Protein AF-A0ABD3PHM3-F1 (afdb_monomer)

Structure (mmCIF, N/CA/C/O backbone):
data_AF-A0ABD3PHM3-F1
#
_entry.id   AF-A0ABD3PHM3-F1
#
loop_
_atom_site.group_PDB
_atom_site.id
_atom_site.type_symbol
_atom_site.label_atom_id
_atom_site.label_alt_id
_atom_site.label_comp_id
_atom_site.label_asym_id
_atom_site.label_entity_id
_atom_site.label_seq_id
_atom_site.pdbx_PDB_ins_code
_atom_site.Cartn_x
_atom_site.Cartn_y
_atom_site.Cartn_z
_atom_site.occupancy
_atom_site.B_iso_or_equiv
_atom_site.auth_seq_id
_atom_site.auth_comp_id
_atom_site.auth_asym_id
_atom_site.auth_atom_id
_atom_site.pdbx_PDB_model_num
ATOM 1 N N . MET A 1 1 ? -33.370 46.364 -30.639 1.00 39.69 1 MET A N 1
ATOM 2 C CA . MET A 1 1 ? -33.600 44.907 -30.586 1.00 39.69 1 MET A CA 1
ATOM 3 C C . MET A 1 1 ? -32.510 44.375 -29.687 1.00 39.69 1 MET A C 1
ATOM 5 O O . MET A 1 1 ? -31.381 44.254 -30.135 1.00 39.69 1 MET A O 1
ATOM 9 N N . ASN A 1 2 ? -32.835 44.277 -28.399 1.00 35.59 2 ASN A N 1
ATOM 10 C CA . ASN A 1 2 ? -31.915 43.965 -27.311 1.00 35.59 2 ASN A CA 1
ATOM 11 C C . ASN A 1 2 ? -32.301 42.593 -26.769 1.00 35.59 2 ASN A C 1
ATOM 13 O O . ASN A 1 2 ? -33.460 42.430 -26.396 1.00 35.59 2 ASN A O 1
ATOM 17 N N . ASP A 1 3 ? -31.332 41.689 -26.679 1.00 42.34 3 ASP A N 1
ATOM 18 C CA . ASP A 1 3 ? -31.399 40.481 -25.862 1.00 42.34 3 ASP A CA 1
ATOM 19 C C . ASP A 1 3 ? -30.192 40.500 -24.919 1.00 42.34 3 ASP A C 1
ATOM 21 O O . ASP A 1 3 ? -29.062 40.276 -25.338 1.00 42.34 3 ASP A O 1
ATOM 25 N N . ASP A 1 4 ? -30.463 40.811 -23.651 1.00 41.06 4 ASP A N 1
ATOM 26 C CA . ASP A 1 4 ? -29.553 40.694 -22.509 1.00 41.06 4 ASP A CA 1
ATOM 27 C C . ASP A 1 4 ? -30.401 40.238 -21.311 1.00 41.06 4 ASP A C 1
ATOM 29 O O . ASP A 1 4 ? -31.004 41.051 -20.608 1.00 41.06 4 ASP A O 1
ATOM 33 N N . SER A 1 5 ? -30.506 38.924 -21.086 1.00 43.97 5 SER A N 1
ATOM 34 C CA . SER A 1 5 ? -31.083 38.382 -19.848 1.00 43.97 5 SER A CA 1
ATOM 35 C C . SER A 1 5 ? -30.739 36.904 -19.631 1.00 43.97 5 SER A C 1
ATOM 37 O O . SER A 1 5 ? -31.507 36.031 -20.023 1.00 43.97 5 SER A O 1
ATOM 39 N N . SER A 1 6 ? -29.631 36.613 -18.939 1.00 40.69 6 SER A N 1
ATOM 40 C CA . SER A 1 6 ? -29.497 35.391 -18.118 1.00 40.69 6 SER A CA 1
ATOM 41 C C . SER A 1 6 ? -28.215 35.407 -17.273 1.00 40.69 6 SER A C 1
ATOM 43 O O . SER A 1 6 ? -27.223 34.790 -17.647 1.00 40.69 6 SER A O 1
ATOM 45 N N . LEU A 1 7 ? -28.214 36.095 -16.124 1.00 40.50 7 LEU A N 1
ATOM 46 C CA . LEU A 1 7 ? -27.132 35.999 -15.125 1.00 40.50 7 LEU A CA 1
ATOM 47 C C . LEU A 1 7 ? -27.620 36.395 -13.715 1.00 40.50 7 LEU A C 1
ATOM 49 O O . LEU A 1 7 ? -27.067 37.280 -13.076 1.00 40.50 7 LEU A O 1
ATOM 53 N N . THR A 1 8 ? -28.668 35.745 -13.197 1.00 43.12 8 THR A N 1
ATOM 54 C CA . THR A 1 8 ? -29.102 35.916 -11.793 1.00 43.12 8 THR A CA 1
ATOM 55 C C . THR A 1 8 ? -29.761 34.649 -11.224 1.00 43.12 8 THR A C 1
ATOM 57 O O . THR A 1 8 ? -30.980 34.553 -11.141 1.00 43.12 8 THR A O 1
ATOM 60 N N . SER A 1 9 ? -28.987 33.653 -10.768 1.00 46.72 9 SER A N 1
ATOM 61 C CA . SER A 1 9 ? -29.545 32.640 -9.837 1.00 46.72 9 SER A CA 1
ATOM 62 C C . SER A 1 9 ? -28.577 32.022 -8.812 1.00 46.72 9 SER A C 1
ATOM 64 O O . SER A 1 9 ? -28.950 31.094 -8.101 1.00 46.72 9 SER A O 1
ATOM 66 N N . SER A 1 10 ? -27.366 32.564 -8.629 1.00 48.09 10 SER A N 1
ATOM 67 C CA . SER A 1 10 ? -26.375 31.983 -7.699 1.00 48.09 10 SER A CA 1
ATOM 68 C C . SER A 1 10 ? -26.362 32.582 -6.278 1.00 48.09 10 SER A C 1
ATOM 70 O O . SER A 1 10 ? -25.691 32.034 -5.406 1.00 48.09 10 SER A O 1
ATOM 72 N N . MET A 1 11 ? -27.078 33.679 -5.995 1.00 46.34 11 MET A N 1
ATOM 73 C CA . MET A 1 11 ? -27.013 34.351 -4.676 1.00 46.34 11 MET A CA 1
ATOM 74 C C . MET A 1 11 ? -27.997 33.815 -3.618 1.00 46.34 11 MET A C 1
ATOM 76 O O . MET A 1 11 ? -27.927 34.226 -2.464 1.00 46.34 11 MET A O 1
ATOM 80 N N . GLY A 1 12 ? -28.898 32.887 -3.965 1.00 46.94 12 GLY A N 1
ATOM 81 C CA . GLY A 1 12 ? -29.912 32.373 -3.030 1.00 46.94 12 GLY A CA 1
ATOM 82 C C . GLY A 1 12 ? -29.436 31.253 -2.094 1.00 46.94 12 GLY A C 1
ATOM 83 O O . GLY A 1 12 ? -29.956 31.110 -0.991 1.00 46.94 12 GLY A O 1
ATOM 84 N N . GLN A 1 13 ? -28.436 30.460 -2.495 1.00 47.41 13 GLN A N 1
ATOM 85 C CA . GLN A 1 13 ? -28.044 29.250 -1.751 1.00 47.41 13 GLN A CA 1
ATOM 86 C C . GLN A 1 13 ? -27.093 29.526 -0.575 1.00 47.41 13 GLN A C 1
ATOM 88 O O . GLN A 1 13 ? -27.111 28.804 0.420 1.00 47.41 13 GLN A O 1
ATOM 93 N N . SER A 1 14 ? -26.314 30.608 -0.629 1.00 51.66 14 SER A N 1
ATOM 94 C CA . SER A 1 14 ? -25.415 31.013 0.458 1.00 51.66 14 SER A CA 1
ATOM 95 C C . SER A 1 14 ? -26.162 31.573 1.677 1.00 51.66 14 SER A C 1
ATOM 97 O O . SER A 1 14 ? -25.703 31.406 2.804 1.00 51.66 14 SER A O 1
ATOM 99 N N . SER A 1 15 ? -27.346 32.168 1.489 1.00 57.81 15 SER A N 1
ATOM 100 C CA . SER A 1 15 ? -28.144 32.730 2.590 1.00 57.81 15 SER A CA 1
ATOM 101 C C . SER A 1 15 ? -28.762 31.649 3.493 1.00 57.81 15 SER A C 1
ATOM 103 O O . SER A 1 15 ? -28.753 31.786 4.717 1.00 57.81 15 SER A O 1
ATOM 105 N N . ALA A 1 16 ? -29.205 30.526 2.916 1.00 61.78 16 ALA A N 1
ATOM 106 C CA . ALA A 1 16 ? -29.788 29.417 3.676 1.00 61.78 16 ALA A CA 1
ATOM 107 C C . ALA A 1 16 ? -28.755 28.694 4.562 1.00 61.78 16 ALA A C 1
ATOM 109 O O . ALA A 1 16 ? -29.056 28.328 5.698 1.00 61.78 16 ALA A O 1
ATOM 110 N N . ALA A 1 17 ? -27.518 28.538 4.079 1.00 56.81 17 ALA A N 1
ATOM 111 C CA . ALA A 1 17 ? -26.435 27.926 4.849 1.00 56.81 17 ALA A CA 1
ATOM 112 C C . ALA A 1 17 ? -26.033 28.776 6.069 1.00 56.81 17 ALA A C 1
ATOM 114 O O . ALA A 1 17 ? -25.811 28.240 7.155 1.00 56.81 17 ALA A O 1
ATOM 115 N N . VAL A 1 18 ? -26.005 30.105 5.917 1.00 67.38 18 VAL A N 1
ATOM 116 C CA . VAL A 1 18 ? -25.711 31.033 7.022 1.00 67.38 18 VAL A CA 1
ATOM 117 C C . VAL A 1 18 ? -26.839 31.038 8.059 1.00 67.38 18 VAL A C 1
ATOM 119 O O . VAL A 1 18 ? -26.565 31.053 9.259 1.00 67.38 18 VAL A O 1
ATOM 122 N N . ALA A 1 19 ? -28.102 30.955 7.627 1.00 74.94 19 ALA A N 1
ATOM 123 C CA . ALA A 1 19 ? -29.242 30.861 8.539 1.00 74.94 19 ALA A CA 1
ATOM 124 C C . ALA A 1 19 ? -29.205 29.575 9.387 1.00 74.94 19 ALA A C 1
ATOM 126 O O . ALA A 1 19 ? -29.378 29.643 10.603 1.00 74.94 19 ALA A O 1
ATOM 127 N N . MET A 1 20 ? -28.892 28.423 8.780 1.00 70.44 20 MET A N 1
ATOM 128 C CA . MET A 1 20 ? -28.765 27.149 9.505 1.00 70.44 20 MET A CA 1
ATOM 129 C C . MET A 1 20 ? -27.593 27.142 10.499 1.00 70.44 20 MET A C 1
ATOM 131 O O . MET A 1 20 ? -27.717 26.593 11.593 1.00 70.44 20 MET A O 1
ATOM 135 N N . ALA A 1 21 ? -26.470 27.781 10.155 1.00 61.56 21 ALA A N 1
ATOM 136 C CA . ALA A 1 21 ? -25.320 27.890 11.053 1.00 61.56 21 ALA A CA 1
ATOM 137 C C . ALA A 1 21 ? -25.628 28.741 12.299 1.00 61.56 21 ALA A C 1
ATOM 139 O O . ALA A 1 21 ? -25.230 28.380 13.408 1.00 61.56 21 ALA A O 1
ATOM 140 N N . ASN A 1 22 ? -26.372 29.838 12.133 1.00 76.88 22 ASN A N 1
ATOM 141 C CA . ASN A 1 22 ? -26.771 30.694 13.251 1.00 76.88 22 ASN A CA 1
ATOM 142 C C . ASN A 1 22 ? -27.773 29.996 14.185 1.00 76.88 22 ASN A C 1
ATOM 144 O O . ASN A 1 22 ? -27.630 30.082 15.405 1.00 76.88 22 ASN A O 1
ATOM 148 N N . ASP A 1 23 ? -28.723 29.234 13.637 1.00 81.56 23 ASP A N 1
ATOM 149 C CA . ASP A 1 23 ? -29.729 28.521 14.436 1.00 81.56 23 ASP A CA 1
ATOM 150 C C . ASP A 1 23 ? -29.109 27.372 15.265 1.00 81.56 23 ASP A C 1
ATOM 152 O O . ASP A 1 23 ? -29.443 27.158 16.437 1.00 81.56 23 ASP A O 1
ATOM 156 N N . ALA A 1 24 ? -28.104 26.686 14.704 1.00 64.88 24 ALA A N 1
ATOM 157 C CA . ALA A 1 24 ? -27.310 25.691 15.426 1.00 64.88 24 ALA A CA 1
ATOM 158 C C . ALA A 1 24 ? -26.510 26.310 16.591 1.00 64.88 24 ALA A C 1
ATOM 160 O O . ALA A 1 24 ? -26.435 25.726 17.679 1.00 64.88 24 ALA A O 1
ATOM 161 N N . LEU A 1 25 ? -25.950 27.509 16.391 1.00 64.25 25 LEU A N 1
ATOM 162 C CA . LEU A 1 25 ? -25.190 28.226 17.416 1.00 64.25 25 LEU A CA 1
ATOM 163 C C . LEU A 1 25 ? -26.082 28.646 18.598 1.00 64.25 25 LEU A C 1
ATOM 165 O O . LEU A 1 25 ? -25.694 28.492 19.761 1.00 64.25 25 LEU A O 1
ATOM 169 N N . ASP A 1 26 ? -27.296 29.123 18.323 1.00 80.81 26 ASP A N 1
ATOM 170 C CA . ASP A 1 26 ? -28.241 29.539 19.363 1.00 80.81 26 ASP A CA 1
ATOM 171 C C . ASP A 1 26 ? -28.845 28.352 20.130 1.00 80.81 26 ASP A C 1
ATOM 173 O O . ASP A 1 26 ? -29.073 28.444 21.344 1.00 80.81 26 ASP A O 1
ATOM 177 N N . ASN A 1 27 ? -29.027 27.195 19.486 1.00 74.88 27 ASN A N 1
ATOM 178 C CA . ASN A 1 27 ? -29.392 25.960 20.189 1.00 74.88 27 ASN A CA 1
ATOM 179 C C . ASN A 1 27 ? -28.280 25.467 21.126 1.00 74.88 27 ASN A C 1
ATOM 181 O O . ASN A 1 27 ? -28.565 25.096 22.270 1.00 74.88 27 ASN A O 1
ATOM 185 N N . ALA A 1 28 ? -27.014 25.544 20.708 1.00 65.56 28 ALA A N 1
ATOM 186 C CA . ALA A 1 28 ? -25.880 25.199 21.567 1.00 65.56 28 ALA A CA 1
ATOM 187 C C . ALA A 1 28 ? -25.787 26.122 22.799 1.00 65.56 28 AL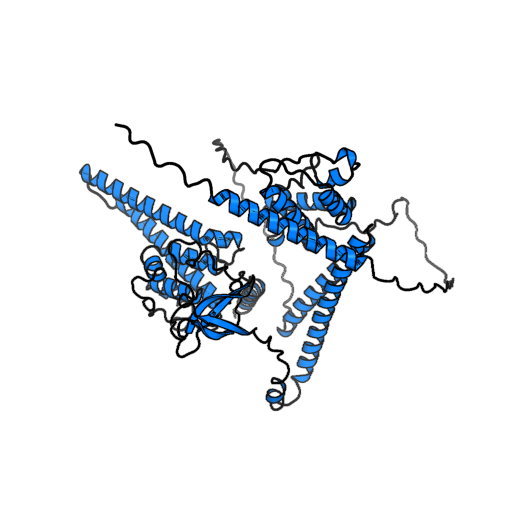A A C 1
ATOM 189 O O . ALA A 1 28 ? -25.564 25.657 23.922 1.00 65.56 28 ALA A O 1
ATOM 190 N N . ARG A 1 29 ? -26.038 27.428 22.622 1.00 77.94 29 ARG A N 1
ATOM 191 C CA . ARG A 1 29 ? -26.072 28.405 23.727 1.00 77.94 29 ARG A CA 1
ATOM 192 C C . ARG A 1 29 ? -27.196 28.120 24.724 1.00 77.94 29 ARG A C 1
ATOM 194 O O . ARG A 1 29 ? -26.955 28.150 25.934 1.00 77.94 29 ARG A O 1
ATOM 201 N N . ARG A 1 30 ? -28.400 27.784 24.245 1.00 79.88 30 ARG A N 1
ATOM 202 C CA . ARG A 1 30 ? -29.538 27.409 25.107 1.00 79.88 30 ARG A CA 1
ATOM 203 C C . ARG A 1 30 ? -29.263 26.133 25.908 1.00 79.88 30 ARG A C 1
ATOM 205 O O . ARG A 1 30 ? -29.532 26.100 27.111 1.00 79.88 30 ARG A O 1
ATOM 212 N N . ALA A 1 31 ? -28.657 25.121 25.287 1.00 69.31 31 ALA A N 1
ATOM 213 C CA . ALA A 1 31 ? -28.273 23.886 25.971 1.00 69.31 31 ALA A CA 1
ATOM 214 C C . ALA A 1 31 ? -27.244 24.141 27.090 1.00 69.31 31 ALA A C 1
ATOM 216 O O . ALA A 1 31 ? -27.418 23.662 28.216 1.00 69.31 31 ALA A O 1
ATOM 217 N N . ALA A 1 32 ? -26.224 24.964 26.817 1.00 66.25 32 ALA A N 1
ATOM 218 C CA . ALA A 1 32 ? -25.197 25.333 27.791 1.00 66.25 32 ALA A CA 1
ATOM 219 C C . ALA A 1 32 ? -25.761 26.129 28.986 1.00 66.25 32 ALA A C 1
ATOM 221 O O . ALA A 1 32 ? -25.364 25.891 30.131 1.00 66.25 32 ALA A O 1
ATOM 222 N N . ALA A 1 33 ? -26.719 27.031 28.746 1.00 74.75 33 ALA A N 1
ATOM 223 C CA . ALA A 1 33 ? -27.398 27.775 29.807 1.00 74.75 33 ALA A CA 1
ATOM 224 C C . ALA A 1 33 ? -28.224 26.855 30.728 1.00 74.75 33 ALA A C 1
ATOM 226 O O . ALA A 1 33 ? -28.169 27.000 31.953 1.00 74.75 33 ALA A O 1
ATOM 227 N N . SER A 1 34 ? -28.916 25.854 30.167 1.00 70.94 34 SER A N 1
ATOM 228 C CA . SER A 1 34 ? -29.713 24.899 30.959 1.00 70.94 34 SER A CA 1
ATOM 229 C C . SER A 1 34 ? -28.843 24.035 31.888 1.00 70.94 34 SER A C 1
ATOM 231 O O . SER A 1 34 ? -29.210 23.775 33.037 1.00 70.94 34 SER A O 1
ATOM 233 N N . SER A 1 35 ? -27.643 23.661 31.433 1.00 60.88 35 SER A N 1
ATOM 234 C CA . SER A 1 35 ? -26.693 22.860 32.214 1.00 60.88 35 SER A CA 1
ATOM 235 C C . SER A 1 35 ? -26.091 23.640 33.386 1.00 60.88 35 SER A C 1
ATOM 237 O O . SER A 1 35 ? -25.857 23.068 34.452 1.00 60.88 35 SER A O 1
ATOM 239 N N . ARG A 1 36 ? -25.894 24.959 33.240 1.00 66.75 36 ARG A N 1
ATOM 240 C CA . ARG A 1 36 ? -25.416 25.824 34.336 1.00 66.75 36 ARG A CA 1
ATOM 241 C C . ARG A 1 36 ? -26.462 25.987 35.440 1.00 66.75 36 ARG A C 1
ATOM 243 O O . ARG A 1 36 ? -26.111 25.915 36.615 1.00 66.75 36 ARG A O 1
ATOM 250 N N . LEU A 1 37 ? -27.741 26.108 35.081 1.00 65.00 37 LEU A N 1
ATOM 251 C CA . LEU A 1 37 ? -28.842 26.192 36.049 1.00 65.00 37 LEU A CA 1
ATOM 252 C C . LEU A 1 37 ? -29.018 24.907 36.872 1.00 65.00 37 LEU A C 1
ATOM 254 O O . LEU A 1 37 ? -29.343 24.982 38.056 1.00 65.00 37 LEU A O 1
ATOM 258 N N . LYS A 1 38 ? -28.746 23.733 36.286 1.00 60.44 38 LYS A N 1
ATOM 259 C CA . LYS A 1 38 ? -28.786 22.453 37.015 1.00 60.44 38 LYS A CA 1
ATOM 260 C C . LYS A 1 38 ? -27.662 22.312 38.046 1.00 60.44 38 LYS A C 1
ATOM 262 O O . LYS A 1 38 ? -27.866 21.671 39.071 1.00 60.44 38 LYS A O 1
ATOM 267 N N . ARG A 1 39 ? -26.505 22.944 37.820 1.00 54.47 39 ARG A N 1
ATOM 268 C CA . ARG A 1 39 ? -25.352 22.879 38.737 1.00 54.47 39 ARG A CA 1
ATOM 269 C C . ARG A 1 39 ? -25.478 23.805 39.951 1.00 54.47 39 ARG A C 1
ATOM 271 O O . ARG A 1 39 ? -24.849 23.550 40.967 1.00 54.47 39 ARG A O 1
ATOM 278 N N . ALA A 1 40 ? -26.317 24.839 39.874 1.00 57.53 40 ALA A N 1
ATOM 279 C CA . ALA A 1 40 ? -26.541 25.786 40.969 1.00 57.53 40 ALA A CA 1
ATOM 280 C C . ALA A 1 40 ? -27.503 25.275 42.066 1.00 57.53 40 ALA A C 1
ATOM 282 O O . ALA A 1 40 ? -27.725 25.975 43.048 1.00 57.53 40 ALA A O 1
ATOM 283 N N . LYS A 1 41 ? -28.093 24.078 41.911 1.00 51.66 41 LYS A N 1
ATOM 284 C CA . LYS A 1 41 ? -29.132 23.547 42.816 1.00 51.66 41 LYS A CA 1
ATOM 285 C C . LYS A 1 41 ? -28.732 22.321 43.648 1.00 51.66 41 LYS A C 1
ATOM 287 O O . LYS A 1 41 ? -29.585 21.770 44.336 1.00 51.66 41 LYS A O 1
ATOM 292 N N . SER A 1 42 ? -27.473 21.885 43.626 1.00 43.59 42 SER A N 1
ATOM 293 C CA . SER A 1 42 ? -27.020 20.755 44.453 1.00 43.59 42 SER A CA 1
ATOM 294 C C . SER A 1 42 ? -26.596 21.213 45.862 1.00 43.59 42 SER A C 1
ATOM 296 O O . SER A 1 42 ? -25.707 22.064 45.949 1.00 43.59 42 SER A O 1
ATOM 298 N N . PRO A 1 43 ? -27.166 20.667 46.957 1.00 45.56 43 PRO A N 1
ATOM 299 C CA . PRO A 1 43 ? -26.758 20.993 48.325 1.00 45.56 43 PRO A CA 1
ATOM 300 C C . PRO A 1 43 ? -25.404 20.357 48.672 1.00 45.56 43 PRO A C 1
ATOM 302 O O . PRO A 1 43 ? -25.142 19.208 48.318 1.00 45.56 43 PRO A O 1
ATOM 305 N N . SER A 1 44 ? -24.553 21.097 49.383 1.00 44.03 44 SER A N 1
ATOM 306 C CA . SER A 1 44 ? -23.250 20.637 49.881 1.00 44.03 44 SER A CA 1
ATOM 307 C C . SER A 1 44 ? -23.384 19.646 51.052 1.00 44.03 44 SER A C 1
ATOM 309 O O . SER A 1 44 ? -24.229 19.875 51.921 1.00 44.03 44 SER A O 1
ATOM 311 N N . PRO A 1 45 ? -22.534 18.604 51.142 1.00 43.62 45 PRO A N 1
ATOM 312 C CA . PRO A 1 45 ? -22.532 17.669 52.266 1.00 43.62 45 PRO A CA 1
ATOM 313 C C . PRO A 1 45 ? -21.770 18.226 53.489 1.00 43.62 45 PRO A C 1
ATOM 315 O O . PRO A 1 45 ? -20.894 19.081 53.326 1.00 43.62 45 PRO A O 1
ATOM 318 N N . PRO A 1 46 ? -22.093 17.762 54.713 1.00 43.31 46 PRO A N 1
ATOM 319 C CA . PRO A 1 46 ? -21.541 18.303 55.949 1.00 43.31 46 PRO A CA 1
ATOM 320 C C . PRO A 1 46 ? -20.144 17.751 56.265 1.00 43.31 46 PRO A C 1
ATOM 322 O O . PRO A 1 46 ? -19.810 16.610 55.950 1.00 43.31 46 PRO A O 1
ATOM 325 N N . ALA A 1 47 ? -19.346 18.595 56.918 1.00 43.22 47 ALA A N 1
ATOM 326 C CA . ALA A 1 47 ? -17.992 18.314 57.373 1.00 43.22 47 ALA A CA 1
ATOM 327 C C . ALA A 1 47 ? -17.966 17.381 58.597 1.00 43.22 47 ALA A C 1
ATOM 329 O O . ALA A 1 47 ? -18.784 17.517 59.507 1.00 43.22 47 ALA A O 1
ATOM 330 N N . SER A 1 48 ? -16.969 16.495 58.649 1.00 33.72 48 SER A N 1
ATOM 331 C CA . SER A 1 48 ? -16.646 15.656 59.809 1.00 33.72 48 SER A CA 1
ATOM 332 C C . SER A 1 48 ? -15.204 15.888 60.289 1.00 33.72 48 SER A C 1
ATOM 334 O O . SER A 1 48 ? -14.353 16.258 59.474 1.00 33.72 48 SER A O 1
ATOM 336 N N . PRO A 1 49 ? -14.913 15.705 61.594 1.00 46.69 49 PRO A N 1
ATOM 337 C CA . PRO A 1 49 ? -13.754 16.301 62.245 1.00 46.69 49 PRO A CA 1
ATOM 338 C C . PRO A 1 49 ? -12.568 15.344 62.454 1.00 46.69 49 PRO A C 1
ATOM 340 O O . PRO A 1 49 ? -12.696 14.124 62.482 1.00 46.69 49 PRO A O 1
ATOM 343 N N . SER A 1 50 ? -11.412 15.984 62.623 1.00 39.03 50 SER A N 1
ATOM 344 C CA . SER A 1 50 ? -10.065 15.475 62.911 1.00 39.03 50 SER A CA 1
ATOM 345 C C . SER A 1 50 ? -9.915 14.878 64.322 1.00 39.03 50 SER A C 1
ATOM 347 O O . SER A 1 50 ? -10.552 15.404 65.231 1.00 39.03 50 SER A O 1
ATOM 349 N N . SER A 1 51 ? -9.033 13.875 64.521 1.00 30.78 51 SER A N 1
ATOM 350 C CA . SER A 1 51 ? -8.139 13.743 65.703 1.00 30.78 51 SER A CA 1
ATOM 351 C C . SER A 1 51 ? -7.256 12.466 65.698 1.00 30.78 51 SER A C 1
ATOM 353 O O . SER A 1 51 ? -7.728 11.405 65.297 1.00 30.78 51 SER A O 1
ATOM 355 N N . TYR A 1 52 ? -6.054 12.596 66.300 1.00 31.05 52 TYR A N 1
ATOM 356 C CA . TYR A 1 52 ? -5.170 11.592 66.954 1.00 31.05 52 TYR A CA 1
ATOM 357 C C . TYR A 1 52 ? -4.101 10.843 66.126 1.00 31.05 52 TYR A C 1
ATOM 359 O O . TYR A 1 52 ? -4.365 10.447 65.003 1.00 31.05 52 TYR A O 1
ATOM 367 N N . TYR A 1 53 ? -2.869 10.555 66.594 1.00 30.52 53 TYR A N 1
ATOM 368 C CA . TYR A 1 53 ? -2.071 10.844 67.812 1.00 30.52 53 TYR A CA 1
ATOM 369 C C . TYR A 1 53 ? -0.572 10.701 67.433 1.00 30.52 53 TYR A C 1
ATOM 371 O O . TYR A 1 53 ? -0.223 9.848 66.620 1.00 30.52 53 TYR A O 1
ATOM 379 N N . PHE A 1 54 ? 0.314 11.488 68.053 1.00 32.34 54 PHE A N 1
ATOM 380 C CA . PHE A 1 54 ? 1.779 11.339 68.007 1.00 32.34 54 PHE A CA 1
ATOM 381 C C . PHE A 1 54 ? 2.231 10.327 69.077 1.00 32.34 54 PHE A C 1
ATOM 383 O O . PHE A 1 54 ? 1.823 10.462 70.231 1.00 32.34 54 PHE A O 1
ATOM 390 N N . VAL A 1 55 ? 3.112 9.378 68.739 1.00 31.53 55 VAL A N 1
ATOM 391 C CA . VAL A 1 55 ? 3.857 8.567 69.722 1.00 31.53 55 VAL A CA 1
ATOM 392 C C . VAL A 1 55 ? 5.344 8.581 69.366 1.00 31.53 55 VAL A C 1
ATOM 394 O O . VAL A 1 55 ? 5.753 8.102 68.313 1.00 31.53 55 VAL A O 1
ATOM 397 N N . ASN A 1 56 ? 6.134 9.151 70.277 1.00 30.75 56 ASN A N 1
ATOM 398 C CA . ASN A 1 56 ? 7.592 9.079 70.338 1.00 30.75 56 ASN A CA 1
ATOM 399 C C . ASN A 1 56 ? 8.031 7.758 70.985 1.00 30.75 56 ASN A C 1
ATOM 401 O O . ASN A 1 56 ? 7.429 7.345 71.976 1.00 30.75 56 ASN A O 1
ATOM 405 N N . ASN A 1 57 ? 9.147 7.179 70.532 1.00 27.61 57 ASN A N 1
ATOM 406 C CA . ASN A 1 57 ? 9.965 6.303 71.375 1.00 27.61 57 ASN A CA 1
ATOM 407 C C . ASN A 1 57 ? 11.459 6.371 70.974 1.00 27.61 57 ASN A C 1
ATOM 409 O O . ASN A 1 57 ? 11.754 6.191 69.790 1.00 27.61 57 ASN A O 1
ATOM 413 N N . PRO A 1 58 ? 12.397 6.644 71.906 1.00 37.22 58 PRO A N 1
ATOM 414 C CA . PRO A 1 58 ? 13.836 6.679 71.641 1.00 37.22 58 PRO A CA 1
ATOM 415 C C . PRO A 1 58 ? 14.596 5.453 72.203 1.00 37.22 58 PRO A C 1
ATOM 417 O O . PRO A 1 58 ? 14.126 4.799 73.130 1.00 37.22 58 PRO A O 1
ATOM 420 N N . ASN A 1 59 ? 15.829 5.262 71.699 1.00 28.55 59 ASN A N 1
ATOM 421 C CA . ASN A 1 59 ? 16.987 4.512 72.250 1.00 28.55 59 ASN A CA 1
ATOM 422 C C . ASN A 1 59 ? 17.354 3.147 71.623 1.00 28.55 59 ASN A C 1
ATOM 424 O O . ASN A 1 59 ? 16.691 2.153 71.895 1.00 28.55 59 ASN A O 1
ATOM 428 N N . LEU A 1 60 ? 18.503 3.106 70.916 1.00 29.58 60 LEU A N 1
ATOM 429 C CA . LEU A 1 60 ? 19.621 2.128 71.032 1.00 29.58 60 LEU A CA 1
ATOM 430 C C . LEU A 1 60 ? 20.757 2.559 70.055 1.00 29.58 60 LEU A C 1
ATOM 432 O O . LEU A 1 60 ? 20.549 2.541 68.850 1.00 29.58 60 LEU A O 1
ATOM 436 N N . VAL A 1 61 ? 21.813 3.279 70.462 1.00 31.17 61 VAL A N 1
ATOM 437 C CA . VAL A 1 61 ? 23.107 2.875 71.079 1.00 31.17 61 VAL A CA 1
ATOM 438 C C . VAL A 1 61 ? 24.075 2.096 70.154 1.00 31.17 61 VAL A C 1
ATOM 440 O O . VAL A 1 61 ? 23.839 0.929 69.887 1.00 31.17 61 VAL A O 1
ATOM 443 N N . GLN A 1 62 ? 25.191 2.783 69.804 1.00 29.80 62 GLN A N 1
ATOM 444 C CA . GLN A 1 62 ? 26.593 2.345 69.525 1.00 29.80 62 GLN A CA 1
ATOM 445 C C . GLN A 1 62 ? 26.856 1.250 68.465 1.00 29.80 62 GLN A C 1
ATOM 447 O O . GLN A 1 62 ? 26.144 0.271 68.383 1.00 29.80 62 GLN A O 1
ATOM 452 N N . SER A 1 63 ? 27.923 1.234 67.657 1.00 29.53 63 SER A N 1
ATOM 453 C CA . SER A 1 63 ? 29.224 1.918 67.607 1.00 29.53 63 SER A CA 1
ATOM 454 C C . SER A 1 63 ? 29.895 1.513 66.280 1.00 29.53 63 SER A C 1
ATOM 456 O O . SER A 1 63 ? 29.811 0.345 65.909 1.00 29.53 63 SER A O 1
ATOM 458 N N . THR A 1 64 ? 30.582 2.424 65.584 1.00 30.38 64 THR A N 1
ATOM 459 C CA . THR A 1 64 ? 32.016 2.313 65.214 1.00 30.38 64 THR A CA 1
ATOM 460 C C . THR A 1 64 ? 32.400 3.407 64.216 1.00 30.38 64 THR A C 1
ATOM 462 O O . THR A 1 64 ? 31.830 3.540 63.139 1.00 30.38 64 THR A O 1
ATOM 465 N N . ALA A 1 65 ? 33.387 4.211 64.611 1.00 30.11 65 ALA A N 1
ATOM 466 C CA . ALA A 1 65 ? 33.982 5.279 63.822 1.00 30.11 65 ALA A CA 1
ATOM 467 C C . ALA A 1 65 ? 35.248 4.784 63.107 1.00 30.11 65 ALA A C 1
ATOM 469 O O . ALA A 1 65 ? 36.085 4.132 63.733 1.00 30.11 65 ALA A O 1
ATOM 470 N N . LYS A 1 66 ? 35.440 5.189 61.844 1.00 31.38 66 LYS A N 1
ATOM 471 C CA . LYS A 1 66 ? 36.767 5.424 61.252 1.00 31.38 66 LYS A CA 1
ATOM 472 C C . LYS A 1 66 ? 36.709 6.571 60.231 1.00 31.38 66 LYS A C 1
ATOM 474 O O . LYS A 1 66 ? 35.980 6.517 59.252 1.00 31.38 66 LYS A O 1
ATOM 479 N N . HIS A 1 67 ? 37.488 7.595 60.567 1.00 30.77 67 HIS A N 1
ATOM 480 C CA . HIS A 1 67 ? 37.942 8.782 59.838 1.00 30.77 67 HIS A CA 1
ATOM 481 C C . HIS A 1 67 ? 38.159 8.629 58.315 1.00 30.77 67 HIS A C 1
ATOM 483 O O . HIS A 1 67 ? 38.837 7.687 57.911 1.00 30.77 67 HIS A O 1
ATOM 489 N N . ILE A 1 68 ? 37.709 9.617 57.517 1.00 32.88 68 ILE A N 1
ATOM 490 C CA . ILE A 1 68 ? 38.533 10.583 56.735 1.00 32.88 68 ILE A CA 1
ATOM 491 C C . ILE A 1 68 ? 37.620 11.526 55.898 1.00 32.88 68 ILE A C 1
ATOM 493 O O . ILE A 1 68 ? 36.799 11.072 55.110 1.00 32.88 68 ILE A O 1
ATOM 497 N N . ASP A 1 69 ? 37.802 12.831 56.138 1.00 31.03 69 ASP A N 1
ATOM 498 C CA . ASP A 1 69 ? 37.669 14.048 55.308 1.00 31.03 69 ASP A CA 1
ATOM 499 C C . ASP A 1 69 ? 36.397 14.420 54.499 1.00 31.03 69 ASP A C 1
ATOM 501 O O . ASP A 1 69 ? 36.141 13.956 53.396 1.00 31.03 69 ASP A O 1
ATOM 505 N N . SER A 1 70 ? 35.685 15.419 55.042 1.00 38.28 70 SER A N 1
ATOM 506 C CA . SER A 1 70 ? 35.447 16.759 54.461 1.00 38.28 70 SER A CA 1
ATOM 507 C C . SER A 1 70 ? 35.070 16.902 52.972 1.00 38.28 70 SER A C 1
ATOM 509 O O . SER A 1 70 ? 35.945 17.081 52.130 1.00 38.28 70 SER A O 1
ATOM 511 N N . ASN A 1 71 ? 33.773 17.037 52.660 1.00 31.08 71 ASN A N 1
ATOM 512 C CA . ASN A 1 71 ? 33.194 18.312 52.188 1.00 31.08 71 ASN A CA 1
ATOM 513 C C . ASN A 1 71 ? 31.688 18.217 51.887 1.00 31.08 71 ASN A C 1
ATOM 515 O O . ASN A 1 71 ? 31.179 17.213 51.399 1.00 31.08 71 ASN A O 1
ATOM 519 N N . ASN A 1 72 ? 31.005 19.312 52.219 1.00 41.69 72 ASN A N 1
ATOM 520 C CA . ASN A 1 72 ? 29.577 19.575 52.075 1.00 41.69 72 ASN A CA 1
ATOM 521 C C . ASN A 1 72 ? 29.074 19.433 50.630 1.00 41.69 72 ASN A C 1
ATOM 523 O O . ASN A 1 72 ? 29.589 20.123 49.761 1.00 41.69 72 ASN A O 1
ATOM 527 N N . ASP A 1 73 ? 28.043 18.606 50.427 1.00 36.78 73 ASP A N 1
ATOM 528 C CA . ASP A 1 73 ? 26.865 18.872 49.578 1.00 36.78 73 ASP A CA 1
ATOM 529 C C . ASP A 1 73 ? 25.958 17.628 49.564 1.00 36.78 73 ASP A C 1
ATOM 531 O O . ASP A 1 73 ? 25.952 16.825 48.636 1.00 36.78 73 ASP A O 1
ATOM 535 N N . VAL A 1 74 ? 25.186 17.430 50.636 1.00 42.16 74 VAL A N 1
ATOM 536 C CA . VAL A 1 74 ? 24.093 16.442 50.661 1.00 42.16 74 VAL A CA 1
ATOM 537 C C . VAL A 1 74 ? 22.860 17.105 51.267 1.00 42.16 74 VAL A C 1
ATOM 539 O O . VAL A 1 74 ? 22.441 16.823 52.386 1.00 42.16 74 VAL A O 1
ATOM 542 N N . ILE A 1 75 ? 22.286 18.038 50.510 1.00 39.56 75 ILE A N 1
ATOM 543 C CA . ILE A 1 75 ? 20.861 18.355 50.606 1.00 39.56 75 ILE A CA 1
ATOM 544 C C . ILE A 1 75 ? 20.192 17.484 49.547 1.00 39.56 75 ILE A C 1
ATOM 546 O O . ILE A 1 75 ? 20.567 17.535 48.379 1.00 39.56 75 ILE A O 1
ATOM 550 N N . GLY A 1 76 ? 19.259 16.633 49.978 1.00 40.78 76 GLY A N 1
ATOM 551 C CA . GLY A 1 76 ? 18.617 15.618 49.150 1.00 40.78 76 GLY A CA 1
ATOM 552 C C . GLY A 1 76 ? 18.127 16.168 47.812 1.00 40.78 76 GLY A C 1
ATOM 553 O O . GLY A 1 76 ? 17.147 16.909 47.762 1.00 40.78 76 GLY A O 1
ATOM 554 N N . SER A 1 77 ? 18.808 15.763 46.737 1.00 42.72 77 SER A N 1
ATOM 555 C CA . SER A 1 77 ? 18.315 15.866 45.368 1.00 42.72 77 SER A CA 1
ATOM 556 C C . SER A 1 77 ? 17.007 15.080 45.314 1.00 42.72 77 SER A C 1
ATOM 558 O O . SER A 1 77 ? 16.986 13.848 45.374 1.00 42.72 77 SER A O 1
ATOM 560 N N . GLY A 1 78 ? 15.890 15.812 45.304 1.00 47.09 78 GLY A N 1
ATOM 561 C CA . GLY A 1 78 ? 14.617 15.255 44.874 1.00 47.09 78 GLY A CA 1
ATOM 562 C C . GLY A 1 78 ? 14.857 14.600 43.522 1.00 47.09 78 GLY A C 1
ATOM 563 O O . GLY A 1 78 ? 15.522 15.190 42.679 1.00 47.09 78 GLY A O 1
ATOM 564 N N . ARG A 1 79 ? 14.410 13.352 43.365 1.00 53.97 79 ARG A N 1
ATOM 565 C CA . ARG A 1 79 ? 14.603 12.570 42.141 1.00 53.97 79 ARG A CA 1
ATOM 566 C C . ARG A 1 79 ? 14.064 13.365 40.949 1.00 53.97 79 ARG A C 1
ATOM 568 O O . ARG A 1 79 ? 12.852 13.390 40.736 1.00 53.97 79 ARG A O 1
ATOM 575 N N . ASP A 1 80 ? 14.963 14.026 40.227 1.00 68.44 80 ASP A N 1
ATOM 576 C CA . ASP A 1 80 ? 14.650 14.723 38.988 1.00 68.44 80 ASP A CA 1
ATOM 577 C C . ASP A 1 80 ? 14.110 13.698 37.987 1.00 68.44 80 ASP A C 1
ATOM 579 O O . ASP A 1 80 ? 14.604 12.570 37.877 1.00 68.44 80 ASP A O 1
ATOM 583 N N . LEU A 1 81 ? 13.028 14.063 37.306 1.00 79.31 81 LEU A N 1
ATOM 584 C CA . LEU A 1 81 ? 12.364 13.197 36.345 1.00 79.31 81 LEU A CA 1
ATOM 585 C C . LEU A 1 81 ? 13.283 13.044 35.125 1.00 79.31 81 LEU A C 1
ATOM 587 O O . LEU A 1 81 ? 13.353 13.936 34.284 1.00 79.31 81 LEU A O 1
ATOM 591 N N . ASP A 1 82 ? 13.986 11.915 35.015 1.00 87.06 82 ASP A N 1
ATOM 592 C CA . ASP A 1 82 ? 14.921 11.661 33.913 1.00 87.06 82 ASP A CA 1
ATOM 593 C C . ASP A 1 82 ? 14.190 11.355 32.591 1.00 87.06 82 ASP A C 1
ATOM 595 O O . ASP A 1 82 ? 14.134 10.226 32.097 1.00 87.06 82 ASP A O 1
ATOM 599 N N . LEU A 1 83 ? 13.622 12.397 31.985 1.00 89.44 83 LEU A N 1
ATOM 600 C CA . LEU A 1 83 ? 12.971 12.327 30.677 1.00 89.44 83 LEU A CA 1
ATOM 601 C C . LEU A 1 83 ? 13.956 12.003 29.548 1.00 89.44 83 LEU A C 1
ATOM 603 O O . LEU A 1 83 ? 13.533 11.642 28.446 1.00 89.44 83 LEU A O 1
ATOM 607 N N . LYS A 1 84 ? 15.266 12.131 29.783 1.00 88.62 84 LYS A N 1
ATOM 608 C CA . LYS A 1 84 ? 16.289 11.873 28.769 1.00 88.62 84 LYS A CA 1
ATOM 609 C C . LYS A 1 84 ? 16.381 10.385 28.445 1.00 88.62 84 LYS A C 1
ATOM 611 O O . LYS A 1 84 ? 16.496 10.053 27.268 1.00 88.62 84 LYS A O 1
ATOM 616 N N . HIS A 1 85 ? 16.283 9.521 29.453 1.00 86.38 85 HIS A N 1
ATOM 617 C CA . HIS A 1 85 ? 16.386 8.067 29.280 1.00 86.38 85 HIS A CA 1
ATOM 618 C C . HIS A 1 85 ? 15.045 7.335 29.430 1.00 86.38 85 HIS A C 1
ATOM 620 O O . HIS A 1 85 ? 14.955 6.152 29.119 1.00 86.38 85 HIS A O 1
ATOM 626 N N . ASN A 1 86 ? 13.988 8.028 29.857 1.00 88.31 86 ASN A N 1
ATOM 627 C CA . ASN A 1 86 ? 12.649 7.458 29.952 1.00 88.31 86 ASN A CA 1
ATOM 628 C C . ASN A 1 86 ? 11.792 7.808 28.727 1.00 88.31 86 ASN A C 1
ATOM 630 O O . ASN A 1 86 ? 11.192 8.885 28.650 1.00 88.31 86 ASN A O 1
ATOM 634 N N . ASP A 1 87 ? 11.741 6.887 27.766 1.00 86.06 87 ASP A N 1
ATOM 635 C CA . ASP A 1 87 ? 10.965 7.047 26.533 1.00 86.06 87 ASP A CA 1
ATOM 636 C C . ASP A 1 87 ? 9.455 7.119 26.778 1.00 86.06 87 ASP A C 1
ATOM 638 O O . ASP A 1 87 ? 8.790 7.928 26.136 1.00 86.06 87 ASP A O 1
ATOM 642 N N . SER A 1 88 ? 8.913 6.368 27.739 1.00 81.38 88 SER A N 1
ATOM 643 C CA . SER A 1 88 ? 7.471 6.347 28.020 1.00 81.38 88 SER A CA 1
ATOM 644 C C . SER A 1 88 ? 6.972 7.686 28.564 1.00 81.38 88 SER A C 1
ATOM 646 O O . SER A 1 88 ? 6.005 8.249 28.046 1.00 81.38 88 SER A O 1
ATOM 648 N N . ALA A 1 89 ? 7.669 8.246 29.559 1.00 85.75 89 ALA A N 1
ATOM 649 C CA . ALA A 1 89 ? 7.312 9.545 30.129 1.00 85.75 89 ALA A CA 1
ATOM 650 C C . ALA A 1 89 ? 7.478 10.677 29.104 1.00 85.75 89 ALA A C 1
ATOM 652 O O . ALA A 1 89 ? 6.617 11.554 28.996 1.00 85.75 89 ALA A O 1
ATOM 653 N N . PHE A 1 90 ? 8.551 10.635 28.303 1.00 91.81 90 PHE A N 1
ATOM 654 C CA . PHE A 1 90 ? 8.735 11.582 27.207 1.00 91.81 90 PHE A CA 1
ATOM 655 C C . PHE A 1 90 ? 7.608 11.472 26.175 1.00 91.81 90 PHE A C 1
ATOM 657 O O . PHE A 1 90 ? 7.021 12.490 25.815 1.00 91.81 90 PHE A O 1
ATOM 664 N N . HIS A 1 91 ? 7.271 10.258 25.732 1.00 88.25 91 HIS A N 1
ATOM 665 C CA . HIS A 1 91 ? 6.235 10.010 24.733 1.00 88.25 91 HIS A CA 1
ATOM 666 C C . HIS A 1 91 ? 4.860 10.489 25.208 1.00 88.25 91 HIS A C 1
ATOM 668 O O . HIS A 1 91 ? 4.152 11.154 24.450 1.00 88.25 91 HIS A O 1
ATOM 674 N N . ALA A 1 92 ? 4.488 10.218 26.463 1.00 86.31 92 ALA A N 1
ATOM 675 C CA . ALA A 1 92 ? 3.227 10.681 27.041 1.00 86.31 92 ALA A CA 1
ATOM 676 C C . ALA A 1 92 ? 3.125 12.217 27.032 1.00 86.31 92 ALA A C 1
ATOM 678 O O . ALA A 1 92 ? 2.137 12.776 26.550 1.00 86.31 92 ALA A O 1
ATOM 679 N N . ILE A 1 93 ? 4.173 12.910 27.491 1.00 89.19 93 ILE A N 1
ATOM 680 C CA . ILE A 1 93 ? 4.211 14.380 27.503 1.00 89.19 93 ILE A CA 1
ATOM 681 C C . ILE A 1 93 ? 4.210 14.940 26.073 1.00 89.19 93 ILE A C 1
ATOM 683 O O . ILE A 1 93 ? 3.454 15.863 25.769 1.00 89.19 93 ILE A O 1
ATOM 687 N N . ALA A 1 94 ? 5.024 14.373 25.183 1.00 91.44 94 ALA A N 1
ATOM 688 C CA . ALA A 1 94 ? 5.137 14.805 23.794 1.00 91.44 94 ALA A CA 1
ATOM 689 C C . ALA A 1 94 ? 3.811 14.629 23.034 1.00 91.44 94 ALA A C 1
ATOM 691 O O . ALA A 1 94 ? 3.406 15.521 22.287 1.00 91.44 94 ALA A O 1
ATOM 692 N N . THR A 1 95 ? 3.092 13.529 23.273 1.00 88.50 95 THR A N 1
ATOM 693 C CA . THR A 1 95 ? 1.772 13.265 22.675 1.00 88.50 95 THR A CA 1
ATOM 694 C C . THR A 1 95 ? 0.746 14.292 23.149 1.00 88.50 95 THR A C 1
ATOM 696 O O . THR A 1 95 ? 0.077 14.916 22.332 1.00 88.50 95 THR A O 1
ATOM 699 N N . LEU A 1 96 ? 0.686 14.575 24.454 1.00 88.75 96 LEU A N 1
ATOM 700 C CA . LEU A 1 96 ? -0.222 15.593 24.998 1.00 88.75 96 LEU A CA 1
ATOM 701 C C . LEU A 1 96 ? 0.042 16.992 24.418 1.00 88.75 96 LEU A C 1
ATOM 703 O O . LEU A 1 96 ? -0.896 17.730 24.102 1.00 88.75 96 LEU A O 1
ATOM 707 N N . LEU A 1 97 ? 1.318 17.367 24.271 1.00 89.69 97 LEU A N 1
ATOM 708 C CA . LEU A 1 97 ? 1.714 18.645 23.675 1.00 89.69 97 LEU A CA 1
ATOM 709 C C . LEU A 1 97 ? 1.331 18.720 22.193 1.00 89.69 97 LEU A C 1
ATOM 711 O O . LEU A 1 97 ? 0.781 19.729 21.746 1.00 89.69 97 LEU A O 1
ATOM 715 N N . THR A 1 98 ? 1.603 17.659 21.433 1.00 89.31 98 THR A N 1
ATOM 716 C CA . THR A 1 98 ? 1.337 17.607 19.990 1.00 89.31 98 THR A CA 1
ATOM 717 C C . THR A 1 98 ? -0.154 17.560 19.687 1.00 89.31 98 THR A C 1
ATOM 719 O O . THR A 1 98 ? -0.612 18.375 18.893 1.00 89.31 98 THR A O 1
ATOM 722 N N . GLU A 1 99 ? -0.949 16.739 20.373 1.00 89.00 99 GLU A N 1
ATOM 723 C CA . GLU A 1 99 ? -2.406 16.684 20.179 1.00 89.00 99 GLU A CA 1
ATOM 724 C C . GLU A 1 99 ? -3.092 18.034 20.416 1.00 89.00 99 GLU A C 1
ATOM 726 O O . GLU A 1 99 ? -4.083 18.359 19.757 1.00 89.00 99 GLU A O 1
ATOM 731 N N . ARG A 1 100 ? -2.565 18.854 21.336 1.00 88.44 100 ARG A N 1
ATOM 732 C CA . ARG A 1 100 ? -3.131 20.180 21.610 1.00 88.44 100 ARG A CA 1
ATOM 733 C C . ARG A 1 100 ? -2.627 21.291 20.709 1.00 88.44 100 ARG A C 1
ATOM 735 O O . ARG A 1 100 ? -3.424 22.159 20.346 1.00 88.44 100 ARG A O 1
ATOM 742 N N . LEU A 1 101 ? -1.346 21.289 20.357 1.00 87.56 101 LEU A N 1
ATOM 743 C CA . LEU A 1 101 ? -0.751 22.363 19.561 1.00 87.56 101 LEU A CA 1
ATOM 744 C C . LEU A 1 101 ? -0.899 22.136 18.054 1.00 87.56 101 LEU A C 1
ATOM 746 O O . LEU A 1 101 ? -1.082 23.103 17.315 1.00 87.56 101 LEU A O 1
ATOM 750 N N . LEU A 1 102 ? -0.874 20.883 17.592 1.00 86.31 102 LEU A N 1
ATOM 751 C CA . LEU A 1 102 ? -0.853 20.557 16.166 1.00 86.31 102 LEU A CA 1
ATOM 752 C C . LEU A 1 102 ? -2.107 21.047 15.418 1.00 86.31 102 LEU A C 1
ATOM 754 O O . LEU A 1 102 ? -1.930 21.753 14.426 1.00 86.31 102 LEU A O 1
ATOM 758 N N . PRO A 1 103 ? -3.352 20.839 15.902 1.00 86.81 103 PRO A N 1
ATOM 759 C CA . PRO A 1 103 ? -4.539 21.343 15.203 1.00 86.81 103 PRO A CA 1
ATOM 760 C C . PRO A 1 103 ? -4.569 22.874 15.111 1.00 86.81 103 PRO A C 1
ATOM 762 O O . PRO A 1 103 ? -5.122 23.446 14.175 1.00 86.81 103 PRO A O 1
ATOM 765 N N . LYS A 1 104 ? -3.979 23.573 16.089 1.00 85.88 104 LYS A N 1
ATOM 766 C CA . LYS A 1 104 ? -3.904 25.043 16.086 1.00 85.88 104 LYS A CA 1
ATOM 767 C C . LYS A 1 104 ? -2.892 25.549 15.067 1.00 85.88 104 LYS A C 1
ATOM 769 O O . LYS A 1 104 ? -3.119 26.582 14.447 1.00 85.88 104 LYS A O 1
ATOM 774 N N . ILE A 1 105 ? -1.816 24.797 14.873 1.00 83.06 105 ILE A N 1
ATOM 775 C CA . ILE A 1 105 ? -0.777 25.088 13.890 1.00 83.06 105 ILE A CA 1
ATOM 776 C C . ILE A 1 105 ? -1.236 24.769 12.477 1.00 83.06 105 ILE A C 1
ATOM 778 O O . ILE A 1 105 ? -0.998 25.572 11.590 1.00 83.06 105 ILE A O 1
ATOM 782 N N . GLU A 1 106 ? -1.962 23.678 12.257 1.00 83.81 106 GLU A N 1
ATOM 783 C CA . GLU A 1 106 ? -2.523 23.369 10.933 1.00 83.81 106 GLU A CA 1
ATOM 784 C C . GLU A 1 106 ? -3.513 24.445 10.460 1.00 83.81 106 GLU A C 1
ATOM 786 O O . GLU A 1 106 ? -3.573 24.770 9.274 1.00 83.81 106 GLU A O 1
ATOM 791 N N . ASN A 1 107 ? -4.237 25.064 11.396 1.00 86.44 107 ASN A N 1
ATOM 792 C CA . ASN A 1 107 ? -5.110 26.202 11.109 1.00 86.44 107 ASN A CA 1
ATOM 793 C C . ASN A 1 107 ? -4.345 27.528 10.924 1.00 86.44 107 ASN A C 1
ATOM 795 O O . ASN A 1 107 ? -4.876 28.477 10.340 1.00 86.44 107 ASN A O 1
ATOM 799 N N . ALA A 1 108 ? -3.105 27.614 11.406 1.00 82.56 108 ALA A N 1
ATOM 800 C CA . ALA A 1 108 ? -2.284 28.814 11.381 1.00 82.56 108 ALA A CA 1
ATOM 801 C C . ALA A 1 108 ? -1.245 28.748 10.249 1.00 82.56 108 ALA A C 1
ATOM 803 O O . ALA A 1 108 ? -0.312 27.960 10.271 1.00 82.56 108 ALA A O 1
ATOM 804 N N . ARG A 1 109 ? -1.362 29.615 9.238 1.00 80.62 109 ARG A N 1
ATOM 805 C CA . ARG A 1 109 ? -0.513 29.512 8.032 1.00 80.62 109 ARG A CA 1
ATOM 806 C C . ARG A 1 109 ? 0.977 29.788 8.272 1.00 80.62 109 ARG A C 1
ATOM 808 O O . ARG A 1 109 ? 1.812 29.198 7.597 1.00 80.62 109 ARG A O 1
ATOM 815 N N . THR A 1 110 ? 1.322 30.703 9.175 1.00 80.38 110 THR A N 1
ATOM 816 C CA . THR A 1 110 ? 2.718 31.164 9.354 1.00 80.38 110 THR A CA 1
ATOM 817 C C . THR A 1 110 ? 3.131 31.307 10.815 1.00 80.38 110 THR A C 1
ATOM 819 O O . THR A 1 110 ? 4.273 31.018 11.163 1.00 80.38 110 THR A O 1
ATOM 822 N N . HIS A 1 111 ? 2.204 31.716 11.680 1.00 81.88 111 HIS A N 1
ATOM 823 C CA . HIS A 1 111 ? 2.455 31.925 13.101 1.00 81.88 111 HIS A CA 1
ATOM 824 C C . HIS A 1 111 ? 1.273 31.412 13.903 1.00 81.88 111 HIS A C 1
ATOM 826 O O . HIS A 1 111 ? 0.133 31.727 13.561 1.00 81.88 111 HIS A O 1
ATOM 832 N N . TYR A 1 112 ? 1.536 30.692 14.989 1.00 85.31 112 TYR A N 1
ATOM 833 C CA . TYR A 1 112 ? 0.497 30.366 15.959 1.00 85.31 112 TYR A CA 1
ATOM 834 C C . TYR A 1 112 ? 0.627 31.284 17.176 1.00 85.31 112 TYR A C 1
ATOM 836 O O . TYR A 1 112 ? 1.728 31.614 17.625 1.00 85.31 112 TYR A O 1
ATOM 844 N N . THR A 1 113 ? -0.507 31.729 17.704 1.00 83.88 113 THR A N 1
ATOM 845 C CA . THR A 1 113 ? -0.579 32.491 18.950 1.00 83.88 113 THR A CA 1
ATOM 846 C C . THR A 1 113 ? -1.066 31.560 20.049 1.00 83.88 113 THR A C 1
ATOM 848 O O . THR A 1 113 ? -2.083 30.881 19.895 1.00 83.88 113 THR A O 1
ATOM 851 N N . ILE A 1 114 ? -0.327 31.490 21.160 1.00 84.56 114 ILE A N 1
ATOM 852 C CA . ILE A 1 114 ? -0.798 30.728 22.315 1.00 84.56 114 ILE A CA 1
ATOM 853 C C . ILE A 1 114 ? -1.957 31.495 22.949 1.00 84.56 114 ILE A C 1
ATOM 855 O O . ILE A 1 114 ? -1.848 32.691 23.233 1.00 84.56 114 ILE A O 1
ATOM 859 N N . THR A 1 115 ? -3.084 30.820 23.150 1.00 87.44 115 THR A N 1
ATOM 860 C CA . THR A 1 115 ? -4.197 31.429 23.881 1.00 87.44 115 THR A CA 1
ATOM 861 C C . THR A 1 115 ? -3.891 31.421 25.377 1.00 87.44 115 THR A C 1
ATOM 863 O O . THR A 1 115 ? -3.096 30.614 25.863 1.00 87.44 115 THR A O 1
ATOM 866 N N . THR A 1 116 ? -4.526 32.308 26.142 1.00 82.56 116 THR A N 1
ATOM 867 C CA . THR A 1 116 ? -4.418 32.292 27.610 1.00 82.56 116 THR A CA 1
ATOM 868 C C . THR A 1 116 ? -4.857 30.948 28.191 1.00 82.56 116 THR A C 1
ATOM 870 O O . THR A 1 116 ? -4.209 30.444 29.102 1.00 82.56 116 THR A O 1
ATOM 873 N N . GLU A 1 117 ? -5.878 30.326 27.597 1.00 86.50 117 GLU A N 1
ATOM 874 C CA . GLU A 1 117 ? -6.366 28.993 27.967 1.00 86.50 117 GLU A CA 1
ATOM 875 C C . GLU A 1 117 ? -5.292 27.912 27.772 1.00 86.50 117 GLU A C 1
ATOM 877 O O . GLU A 1 117 ? -5.097 27.072 28.647 1.00 86.50 117 GLU A O 1
ATOM 882 N N . ASP A 1 118 ? -4.546 27.958 26.662 1.00 83.50 118 ASP A N 1
ATOM 883 C CA . ASP A 1 118 ? -3.429 27.035 26.420 1.00 83.50 118 ASP A CA 1
ATOM 884 C C . ASP A 1 118 ? -2.315 27.232 27.439 1.00 83.50 118 ASP A C 1
ATOM 886 O O . ASP A 1 118 ? -1.763 26.268 27.965 1.00 83.50 118 ASP A O 1
ATOM 890 N N . ALA A 1 119 ? -1.980 28.490 27.728 1.00 82.25 119 ALA A N 1
ATOM 891 C CA . ALA A 1 119 ? -0.922 28.808 28.668 1.00 82.25 119 ALA A CA 1
ATOM 892 C C . ALA A 1 119 ? -1.254 28.320 30.083 1.00 82.25 119 ALA A C 1
ATOM 894 O O . ALA A 1 119 ? -0.398 27.737 30.750 1.00 82.25 119 ALA A O 1
ATOM 895 N N . GLU A 1 120 ? -2.497 28.518 30.521 1.00 82.31 120 GLU A N 1
ATOM 896 C CA . GLU A 1 120 ? -3.001 27.996 31.790 1.00 82.31 120 GLU A CA 1
ATOM 897 C C . GLU A 1 120 ? -3.000 26.467 31.799 1.00 82.31 120 GLU A C 1
ATOM 899 O O . GLU A 1 120 ? -2.526 25.863 32.761 1.00 82.31 120 GLU A O 1
ATOM 904 N N . LEU A 1 121 ? -3.451 25.832 30.714 1.00 85.12 121 LEU A N 1
ATOM 905 C CA . LEU A 1 121 ? -3.440 24.380 30.569 1.00 85.12 121 LEU A CA 1
ATOM 906 C C . LEU A 1 121 ? -2.015 23.811 30.667 1.00 85.12 121 LEU A C 1
ATOM 908 O O . LEU A 1 121 ? -1.782 22.872 31.424 1.00 85.12 121 LEU A O 1
ATOM 912 N N . PHE A 1 122 ? -1.037 24.381 29.963 1.00 84.62 122 PHE A N 1
ATOM 913 C CA . PHE A 1 122 ? 0.346 23.902 30.025 1.00 84.62 122 PHE A CA 1
ATOM 914 C C . PHE A 1 122 ? 1.012 24.195 31.364 1.00 84.62 122 PHE A C 1
ATOM 916 O O . PHE A 1 122 ? 1.753 23.357 31.863 1.00 84.62 122 PHE A O 1
ATOM 923 N N . GLN A 1 123 ? 0.735 25.344 31.981 1.00 83.88 123 GLN A N 1
ATOM 924 C CA . GLN A 1 123 ? 1.235 25.658 33.321 1.00 83.88 123 GLN A CA 1
ATOM 925 C C . GLN A 1 123 ? 0.668 24.705 34.382 1.00 83.88 123 GLN A C 1
ATOM 927 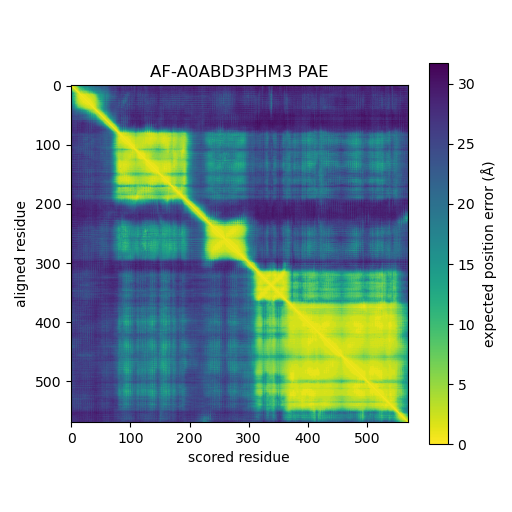O O . GLN A 1 123 ? 1.312 24.438 35.394 1.00 83.88 123 GLN A O 1
ATOM 932 N N . LYS A 1 124 ? -0.522 24.165 34.123 1.00 82.19 124 LYS A N 1
ATOM 933 C CA . LYS A 1 124 ? -1.209 23.196 34.967 1.00 82.19 124 LYS A CA 1
ATOM 934 C C . LYS A 1 124 ? -0.720 21.763 34.766 1.00 82.19 124 LYS A C 1
ATOM 936 O O . LYS A 1 124 ? -0.609 21.031 35.743 1.00 82.19 124 LYS A O 1
ATOM 941 N N . MET A 1 125 ? -0.452 21.369 33.520 1.00 81.12 125 MET A N 1
ATOM 942 C CA . MET A 1 125 ? -0.029 20.008 33.167 1.00 81.12 125 MET A CA 1
ATOM 943 C C . MET A 1 125 ? 1.483 19.795 33.300 1.00 81.12 125 MET A C 1
ATOM 945 O O . MET A 1 125 ? 1.909 18.679 33.577 1.00 81.12 125 MET A O 1
ATOM 949 N N . LEU A 1 126 ? 2.292 20.840 33.102 1.00 86.69 126 LEU A N 1
ATOM 950 C CA . LEU A 1 126 ? 3.751 20.750 33.044 1.00 86.69 126 LEU A CA 1
ATOM 951 C C . LEU A 1 126 ? 4.395 21.798 33.966 1.00 86.69 126 LEU A C 1
ATOM 953 O O . LEU A 1 126 ? 4.540 22.963 33.570 1.00 86.69 126 LEU A O 1
ATOM 957 N N . PRO A 1 127 ? 4.802 21.394 35.187 1.00 86.75 127 PRO A N 1
ATOM 958 C CA . PRO A 1 127 ? 5.603 22.228 36.077 1.00 86.75 127 PRO A CA 1
ATOM 959 C C . PRO A 1 127 ? 6.866 22.754 35.386 1.00 86.75 127 PRO A C 1
ATOM 961 O O . PRO A 1 127 ? 7.387 22.137 34.457 1.00 86.75 127 PRO A O 1
ATOM 964 N N . SER A 1 128 ? 7.392 23.889 35.852 1.00 83.88 128 SER A N 1
ATOM 965 C CA . SER A 1 128 ? 8.547 24.545 35.224 1.00 83.88 128 SER A CA 1
ATOM 966 C C . SER A 1 128 ? 9.787 23.652 35.125 1.00 83.88 128 SER A C 1
ATOM 968 O O . SER A 1 128 ? 10.471 23.724 34.109 1.00 83.88 128 SER A O 1
ATOM 970 N N . SER A 1 129 ? 10.038 22.801 36.125 1.00 84.44 129 SER A N 1
ATOM 971 C CA . SER A 1 129 ? 11.125 21.811 36.112 1.00 84.44 129 SER A CA 1
ATOM 972 C C . SER A 1 129 ? 10.951 20.797 34.980 1.00 84.44 129 SER A C 1
ATOM 974 O O . SER A 1 129 ? 11.806 20.685 34.109 1.00 84.44 129 SER A O 1
ATOM 976 N N . VAL A 1 130 ? 9.772 20.174 34.897 1.00 88.56 130 VAL A N 1
ATOM 977 C CA . VAL A 1 130 ? 9.433 19.187 33.858 1.00 88.56 130 VAL A CA 1
ATOM 978 C C . VAL A 1 130 ? 9.530 19.787 32.454 1.00 88.56 130 VAL A C 1
ATOM 980 O O . VAL A 1 130 ? 9.950 19.111 31.521 1.00 88.56 130 VAL A O 1
ATOM 983 N N . ARG A 1 131 ? 9.176 21.069 32.279 1.00 90.50 131 ARG A N 1
ATOM 984 C CA . ARG A 1 131 ? 9.329 21.756 30.984 1.00 90.50 131 ARG A CA 1
ATOM 985 C C . ARG A 1 131 ? 10.789 21.832 30.550 1.00 90.50 131 ARG A C 1
ATOM 987 O O . ARG A 1 131 ? 11.078 21.607 29.379 1.00 90.50 131 ARG A O 1
ATOM 994 N N . GLN A 1 132 ? 11.696 22.135 31.475 1.00 89.12 132 GLN A N 1
ATOM 995 C CA . GLN A 1 132 ? 13.124 22.200 31.184 1.00 89.12 132 GLN A CA 1
ATOM 996 C C . GLN A 1 132 ? 13.680 20.814 30.839 1.00 89.12 132 GLN A C 1
ATOM 998 O O . GLN A 1 132 ? 14.330 20.663 29.801 1.00 89.12 132 GLN A O 1
ATOM 1003 N N . ASP A 1 133 ? 13.338 19.801 31.634 1.00 90.88 133 ASP A N 1
ATOM 1004 C CA . ASP A 1 133 ? 13.754 18.415 31.398 1.00 90.88 133 ASP A CA 1
ATOM 1005 C C . ASP A 1 133 ? 13.213 17.881 30.069 1.00 90.88 133 ASP A C 1
ATOM 1007 O O . ASP A 1 133 ? 13.933 17.223 29.318 1.00 90.88 133 ASP A O 1
ATOM 1011 N N . PHE A 1 134 ? 11.972 18.229 29.719 1.00 93.06 134 PHE A N 1
ATOM 1012 C CA . PHE A 1 134 ? 11.359 17.853 28.449 1.00 93.06 134 PHE A CA 1
ATOM 1013 C C . PHE A 1 134 ? 12.106 18.454 27.254 1.00 93.06 134 PHE A C 1
ATOM 1015 O O . PHE A 1 134 ? 12.378 17.750 26.282 1.00 93.06 134 PHE A O 1
ATOM 1022 N N . VAL A 1 135 ? 12.484 19.734 27.318 1.00 91.69 135 VAL A N 1
ATOM 1023 C CA . VAL A 1 135 ? 13.244 20.390 26.240 1.00 91.69 135 VAL A CA 1
ATOM 1024 C C . VAL A 1 135 ? 14.635 19.764 26.092 1.00 91.69 135 VAL A C 1
ATOM 1026 O O . VAL A 1 135 ? 15.082 19.512 24.970 1.00 91.69 135 VAL A O 1
ATOM 1029 N N . ILE A 1 136 ? 15.308 19.449 27.203 1.00 92.00 136 ILE A N 1
ATOM 1030 C CA . ILE A 1 136 ? 16.603 18.748 27.195 1.00 92.00 136 ILE A CA 1
ATOM 1031 C C . ILE A 1 136 ? 16.455 17.354 26.568 1.00 92.00 136 ILE A C 1
ATOM 1033 O O . ILE A 1 136 ? 17.235 16.974 25.689 1.00 92.00 136 ILE A O 1
ATOM 1037 N N . ALA A 1 137 ? 15.427 16.613 26.975 1.00 92.19 137 ALA A N 1
ATOM 1038 C CA . ALA A 1 137 ? 15.100 15.288 26.468 1.00 92.19 137 ALA A CA 1
ATOM 1039 C C . ALA A 1 137 ? 14.759 15.299 24.965 1.00 92.19 137 ALA A C 1
ATOM 1041 O O . ALA A 1 137 ? 15.225 14.434 24.219 1.00 92.19 137 ALA A O 1
ATOM 1042 N N . LEU A 1 138 ? 14.014 16.307 24.499 1.00 92.69 138 LEU A N 1
ATOM 1043 C CA . LEU A 1 138 ? 13.686 16.512 23.088 1.00 92.69 138 LEU A CA 1
ATOM 1044 C C . LEU A 1 138 ? 14.953 16.749 22.254 1.00 92.69 138 LEU A C 1
ATOM 1046 O O . LEU A 1 138 ? 15.142 16.118 21.215 1.00 92.69 138 LEU A O 1
ATOM 1050 N N . ARG A 1 139 ? 15.866 17.607 22.728 1.00 92.31 139 ARG A N 1
ATOM 1051 C CA . ARG A 1 139 ? 17.156 17.858 22.058 1.00 92.31 139 ARG A CA 1
ATOM 1052 C C . ARG A 1 139 ? 18.018 16.613 21.977 1.00 92.31 139 ARG A C 1
ATOM 1054 O O . ARG A 1 139 ? 18.634 16.357 20.942 1.00 92.31 139 ARG A O 1
ATOM 1061 N N . TYR A 1 140 ? 18.073 15.851 23.065 1.00 92.88 140 TYR A N 1
ATOM 1062 C CA . TYR A 1 140 ? 18.823 14.607 23.107 1.00 92.88 140 TYR A CA 1
ATOM 1063 C C . TYR A 1 140 ? 18.308 13.611 22.058 1.00 92.88 140 TYR A C 1
ATOM 1065 O O . TYR A 1 140 ? 19.103 13.098 21.270 1.00 92.88 140 TYR A O 1
ATOM 1073 N N . ARG A 1 141 ? 16.987 13.421 21.955 1.00 92.56 141 ARG A N 1
ATOM 1074 C CA . ARG A 1 141 ? 16.380 12.528 20.952 1.00 92.56 141 ARG A CA 1
ATOM 1075 C C . ARG A 1 141 ? 16.563 13.024 19.521 1.00 92.56 141 ARG A C 1
ATOM 1077 O O . ARG A 1 141 ? 16.931 12.233 18.658 1.00 92.56 141 ARG A O 1
ATOM 1084 N N . LEU A 1 142 ? 16.440 14.328 19.273 1.00 90.69 142 LEU A N 1
ATOM 1085 C CA . LEU A 1 142 ? 16.761 14.910 17.964 1.00 90.69 142 LEU A CA 1
ATOM 1086 C C . LEU A 1 142 ? 18.227 14.676 17.568 1.00 90.69 142 LEU A C 1
ATOM 1088 O O . LEU A 1 142 ? 18.522 14.449 16.394 1.00 90.69 142 LEU A O 1
ATOM 1092 N N . LYS A 1 143 ? 19.157 14.694 18.532 1.00 93.31 143 LYS A N 1
ATOM 1093 C CA . LYS A 1 143 ? 20.563 14.346 18.286 1.00 93.31 143 LYS A CA 1
ATOM 1094 C C . LYS A 1 143 ? 20.722 12.863 17.934 1.00 93.31 143 LYS A C 1
ATOM 1096 O O . LYS A 1 143 ? 21.428 12.564 16.976 1.00 93.31 143 LYS A O 1
ATOM 1101 N N . LEU A 1 144 ? 20.051 11.958 18.651 1.00 89.00 144 LEU A N 1
ATOM 1102 C CA . LEU A 1 144 ? 20.066 10.521 18.342 1.00 89.00 144 LEU A CA 1
ATOM 1103 C C . LEU A 1 144 ? 19.499 10.224 16.949 1.00 89.00 144 LEU A C 1
ATOM 1105 O O . LEU A 1 144 ? 20.096 9.449 16.207 1.00 89.00 144 LEU A O 1
ATOM 1109 N N . MET A 1 145 ? 18.408 10.890 16.559 1.00 88.69 145 MET A N 1
ATOM 1110 C CA . MET A 1 145 ? 17.825 10.763 15.220 1.00 88.69 145 MET A CA 1
ATOM 1111 C C . MET A 1 145 ? 18.805 11.177 14.118 1.00 88.69 145 MET A C 1
ATOM 1113 O O . MET A 1 145 ? 18.985 10.440 13.153 1.00 88.69 145 MET A O 1
ATOM 1117 N N . LYS A 1 146 ? 19.512 12.305 14.284 1.00 89.00 146 LYS A N 1
ATOM 1118 C CA . LYS A 1 146 ? 20.552 12.744 13.331 1.00 89.00 146 LYS A CA 1
ATOM 1119 C C . LYS A 1 146 ? 21.708 11.750 13.200 1.00 89.00 146 LYS A C 1
ATOM 1121 O O . LYS A 1 146 ? 22.369 11.725 12.170 1.00 89.00 146 LYS A O 1
ATOM 1126 N N . MET A 1 147 ? 21.958 10.957 14.240 1.00 88.12 147 MET A N 1
ATOM 1127 C CA . MET A 1 147 ? 22.987 9.915 14.255 1.00 88.12 147 MET A CA 1
ATOM 1128 C C . MET A 1 147 ? 22.466 8.549 13.772 1.00 88.12 147 MET A C 1
ATOM 1130 O O . MET A 1 147 ? 23.247 7.606 13.716 1.00 88.12 147 MET A O 1
ATOM 1134 N N . GLY A 1 148 ? 21.174 8.418 13.444 1.00 86.62 148 GLY A N 1
ATOM 1135 C CA . GLY A 1 148 ? 20.559 7.139 13.068 1.00 86.62 148 GLY A CA 1
ATOM 1136 C C . GLY A 1 148 ? 20.382 6.154 14.232 1.00 86.62 148 GLY A C 1
ATOM 1137 O O . GLY A 1 148 ? 20.219 4.963 13.999 1.00 86.62 148 GLY A O 1
ATOM 1138 N N . LEU A 1 149 ? 20.424 6.637 15.480 1.00 86.25 149 LEU A N 1
ATOM 1139 C CA . LEU A 1 149 ? 20.345 5.837 16.714 1.00 86.25 149 LEU A CA 1
ATOM 1140 C C . LEU A 1 149 ? 19.018 6.039 17.473 1.00 86.25 149 LEU A C 1
ATOM 1142 O O . LEU A 1 149 ? 18.929 5.746 18.663 1.00 86.25 149 LEU A O 1
ATOM 1146 N N . GLY A 1 150 ? 18.005 6.622 16.828 1.00 78.31 150 GLY A N 1
ATOM 1147 C CA . GLY A 1 150 ? 16.716 6.919 17.456 1.00 78.31 150 GLY A CA 1
ATOM 1148 C C . GLY A 1 150 ? 15.834 5.681 17.650 1.00 78.31 150 GLY A C 1
ATOM 1149 O O . GLY A 1 150 ? 15.827 4.776 16.819 1.00 78.31 150 GLY A O 1
ATOM 1150 N N . SER A 1 151 ? 15.047 5.669 18.731 1.00 76.69 151 SER A N 1
ATOM 1151 C CA . SER A 1 151 ? 13.963 4.697 18.924 1.00 76.69 151 SER A CA 1
ATOM 1152 C C . SER A 1 151 ? 12.787 5.017 17.993 1.00 76.69 151 SER A C 1
ATOM 1154 O O . SER A 1 151 ? 12.299 6.152 17.982 1.00 76.69 151 SER A O 1
ATOM 1156 N N . GLN A 1 152 ? 12.307 4.020 17.238 1.00 74.94 152 GLN A N 1
ATOM 1157 C CA . GLN A 1 152 ? 11.221 4.192 16.258 1.00 74.94 152 GLN A CA 1
ATOM 1158 C C . GLN A 1 152 ? 9.904 4.666 16.894 1.00 74.94 152 GLN A C 1
ATOM 1160 O O . GLN A 1 152 ? 9.133 5.376 16.249 1.00 74.94 152 GLN A O 1
ATOM 1165 N N . SER A 1 153 ? 9.637 4.300 18.154 1.00 70.69 153 SER A N 1
ATOM 1166 C CA . SER A 1 153 ? 8.394 4.664 18.850 1.00 70.69 153 SER A CA 1
ATOM 1167 C C . SER A 1 153 ? 8.306 6.164 19.150 1.00 70.69 153 SER A C 1
ATOM 1169 O O . SER A 1 153 ? 7.235 6.756 19.048 1.00 70.69 153 SER A O 1
ATOM 1171 N N . CYS A 1 154 ? 9.437 6.804 19.456 1.00 82.88 154 CYS A N 1
ATOM 1172 C CA . CYS A 1 154 ? 9.500 8.227 19.794 1.00 82.88 154 CYS A CA 1
ATOM 1173 C C . CYS A 1 154 ? 9.810 9.124 18.589 1.00 82.88 154 CYS A C 1
ATOM 1175 O O . CYS A 1 154 ? 9.703 10.345 18.701 1.00 82.88 154 CYS A O 1
ATOM 1177 N N . GLU A 1 155 ? 10.202 8.561 17.447 1.00 86.31 155 GLU A N 1
ATOM 1178 C CA . GLU A 1 155 ? 10.684 9.319 16.290 1.00 86.31 155 GLU A CA 1
ATOM 1179 C C . GLU A 1 155 ? 9.622 10.286 15.742 1.00 86.31 155 GLU A C 1
ATOM 1181 O O . GLU A 1 155 ? 9.874 11.482 15.578 1.00 86.31 155 GLU A O 1
ATOM 1186 N N . LEU A 1 156 ? 8.396 9.790 15.538 1.00 85.31 156 LEU A N 1
ATOM 1187 C CA . LEU A 1 156 ? 7.298 10.583 14.983 1.00 85.31 156 LEU A CA 1
ATOM 1188 C C . LEU A 1 156 ? 6.926 11.755 15.898 1.00 85.31 156 LEU A C 1
ATOM 1190 O O . LEU A 1 156 ? 6.810 12.892 15.433 1.00 85.31 156 LEU A O 1
ATOM 1194 N N . VAL A 1 157 ? 6.768 11.489 17.197 1.00 87.31 157 VAL A N 1
ATOM 1195 C CA . VAL A 1 157 ? 6.369 12.519 18.163 1.00 87.31 157 VAL A CA 1
ATOM 1196 C C . VAL A 1 157 ? 7.500 13.527 18.399 1.00 87.31 157 VAL A C 1
ATOM 1198 O O . VAL A 1 157 ? 7.249 14.724 18.507 1.00 87.31 157 VAL A O 1
ATOM 1201 N N . THR A 1 158 ? 8.761 13.081 18.355 1.00 89.38 158 THR A N 1
ATOM 1202 C CA . THR A 1 158 ? 9.951 13.950 18.419 1.00 89.38 158 THR A CA 1
ATOM 1203 C C . THR A 1 158 ? 9.988 14.916 17.230 1.00 89.38 158 THR A C 1
ATOM 1205 O O . THR A 1 158 ? 10.178 16.119 17.419 1.00 89.38 158 THR A O 1
ATOM 1208 N N . MET A 1 159 ? 9.726 14.425 16.013 1.00 87.19 159 MET A N 1
ATOM 1209 C CA . MET A 1 159 ? 9.636 15.259 14.806 1.00 87.19 159 MET A CA 1
ATOM 1210 C C . MET A 1 159 ? 8.472 16.245 14.864 1.00 87.19 159 MET A C 1
ATOM 1212 O O . MET A 1 159 ? 8.608 17.393 14.439 1.00 87.19 159 MET A O 1
ATOM 1216 N N . GLN A 1 160 ? 7.324 15.831 15.402 1.00 88.25 160 GLN A N 1
ATOM 1217 C CA . GLN A 1 160 ? 6.203 16.740 15.620 1.00 88.25 160 GLN A CA 1
ATOM 1218 C C . GLN A 1 160 ? 6.588 17.842 16.611 1.00 88.25 160 GLN A C 1
ATOM 1220 O O . GLN A 1 160 ? 6.435 19.013 16.281 1.00 88.25 160 GLN A O 1
ATOM 1225 N N . CYS A 1 161 ? 7.187 17.511 17.758 1.00 88.00 161 CYS A N 1
ATOM 1226 C CA . CYS A 1 161 ? 7.686 18.501 18.716 1.00 88.00 161 CYS A CA 1
ATOM 1227 C C . CYS A 1 161 ? 8.717 19.471 18.112 1.00 88.00 161 CYS A C 1
ATOM 1229 O O . CYS A 1 161 ? 8.722 20.649 18.467 1.00 88.00 161 CYS A O 1
ATOM 1231 N N . GLN A 1 162 ? 9.543 19.015 17.168 1.00 91.12 162 GLN A N 1
ATOM 1232 C CA . GLN A 1 162 ? 10.462 19.882 16.425 1.00 91.12 162 GLN A CA 1
ATOM 1233 C C . GLN A 1 162 ? 9.736 20.824 15.450 1.00 91.12 162 GLN A C 1
ATOM 1235 O O . GLN A 1 162 ? 10.101 21.992 15.313 1.00 91.12 162 GLN A O 1
ATOM 1240 N N . LYS A 1 163 ? 8.684 20.354 14.767 1.00 83.62 163 LYS A N 1
ATOM 1241 C CA . LYS A 1 163 ? 7.842 21.216 13.912 1.00 83.62 163 LYS A CA 1
ATOM 1242 C C . LYS A 1 163 ? 7.159 22.320 14.717 1.00 83.62 163 LYS A C 1
ATOM 1244 O O . LYS A 1 163 ? 6.997 23.435 14.225 1.00 83.62 163 LYS A O 1
ATOM 1249 N N . LEU A 1 164 ? 6.812 22.011 15.966 1.00 82.69 164 LEU A N 1
ATOM 1250 C CA . LEU A 1 164 ? 6.277 22.962 16.938 1.00 82.69 164 LEU A CA 1
ATOM 1251 C C . LEU A 1 164 ? 7.327 23.981 17.435 1.00 82.69 164 LEU A C 1
ATOM 1253 O O . LEU A 1 164 ? 6.960 24.927 18.125 1.00 82.69 164 LEU A O 1
ATOM 1257 N N . GLY A 1 165 ? 8.617 23.807 17.119 1.00 83.88 165 GLY A N 1
ATOM 1258 C CA . GLY A 1 165 ? 9.693 24.694 17.573 1.00 83.88 165 GLY A CA 1
ATOM 1259 C C . GLY A 1 165 ? 10.018 24.572 19.067 1.00 83.88 165 GLY A C 1
ATOM 1260 O O . GLY A 1 165 ? 10.650 25.471 19.630 1.00 83.88 165 GLY A O 1
ATOM 1261 N N . LEU A 1 166 ? 9.592 23.484 19.726 1.00 87.81 166 LEU A N 1
ATOM 1262 C CA . LEU A 1 166 ? 9.784 23.264 21.167 1.00 87.81 166 LEU A CA 1
ATOM 1263 C C . LEU A 1 166 ? 11.252 23.035 21.552 1.00 87.81 166 LEU A C 1
ATOM 1265 O O . LEU A 1 166 ? 11.583 22.990 22.732 1.00 87.81 166 LEU A O 1
ATOM 1269 N N . GLU A 1 167 ? 12.147 22.875 20.583 1.00 88.50 167 GLU A N 1
ATOM 1270 C CA . GLU A 1 167 ? 13.573 22.663 20.803 1.00 88.50 167 GLU A CA 1
ATOM 1271 C C . GLU A 1 167 ? 14.372 23.961 20.985 1.00 88.50 167 GLU A C 1
ATOM 1273 O O . GLU A 1 167 ? 15.522 23.897 21.424 1.00 88.50 167 GLU A O 1
ATOM 1278 N N . ARG A 1 168 ? 13.816 25.136 20.656 1.00 83.75 168 ARG A N 1
ATOM 1279 C CA . ARG A 1 168 ? 14.551 26.418 20.622 1.00 83.75 168 ARG A CA 1
ATOM 1280 C C . ARG A 1 168 ? 14.638 27.053 22.011 1.00 83.75 168 ARG A C 1
ATOM 1282 O O . ARG A 1 168 ? 13.631 27.112 22.697 1.00 83.75 168 ARG A O 1
ATOM 1289 N N . ASP A 1 169 ? 15.804 27.557 22.428 1.00 75.75 169 ASP A N 1
ATOM 1290 C CA . ASP A 1 169 ? 15.963 28.247 23.728 1.00 75.75 169 ASP A CA 1
ATOM 1291 C C . ASP A 1 169 ? 15.295 29.630 23.740 1.00 75.75 169 ASP A C 1
ATOM 1293 O O . ASP A 1 169 ? 14.536 29.961 24.646 1.00 75.75 169 ASP A O 1
ATOM 1297 N N . ASN A 1 170 ? 15.529 30.421 22.691 1.00 64.56 170 ASN A N 1
ATOM 1298 C CA . ASN A 1 170 ? 15.170 31.846 22.661 1.00 64.56 170 ASN A CA 1
ATOM 1299 C C . ASN A 1 170 ? 13.696 32.115 22.306 1.00 64.56 170 ASN A C 1
ATOM 1301 O O . ASN A 1 170 ? 13.235 33.248 22.396 1.00 64.56 170 ASN A O 1
ATOM 1305 N N . LEU A 1 171 ? 12.977 31.085 21.855 1.00 62.06 171 LEU A N 1
ATOM 1306 C CA . LEU A 1 171 ? 11.603 31.148 21.339 1.00 62.06 171 LEU A CA 1
ATOM 1307 C C . LEU A 1 171 ? 10.797 29.929 21.803 1.00 62.06 171 LEU A C 1
ATOM 1309 O O . LEU A 1 171 ? 9.938 29.426 21.080 1.00 62.06 171 LEU A O 1
ATOM 1313 N N . ASN A 1 172 ? 11.102 29.415 22.997 1.00 71.25 172 ASN A N 1
ATOM 1314 C CA . ASN A 1 172 ? 10.354 28.289 23.521 1.00 71.25 172 ASN A CA 1
ATOM 1315 C C . ASN A 1 172 ? 9.037 28.761 24.109 1.00 71.25 172 ASN A C 1
ATOM 1317 O O . ASN A 1 172 ? 9.004 29.416 25.157 1.00 71.25 172 ASN A O 1
ATOM 1321 N N . VAL A 1 173 ? 7.951 28.323 23.487 1.00 77.81 173 VAL A N 1
ATOM 1322 C CA . VAL A 1 173 ? 6.614 28.503 24.035 1.00 77.81 173 VAL A CA 1
ATOM 1323 C C . VAL A 1 173 ? 6.531 28.002 25.481 1.00 77.81 173 VAL A C 1
ATOM 1325 O O . VAL A 1 173 ? 5.883 28.647 26.292 1.00 77.81 173 VAL A O 1
ATOM 1328 N N . LEU A 1 174 ? 7.248 26.928 25.847 1.00 82.12 174 LEU A N 1
ATOM 1329 C CA . LEU A 1 174 ? 7.232 26.362 27.199 1.00 82.12 174 LEU A CA 1
ATOM 1330 C C . LEU A 1 174 ? 7.957 27.231 28.235 1.00 82.12 174 LEU A C 1
ATOM 1332 O O . LEU A 1 174 ? 7.532 27.265 29.391 1.00 82.12 174 LEU A O 1
ATOM 1336 N N . PHE A 1 175 ? 9.017 27.948 27.852 1.00 81.88 175 PHE A N 1
ATOM 1337 C CA . PHE A 1 175 ? 9.735 28.843 28.769 1.00 81.88 175 PHE A CA 1
ATOM 1338 C C . PHE A 1 175 ? 9.022 30.188 28.929 1.00 81.88 175 PHE A C 1
ATOM 1340 O O . PHE A 1 175 ? 8.990 30.739 30.031 1.00 81.88 175 PHE A O 1
ATOM 1347 N N . ASP A 1 176 ? 8.357 30.668 27.878 1.00 82.00 176 ASP A N 1
ATOM 1348 C CA . ASP A 1 176 ? 7.540 31.884 27.925 1.00 82.00 176 ASP A CA 1
ATOM 1349 C C . ASP A 1 176 ? 6.313 31.756 28.848 1.00 82.00 176 ASP A C 1
ATOM 1351 O O . ASP A 1 176 ? 5.797 32.761 29.346 1.00 82.00 176 ASP A O 1
ATOM 1355 N N . LEU A 1 177 ? 5.894 30.529 29.180 1.00 78.88 177 LEU A N 1
ATOM 1356 C CA . LEU A 1 177 ? 4.880 30.257 30.207 1.00 78.88 177 LEU A CA 1
ATOM 1357 C C . LEU A 1 177 ? 5.324 30.613 31.635 1.00 78.88 177 LEU A C 1
ATOM 1359 O O . LEU A 1 177 ? 4.526 30.470 32.560 1.00 78.88 177 LEU A O 1
ATOM 1363 N N . ASN A 1 178 ? 6.571 31.033 31.858 1.00 78.00 178 ASN A N 1
ATOM 1364 C CA . ASN A 1 178 ? 7.015 31.572 33.147 1.00 78.00 178 ASN A CA 1
ATOM 1365 C C . ASN A 1 178 ? 6.805 33.093 33.265 1.00 78.00 178 ASN A C 1
ATOM 1367 O O . ASN A 1 178 ? 6.810 33.618 34.375 1.00 78.00 178 ASN A O 1
ATOM 1371 N N . LEU A 1 179 ? 6.593 33.817 32.159 1.00 83.38 179 LEU A N 1
ATOM 1372 C CA . LEU A 1 179 ? 6.436 35.280 32.180 1.00 83.38 179 LEU A CA 1
ATOM 1373 C C . LEU A 1 179 ? 5.079 35.700 32.773 1.00 83.38 179 LEU A C 1
ATOM 1375 O O . LEU A 1 179 ? 4.142 34.916 32.718 1.00 83.38 179 LEU A O 1
ATOM 1379 N N . PRO A 1 180 ? 4.890 36.912 33.316 1.00 82.19 180 PRO A N 1
ATOM 1380 C CA . PRO A 1 180 ? 3.571 37.385 33.757 1.00 82.19 180 PRO A CA 1
ATOM 1381 C C . PRO A 1 180 ? 2.542 37.399 32.612 1.00 82.19 180 PRO A C 1
ATOM 1383 O O . PRO A 1 180 ? 2.907 37.672 31.472 1.00 82.19 180 PRO A O 1
ATOM 1386 N N . LEU A 1 181 ? 1.253 37.159 32.900 1.00 72.69 181 LEU A N 1
ATOM 1387 C CA . LEU A 1 181 ? 0.184 37.038 31.885 1.00 72.69 181 LEU A CA 1
ATOM 1388 C C . LEU A 1 181 ? 0.144 38.226 30.898 1.00 72.69 181 LEU A C 1
ATOM 1390 O O . LEU A 1 181 ? -0.032 38.034 29.696 1.00 72.69 181 LEU A O 1
ATOM 1394 N N . ALA A 1 182 ? 0.391 39.441 31.399 1.00 74.81 182 ALA A N 1
ATOM 1395 C CA . ALA A 1 182 ? 0.442 40.671 30.605 1.00 74.81 182 ALA A CA 1
ATOM 1396 C C . ALA A 1 182 ? 1.582 40.694 29.566 1.00 74.81 182 ALA A C 1
ATOM 1398 O O . ALA A 1 182 ? 1.449 41.338 28.533 1.00 74.81 182 ALA A O 1
ATOM 1399 N N . ALA A 1 183 ? 2.677 39.968 29.809 1.00 78.06 183 ALA A N 1
ATOM 1400 C CA . ALA A 1 183 ? 3.807 39.840 28.886 1.00 78.06 183 ALA A CA 1
ATOM 1401 C C . ALA A 1 183 ? 3.646 38.675 27.885 1.00 78.06 183 ALA A C 1
ATOM 1403 O O . ALA A 1 183 ? 4.477 38.516 26.989 1.00 78.06 183 ALA A O 1
ATOM 1404 N N . ARG A 1 184 ? 2.603 37.842 28.046 1.00 75.62 184 ARG A N 1
ATOM 1405 C CA . ARG A 1 184 ? 2.314 36.687 27.174 1.00 75.62 184 ARG A CA 1
ATOM 1406 C C . ARG A 1 184 ? 1.348 37.032 26.042 1.00 75.62 184 ARG A C 1
ATOM 1408 O O . ARG A 1 184 ? 1.471 36.487 24.947 1.00 75.62 184 ARG A O 1
ATOM 1415 N N . ALA A 1 185 ? 0.369 37.895 26.315 1.00 68.88 185 ALA A N 1
ATOM 1416 C CA . ALA A 1 185 ? -0.705 38.197 25.376 1.00 68.88 185 ALA A CA 1
ATOM 1417 C C . ALA A 1 185 ? -0.152 38.793 24.069 1.00 68.88 185 ALA A C 1
ATOM 1419 O O . ALA A 1 185 ? 0.517 39.822 24.078 1.00 68.88 185 ALA A O 1
ATOM 1420 N N . GLY A 1 186 ? -0.433 38.130 22.943 1.00 71.94 186 GLY A N 1
ATOM 1421 C CA . GLY A 1 186 ? -0.031 38.586 21.609 1.00 71.94 186 GLY A CA 1
ATOM 1422 C C . GLY A 1 186 ? 1.339 38.101 21.125 1.00 71.94 186 GLY A C 1
ATOM 1423 O O . GLY A 1 186 ? 1.711 38.420 19.996 1.00 71.94 186 GLY A O 1
ATOM 1424 N N . LYS A 1 187 ? 2.079 37.299 21.909 1.00 82.31 187 LYS A N 1
ATOM 1425 C CA . LYS A 1 187 ? 3.282 36.631 21.394 1.00 82.31 187 LYS A CA 1
ATOM 1426 C C . LYS A 1 187 ? 2.889 35.600 20.335 1.00 82.31 187 LYS A C 1
ATOM 1428 O O . LYS A 1 187 ? 2.068 34.714 20.576 1.00 82.31 187 LYS A O 1
ATOM 1433 N N . SER A 1 188 ? 3.479 35.741 19.154 1.00 81.25 188 SER A N 1
ATOM 1434 C CA . SER A 1 188 ? 3.315 34.806 18.046 1.00 81.25 188 SER A CA 1
ATOM 1435 C C . SER A 1 188 ? 4.598 34.004 17.879 1.00 81.25 188 SER A C 1
ATOM 1437 O O . SER A 1 188 ? 5.694 34.561 17.963 1.00 81.25 188 SER A O 1
ATOM 1439 N N . TYR A 1 189 ? 4.456 32.699 17.682 1.00 83.88 189 TYR A N 1
ATOM 1440 C CA . TYR A 1 189 ? 5.581 31.791 17.515 1.00 83.88 189 TYR A CA 1
ATOM 1441 C C . TYR A 1 189 ? 5.648 31.375 16.045 1.00 83.88 189 TYR A C 1
ATOM 1443 O O . TYR A 1 189 ? 4.628 30.947 15.489 1.00 83.88 189 TYR A O 1
ATOM 1451 N N . PRO A 1 190 ? 6.810 31.530 15.386 1.00 79.75 190 PRO A N 1
ATOM 1452 C CA . PRO A 1 190 ? 6.962 31.121 14.000 1.00 79.75 190 PRO A CA 1
ATOM 1453 C C . PRO A 1 190 ? 6.862 29.599 13.908 1.00 79.75 190 PRO A C 1
ATOM 1455 O O . PRO A 1 190 ? 7.537 28.877 14.645 1.00 79.75 190 PRO A O 1
ATOM 1458 N N . ILE A 1 191 ? 6.029 29.112 12.992 1.00 79.94 191 ILE A N 1
ATOM 1459 C CA . ILE A 1 191 ? 5.950 27.682 12.692 1.00 79.94 191 ILE A CA 1
ATOM 1460 C C . ILE A 1 191 ? 7.193 27.321 11.885 1.00 79.94 191 ILE A C 1
ATOM 1462 O O . ILE A 1 191 ? 7.536 28.016 10.926 1.00 79.94 191 ILE A O 1
ATOM 1466 N N . ASN A 1 192 ? 7.882 26.245 12.268 1.00 74.62 192 ASN A N 1
ATOM 1467 C CA . ASN A 1 192 ? 9.036 25.768 11.522 1.00 74.62 192 ASN A CA 1
ATOM 1468 C C . ASN A 1 192 ? 8.530 25.113 10.227 1.00 74.62 192 ASN A C 1
ATOM 1470 O O . ASN A 1 192 ? 8.308 23.904 10.170 1.00 74.62 192 ASN A O 1
ATOM 1474 N N . GLN A 1 193 ? 8.274 25.926 9.200 1.00 67.50 193 GLN A N 1
ATOM 1475 C CA . GLN A 1 193 ? 8.105 25.427 7.845 1.00 67.50 193 GLN A CA 1
ATOM 1476 C C . GLN A 1 193 ? 9.468 24.874 7.455 1.00 67.50 193 GLN A C 1
ATOM 1478 O O . GLN A 1 193 ? 10.399 25.623 7.170 1.00 67.50 193 GLN A O 1
ATOM 1483 N N . SER A 1 194 ? 9.625 23.556 7.553 1.00 52.94 194 SER A N 1
ATOM 1484 C CA . SER A 1 194 ? 10.763 22.885 6.952 1.00 52.94 194 SER A CA 1
ATOM 1485 C C . SER A 1 194 ? 10.683 23.179 5.458 1.00 52.94 194 SER A C 1
ATOM 1487 O O . SER A 1 194 ? 9.923 22.521 4.747 1.00 52.94 194 SER A O 1
ATOM 1489 N N . ASN A 1 195 ? 11.398 24.209 5.007 1.00 41.22 195 ASN A N 1
ATOM 1490 C CA . ASN A 1 195 ? 11.647 24.437 3.597 1.00 41.22 195 ASN A CA 1
ATOM 1491 C C . ASN A 1 195 ? 12.425 23.216 3.115 1.00 41.22 195 ASN A C 1
ATOM 1493 O O . ASN A 1 195 ? 13.641 23.139 3.254 1.00 41.22 195 ASN A O 1
ATOM 1497 N N . HIS A 1 196 ? 11.697 22.239 2.587 1.00 43.00 196 HIS A N 1
ATOM 1498 C CA . HIS A 1 196 ? 12.231 21.244 1.672 1.00 43.00 196 HIS A CA 1
ATOM 1499 C C . HIS A 1 196 ? 12.441 21.922 0.307 1.00 43.00 196 HIS A C 1
ATOM 1501 O O . HIS A 1 196 ? 11.894 21.492 -0.700 1.00 43.00 196 HIS A O 1
ATOM 1507 N N . ASP A 1 197 ? 13.202 23.019 0.291 1.00 37.03 197 ASP A N 1
ATOM 1508 C CA . ASP A 1 197 ? 13.887 23.445 -0.920 1.00 37.03 197 ASP A CA 1
ATOM 1509 C C . ASP A 1 197 ? 15.193 22.658 -0.939 1.00 37.03 197 ASP A C 1
ATOM 1511 O O . ASP A 1 197 ? 16.096 22.881 -0.133 1.00 37.03 197 ASP A O 1
ATOM 1515 N N . GLU A 1 198 ? 15.248 21.666 -1.824 1.00 41.78 198 GLU A N 1
ATOM 1516 C CA . GLU A 1 198 ? 16.482 21.003 -2.222 1.00 41.78 198 GLU A CA 1
ATOM 1517 C C . GLU A 1 198 ? 17.400 22.041 -2.883 1.00 41.78 198 GLU A C 1
ATOM 1519 O O . GLU A 1 198 ? 17.417 22.207 -4.104 1.00 41.78 198 GLU A O 1
ATOM 1524 N N . THR A 1 199 ? 18.185 22.764 -2.084 1.00 35.06 199 THR A N 1
ATOM 1525 C CA . THR A 1 199 ? 19.388 23.419 -2.595 1.00 35.06 199 THR A CA 1
ATOM 1526 C C . THR A 1 199 ? 20.402 22.343 -2.943 1.00 35.06 199 THR A C 1
ATOM 1528 O O . THR A 1 199 ? 21.008 21.688 -2.097 1.00 35.06 199 THR A O 1
ATOM 1531 N N . ARG A 1 200 ? 20.495 22.150 -4.252 1.00 46.59 200 ARG A N 1
ATOM 1532 C CA . ARG A 1 200 ? 21.512 21.440 -5.004 1.00 46.59 200 ARG A CA 1
ATOM 1533 C C . ARG A 1 200 ? 22.874 22.101 -4.769 1.00 46.59 200 ARG A C 1
ATOM 1535 O O . ARG A 1 200 ? 23.195 23.073 -5.444 1.00 46.59 200 ARG A O 1
ATOM 1542 N N . ASP A 1 201 ? 23.650 21.557 -3.840 1.00 39.72 201 ASP A N 1
ATOM 1543 C CA . ASP A 1 201 ? 25.069 21.884 -3.702 1.00 39.72 201 ASP A CA 1
ATOM 1544 C C . ASP A 1 201 ? 25.899 20.855 -4.479 1.00 39.72 201 ASP A C 1
ATOM 1546 O O . ASP A 1 201 ? 26.157 19.734 -4.035 1.00 39.72 201 ASP A O 1
ATOM 1550 N N . ASP A 1 202 ? 26.275 21.266 -5.689 1.00 47.91 202 ASP A N 1
ATOM 1551 C CA . ASP A 1 202 ? 27.408 20.740 -6.435 1.00 47.91 202 ASP A CA 1
ATOM 1552 C C . ASP A 1 202 ? 28.694 21.328 -5.822 1.00 47.91 202 ASP A C 1
ATOM 1554 O O . ASP A 1 202 ? 29.003 22.490 -6.069 1.00 47.91 202 ASP A O 1
ATOM 1558 N N . GLU A 1 203 ? 29.489 20.545 -5.084 1.00 41.84 203 GLU A N 1
ATOM 1559 C CA . GLU A 1 203 ? 30.944 20.756 -5.076 1.00 41.84 203 GLU A CA 1
ATOM 1560 C C . GLU A 1 203 ? 31.725 19.481 -4.733 1.00 41.84 203 GLU A C 1
ATOM 1562 O O . GLU A 1 203 ? 31.513 18.803 -3.727 1.00 41.84 203 GLU A O 1
ATOM 1567 N N . ALA A 1 204 ? 32.629 19.145 -5.649 1.00 42.44 204 ALA A N 1
ATOM 1568 C CA . ALA A 1 204 ? 33.514 17.998 -5.624 1.00 42.44 204 ALA A CA 1
ATOM 1569 C C . ALA A 1 204 ? 34.906 18.376 -5.105 1.00 42.44 204 ALA A C 1
ATOM 1571 O O . ALA A 1 204 ? 35.336 19.510 -5.289 1.00 42.44 204 ALA A O 1
ATOM 1572 N N . THR A 1 205 ? 35.619 17.350 -4.616 1.00 35.78 205 THR A N 1
ATOM 1573 C CA . THR A 1 205 ? 37.083 17.130 -4.458 1.00 35.78 205 THR A CA 1
ATOM 1574 C C . THR A 1 205 ? 37.466 16.811 -3.007 1.00 35.78 205 THR A C 1
ATOM 1576 O O . THR A 1 205 ? 36.896 17.368 -2.086 1.00 35.78 205 THR A O 1
ATOM 1579 N N . SER A 1 206 ? 38.432 15.953 -2.668 1.00 33.06 206 SER A N 1
ATOM 1580 C CA . SER A 1 206 ? 39.266 14.942 -3.340 1.00 33.06 206 SER A CA 1
ATOM 1581 C C . SER A 1 206 ? 40.231 14.387 -2.262 1.00 33.06 206 SER A C 1
ATOM 1583 O O . SER A 1 206 ? 40.579 15.138 -1.357 1.00 33.06 206 SER A O 1
ATOM 1585 N N . TYR A 1 207 ? 40.714 13.140 -2.405 1.00 31.22 207 TYR A N 1
ATOM 1586 C CA . TYR A 1 207 ? 41.768 12.455 -1.609 1.00 31.22 207 TYR A CA 1
ATOM 1587 C C . TYR A 1 207 ? 41.505 12.261 -0.093 1.00 31.22 207 TYR A C 1
ATOM 1589 O O . TYR A 1 207 ? 41.110 13.168 0.614 1.00 31.22 207 TYR A O 1
ATOM 1597 N N . GLY A 1 208 ? 41.759 11.118 0.543 1.00 30.52 208 GLY A N 1
ATOM 1598 C CA . GLY A 1 208 ? 42.408 9.877 0.152 1.00 30.52 208 GLY A CA 1
ATOM 1599 C C . GLY A 1 208 ? 42.646 9.005 1.399 1.00 30.52 208 GLY A C 1
ATOM 1600 O O . GLY A 1 208 ? 42.353 9.398 2.523 1.00 30.52 208 GLY A O 1
ATOM 1601 N N . HIS A 1 209 ? 43.257 7.850 1.160 1.00 30.83 209 HIS A N 1
ATOM 1602 C CA . HIS A 1 209 ? 43.900 6.950 2.121 1.00 30.83 209 HIS A CA 1
ATOM 1603 C C . HIS A 1 209 ? 43.066 5.938 2.929 1.00 30.83 209 HIS A C 1
ATOM 1605 O O . HIS A 1 209 ? 42.619 6.143 4.051 1.00 30.83 209 HIS A O 1
ATOM 1611 N N . ARG A 1 210 ? 43.044 4.742 2.335 1.00 35.75 210 ARG A N 1
ATOM 1612 C CA . ARG A 1 210 ? 43.025 3.413 2.947 1.00 35.75 210 ARG A CA 1
ATOM 1613 C C . ARG A 1 210 ? 44.147 3.260 3.987 1.00 35.75 210 ARG A C 1
ATOM 1615 O O . ARG A 1 210 ? 45.309 3.484 3.642 1.00 35.75 210 ARG A O 1
ATOM 1622 N N . VAL A 1 211 ? 43.798 2.804 5.191 1.00 34.53 211 VAL A N 1
ATOM 1623 C CA . VAL A 1 211 ? 44.671 2.032 6.090 1.00 34.53 211 VAL A CA 1
ATOM 1624 C C . VAL A 1 211 ? 43.823 0.914 6.692 1.00 34.53 211 VAL A C 1
ATOM 1626 O O . VAL A 1 211 ? 42.926 1.155 7.496 1.00 34.53 211 VAL A O 1
ATOM 1629 N N . ASP A 1 212 ? 44.110 -0.302 6.238 1.00 36.12 212 ASP A N 1
ATOM 1630 C CA . ASP A 1 212 ? 43.743 -1.551 6.892 1.00 36.12 212 ASP A CA 1
ATOM 1631 C C . ASP A 1 212 ? 44.437 -1.611 8.260 1.00 36.12 212 ASP A C 1
ATOM 1633 O O . ASP A 1 212 ? 45.636 -1.361 8.336 1.00 36.12 212 ASP A O 1
ATOM 1637 N N . ASN A 1 213 ? 43.713 -1.966 9.323 1.00 32.78 213 ASN A N 1
ATOM 1638 C CA . ASN A 1 213 ? 44.301 -2.604 10.500 1.00 32.78 213 ASN A CA 1
ATOM 1639 C C . ASN A 1 213 ? 43.238 -3.435 11.219 1.00 32.78 213 ASN A C 1
ATOM 1641 O O . ASN A 1 213 ? 42.347 -2.916 11.890 1.00 32.78 213 ASN A O 1
ATOM 1645 N N . GLY A 1 214 ? 43.355 -4.750 11.039 1.00 31.17 214 GLY A N 1
ATOM 1646 C CA . GLY A 1 214 ? 42.631 -5.743 11.810 1.00 31.17 214 GLY A CA 1
ATOM 1647 C C . GLY A 1 214 ? 43.141 -5.796 13.245 1.00 31.17 214 GLY A C 1
ATOM 1648 O O . GLY A 1 214 ? 44.344 -5.766 13.499 1.00 31.17 214 GLY A O 1
ATOM 1649 N N . VAL A 1 215 ? 42.205 -5.926 14.180 1.00 32.41 215 VAL A N 1
ATOM 1650 C CA . VAL A 1 215 ? 42.486 -6.338 15.552 1.00 32.41 215 VAL A CA 1
ATOM 1651 C C . VAL A 1 215 ? 41.586 -7.528 15.857 1.00 32.41 215 VAL A C 1
ATOM 1653 O O . VAL A 1 215 ? 40.367 -7.406 15.944 1.00 32.41 215 VAL A O 1
ATOM 1656 N N . ASN A 1 216 ? 42.230 -8.688 15.975 1.00 32.84 216 ASN A N 1
ATOM 1657 C CA . ASN A 1 216 ? 41.692 -9.907 16.564 1.00 32.84 216 ASN A CA 1
ATOM 1658 C C . ASN A 1 216 ? 41.240 -9.622 18.002 1.00 32.84 216 ASN A C 1
ATOM 1660 O O . ASN A 1 216 ? 42.063 -9.218 18.823 1.00 32.84 216 ASN A O 1
ATOM 1664 N N . PHE A 1 217 ? 39.982 -9.919 18.326 1.00 30.27 217 PHE A N 1
ATOM 1665 C CA . PHE A 1 217 ? 39.548 -10.107 19.708 1.00 30.27 217 PHE A CA 1
ATOM 1666 C C . PHE A 1 217 ? 39.130 -11.561 19.909 1.00 30.27 217 PHE A C 1
ATOM 1668 O O . PHE A 1 217 ? 38.263 -12.084 19.211 1.00 30.27 217 PHE A O 1
ATOM 1675 N N . GLY A 1 218 ? 39.837 -12.216 20.829 1.00 26.67 218 GLY A N 1
ATOM 1676 C CA . GLY A 1 218 ? 39.696 -13.625 21.157 1.00 26.67 218 GLY A CA 1
ATOM 1677 C C . GLY A 1 218 ? 38.357 -13.948 21.810 1.00 26.67 218 GLY A C 1
ATOM 1678 O O . GLY A 1 218 ? 37.873 -13.229 22.683 1.00 26.67 218 GLY A O 1
ATOM 1679 N N . LEU A 1 219 ? 37.801 -15.075 21.376 1.00 28.69 219 LEU A N 1
ATOM 1680 C CA . LEU A 1 219 ? 36.679 -15.770 21.987 1.00 28.69 219 LEU A CA 1
ATOM 1681 C C . LEU A 1 219 ? 37.050 -16.279 23.388 1.00 28.69 219 LEU A C 1
ATOM 1683 O O . LEU A 1 219 ? 37.958 -17.093 23.537 1.00 28.69 219 LEU A O 1
ATOM 1687 N N . HIS A 1 220 ? 36.264 -15.878 24.384 1.00 29.56 220 HIS A N 1
ATOM 1688 C CA . HIS A 1 220 ? 36.016 -16.675 25.581 1.00 29.56 220 HIS A CA 1
ATOM 1689 C C . HIS A 1 220 ? 34.535 -17.067 25.586 1.00 29.56 220 HIS A C 1
ATOM 1691 O O . HIS A 1 220 ? 33.661 -16.211 25.703 1.00 29.56 220 HIS A O 1
ATOM 1697 N N . SER A 1 221 ? 34.260 -18.364 25.437 1.00 32.22 221 SER A N 1
ATOM 1698 C CA . SER A 1 221 ? 32.940 -18.956 25.670 1.00 32.22 221 SER A CA 1
ATOM 1699 C C . SER A 1 221 ? 32.610 -18.963 27.165 1.00 32.22 221 SER A C 1
ATOM 1701 O O . SER A 1 221 ? 33.447 -19.416 27.950 1.00 32.22 221 SER A O 1
ATOM 1703 N N . PRO A 1 222 ? 31.389 -18.582 27.576 1.00 32.41 222 PRO A N 1
ATOM 1704 C CA . PRO A 1 222 ? 30.809 -19.049 28.819 1.00 32.41 222 PRO A CA 1
ATOM 1705 C C . PRO A 1 222 ? 29.852 -20.226 28.572 1.00 32.41 222 PRO A C 1
ATOM 1707 O O . PRO A 1 222 ? 29.336 -20.438 27.476 1.00 32.41 222 PRO A O 1
ATOM 1710 N N . ALA A 1 223 ? 29.690 -21.018 29.626 1.00 29.17 223 ALA A N 1
ATOM 1711 C CA . ALA A 1 223 ? 29.032 -22.311 29.664 1.00 29.17 223 ALA A CA 1
ATOM 1712 C C . ALA A 1 223 ? 27.569 -22.307 29.184 1.00 29.17 223 ALA A C 1
ATOM 1714 O O . ALA A 1 223 ? 26.783 -21.417 29.499 1.00 29.17 223 ALA A O 1
ATOM 1715 N N . THR A 1 224 ? 27.215 -23.384 28.486 1.00 29.27 224 THR A N 1
ATOM 1716 C CA . THR A 1 224 ? 25.859 -23.816 28.139 1.00 29.27 224 THR A CA 1
ATOM 1717 C C . THR A 1 224 ? 24.986 -23.982 29.385 1.00 29.27 224 THR A C 1
ATOM 1719 O O . THR A 1 224 ? 25.214 -24.891 30.185 1.00 29.27 224 THR A O 1
ATOM 1722 N N . PHE A 1 225 ? 23.960 -23.138 29.514 1.00 34.78 225 PHE A N 1
ATOM 1723 C CA . PHE A 1 225 ? 22.797 -23.384 30.365 1.00 34.78 225 PHE A CA 1
ATOM 1724 C C . PHE A 1 225 ? 21.697 -24.045 29.528 1.00 34.78 225 PHE A C 1
ATOM 1726 O O . PHE A 1 225 ? 21.356 -23.580 28.443 1.00 34.78 225 PHE A O 1
ATOM 1733 N N . SER A 1 226 ? 21.168 -25.154 30.039 1.00 35.41 226 SER A N 1
ATOM 1734 C CA . SER A 1 226 ? 20.022 -25.874 29.485 1.00 35.41 226 SER A CA 1
ATOM 1735 C C . SER A 1 226 ? 18.749 -25.068 29.750 1.00 35.41 226 SER A C 1
ATOM 1737 O O . SER A 1 226 ? 18.309 -24.998 30.897 1.00 35.41 226 SER A O 1
ATOM 1739 N N . ASN A 1 227 ? 18.159 -24.467 28.714 1.00 37.75 227 ASN A N 1
ATOM 1740 C CA . ASN A 1 227 ? 16.905 -23.725 28.839 1.00 37.75 227 ASN A CA 1
ATOM 1741 C C . ASN A 1 227 ? 15.708 -24.640 28.573 1.00 37.75 227 ASN A C 1
ATOM 1743 O O . ASN A 1 227 ? 15.537 -25.169 27.478 1.00 37.75 227 ASN A O 1
ATOM 1747 N N . ASN A 1 228 ? 14.894 -24.807 29.613 1.00 39.56 228 ASN A N 1
ATOM 1748 C CA . ASN A 1 228 ? 13.590 -25.453 29.565 1.00 39.56 228 ASN A CA 1
ATOM 1749 C C . ASN A 1 228 ? 12.565 -24.438 28.999 1.00 39.56 228 ASN A C 1
ATOM 1751 O O . ASN A 1 228 ? 12.510 -23.318 29.518 1.00 39.56 228 ASN A O 1
ATOM 1755 N N . PRO A 1 229 ? 11.770 -24.777 27.967 1.00 46.28 229 PRO A N 1
ATOM 1756 C CA . PRO A 1 229 ? 10.907 -23.826 27.252 1.00 46.28 229 PRO A CA 1
ATOM 1757 C C . PRO A 1 229 ? 9.706 -23.283 28.055 1.00 46.28 229 PRO A C 1
ATOM 1759 O O . PRO A 1 229 ? 9.091 -22.315 27.629 1.00 46.28 229 PRO A O 1
ATOM 1762 N N . GLU A 1 230 ? 9.406 -23.815 29.244 1.00 46.09 230 GLU A N 1
ATOM 1763 C CA . GLU A 1 230 ? 8.299 -23.339 30.101 1.00 46.09 230 GLU A CA 1
ATOM 1764 C C . GLU A 1 230 ? 8.580 -22.031 30.870 1.00 46.09 230 GLU A C 1
ATOM 1766 O O . GLU A 1 230 ? 7.674 -21.470 31.481 1.00 46.09 230 GLU A O 1
ATOM 1771 N N . ASN A 1 231 ? 9.810 -21.502 30.846 1.00 49.16 231 ASN A N 1
ATOM 1772 C CA . ASN A 1 231 ? 10.170 -20.313 31.635 1.00 49.16 231 ASN A CA 1
ATOM 1773 C C . ASN A 1 231 ? 10.089 -18.975 30.873 1.00 49.16 231 ASN A C 1
ATOM 1775 O O . ASN A 1 231 ? 10.226 -17.927 31.503 1.00 49.16 231 ASN A O 1
ATOM 1779 N N . SER A 1 232 ? 9.894 -18.959 29.548 1.00 53.31 232 SER A N 1
ATOM 1780 C CA . SER A 1 232 ? 9.950 -17.711 28.763 1.00 53.31 232 SER A CA 1
ATOM 1781 C C . SER A 1 232 ? 8.697 -16.840 28.926 1.00 53.31 232 SER A C 1
ATOM 1783 O O . SER A 1 232 ? 8.806 -15.622 29.066 1.00 53.31 232 SER A O 1
ATOM 1785 N N . GLU A 1 233 ? 7.507 -17.432 29.017 1.00 54.53 233 GLU A N 1
ATOM 1786 C CA . GLU A 1 233 ? 6.246 -16.684 29.135 1.00 54.53 233 GLU A CA 1
ATOM 1787 C C . GLU A 1 233 ? 6.118 -15.964 30.494 1.00 54.53 233 GLU A C 1
ATOM 1789 O O . GLU A 1 233 ? 5.740 -14.790 30.564 1.00 54.53 233 GLU A O 1
ATOM 1794 N N . LEU A 1 234 ? 6.604 -16.605 31.565 1.00 60.03 234 LEU A N 1
ATOM 1795 C CA . LEU A 1 234 ? 6.737 -16.019 32.907 1.00 60.03 234 LEU A CA 1
ATOM 1796 C C . LEU A 1 234 ? 7.691 -14.805 32.936 1.00 60.03 234 LEU A C 1
ATOM 1798 O O . LEU A 1 234 ? 7.512 -13.880 33.738 1.00 60.03 234 LEU A O 1
ATOM 1802 N N . THR A 1 235 ? 8.689 -14.752 32.045 1.00 69.12 235 THR A N 1
ATOM 1803 C CA . THR A 1 235 ? 9.592 -13.588 31.954 1.00 69.12 235 THR A CA 1
ATOM 1804 C C . THR A 1 235 ? 8.951 -12.375 31.275 1.00 69.12 235 THR A C 1
ATOM 1806 O O . THR A 1 235 ? 9.265 -11.241 31.633 1.00 69.12 235 THR A O 1
AT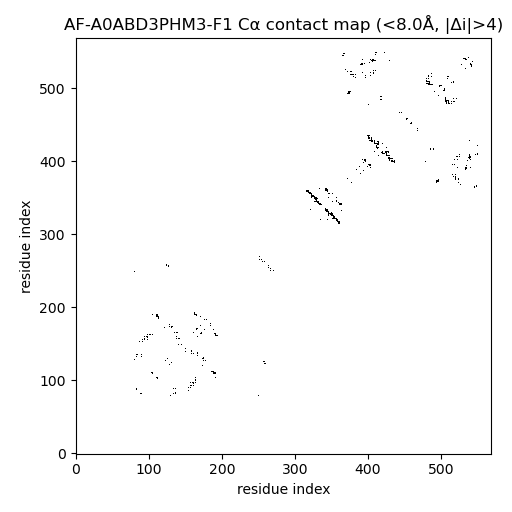OM 1809 N N . VAL A 1 236 ? 7.993 -12.574 30.364 1.00 68.62 236 VAL A N 1
ATOM 1810 C CA . VAL A 1 236 ? 7.313 -11.467 29.666 1.00 68.62 236 VAL A CA 1
ATOM 1811 C C . VAL A 1 236 ? 6.282 -10.796 30.573 1.00 68.62 236 VAL A C 1
ATOM 1813 O O . VAL A 1 236 ? 6.253 -9.566 30.678 1.00 68.62 236 VAL A O 1
ATOM 1816 N N . GLN A 1 237 ? 5.472 -11.586 31.283 1.00 73.62 237 GLN A N 1
ATOM 1817 C CA . GLN A 1 237 ? 4.494 -11.043 32.232 1.00 73.62 237 GLN A CA 1
ATOM 1818 C C . GLN A 1 237 ? 5.177 -10.308 33.397 1.00 73.62 237 GLN A C 1
ATOM 1820 O O . GLN A 1 237 ? 4.746 -9.214 33.780 1.00 73.62 237 GLN A O 1
ATOM 1825 N N . SER A 1 238 ? 6.308 -10.828 33.890 1.00 81.19 238 SER A N 1
ATOM 1826 C CA . SER A 1 238 ? 7.079 -10.150 34.940 1.00 81.19 238 SER A CA 1
ATOM 1827 C C . SER A 1 238 ? 7.697 -8.823 34.474 1.00 81.19 238 SER A C 1
ATOM 1829 O O . SER A 1 238 ? 7.695 -7.860 35.246 1.00 81.19 238 SER A O 1
ATOM 1831 N N . LEU A 1 239 ? 8.130 -8.711 33.210 1.00 80.62 239 LEU A N 1
ATOM 1832 C CA . LEU A 1 239 ? 8.624 -7.451 32.640 1.00 80.62 239 LEU A CA 1
ATOM 1833 C C . LEU A 1 239 ? 7.507 -6.401 32.516 1.00 80.62 239 LEU A C 1
ATOM 1835 O O . LEU A 1 239 ? 7.687 -5.252 32.929 1.00 80.62 239 LEU A O 1
ATOM 1839 N N . ALA A 1 240 ? 6.333 -6.797 32.011 1.00 82.00 240 ALA A N 1
ATOM 1840 C CA . ALA A 1 240 ? 5.173 -5.911 31.894 1.00 82.00 240 ALA A CA 1
ATOM 1841 C C . ALA A 1 240 ? 4.736 -5.375 33.267 1.00 82.00 240 ALA A C 1
ATOM 1843 O O . ALA A 1 240 ? 4.479 -4.180 33.429 1.00 82.00 240 ALA A O 1
ATOM 1844 N N . ARG A 1 241 ? 4.732 -6.238 34.289 1.00 90.31 241 ARG A N 1
ATOM 1845 C CA . ARG A 1 241 ? 4.454 -5.858 35.678 1.00 90.31 241 ARG A CA 1
ATOM 1846 C C . ARG A 1 241 ? 5.497 -4.885 36.234 1.00 90.31 241 ARG A C 1
ATOM 1848 O O . ARG A 1 241 ? 5.128 -3.914 36.898 1.00 90.31 241 ARG A O 1
ATOM 1855 N N . GLN A 1 242 ? 6.781 -5.117 35.961 1.00 86.19 242 GLN A N 1
ATOM 1856 C CA . GLN A 1 242 ? 7.871 -4.242 36.400 1.00 86.19 242 GLN A CA 1
ATOM 1857 C C . GLN A 1 242 ? 7.784 -2.853 35.751 1.00 86.19 242 GLN A C 1
ATOM 1859 O O . GLN A 1 242 ? 7.971 -1.842 36.430 1.00 86.19 242 GLN A O 1
ATOM 1864 N N . GLN A 1 243 ? 7.433 -2.790 34.466 1.00 87.50 243 GLN A N 1
ATOM 1865 C CA . GLN A 1 243 ? 7.205 -1.531 33.762 1.00 87.50 243 GLN A CA 1
ATOM 1866 C C . GLN A 1 243 ? 6.009 -0.765 34.344 1.00 87.50 243 GLN A C 1
ATOM 1868 O O . GLN A 1 243 ? 6.116 0.432 34.611 1.00 87.50 243 GLN A O 1
ATOM 1873 N N . LEU A 1 244 ? 4.898 -1.457 34.613 1.00 92.44 244 LEU A N 1
ATOM 1874 C CA . LEU A 1 244 ? 3.700 -0.841 35.184 1.00 92.44 244 LEU A CA 1
ATOM 1875 C C . LEU A 1 244 ? 3.955 -0.281 36.595 1.00 92.44 244 LEU A C 1
ATOM 1877 O O . LEU A 1 244 ? 3.501 0.812 36.928 1.00 92.44 244 LEU A O 1
ATOM 1881 N N . MET A 1 245 ? 4.727 -1.002 37.416 1.00 88.94 245 MET A N 1
ATOM 1882 C CA . MET A 1 245 ? 5.184 -0.539 38.734 1.00 88.94 245 MET A CA 1
ATOM 1883 C C . MET A 1 245 ? 6.015 0.748 38.638 1.00 88.94 245 MET A C 1
ATOM 1885 O O . MET A 1 245 ? 5.795 1.680 39.414 1.00 88.94 245 MET A O 1
ATOM 1889 N N . ALA A 1 246 ? 6.939 0.822 37.676 1.00 84.38 246 ALA A N 1
ATOM 1890 C CA . ALA A 1 246 ? 7.761 2.011 37.462 1.00 84.38 246 ALA A CA 1
ATOM 1891 C C . ALA A 1 246 ? 6.918 3.225 37.026 1.00 84.38 246 ALA A C 1
ATOM 1893 O O . ALA A 1 246 ? 7.135 4.341 37.503 1.00 84.38 246 ALA A O 1
ATOM 1894 N N . GLU A 1 247 ? 5.919 3.011 36.165 1.00 89.94 247 GLU A N 1
ATOM 1895 C CA . GLU A 1 247 ? 4.995 4.058 35.714 1.00 89.94 247 GLU A CA 1
ATOM 1896 C C . GLU A 1 247 ? 4.090 4.563 36.852 1.00 89.94 247 GLU A C 1
ATOM 1898 O O . GLU A 1 247 ? 3.863 5.770 36.985 1.00 89.94 247 GLU A O 1
ATOM 1903 N N . ILE A 1 248 ? 3.643 3.664 37.738 1.00 94.44 248 ILE A N 1
ATOM 1904 C CA . ILE A 1 248 ? 2.910 4.004 38.968 1.00 94.44 248 ILE A CA 1
ATOM 1905 C C . ILE A 1 248 ? 3.768 4.889 39.883 1.00 94.44 248 ILE A C 1
ATOM 1907 O O . ILE A 1 248 ? 3.291 5.931 40.338 1.00 94.44 248 ILE A O 1
ATOM 1911 N N . GLU A 1 249 ? 5.029 4.521 40.139 1.00 89.69 249 GLU A N 1
ATOM 1912 C CA . GLU A 1 249 ? 5.931 5.308 40.997 1.00 89.69 249 GLU A CA 1
ATOM 1913 C C . GLU A 1 249 ? 6.149 6.718 40.425 1.00 89.69 249 GLU A C 1
ATOM 1915 O O . GLU A 1 249 ? 6.029 7.715 41.142 1.00 89.69 249 GLU A O 1
ATOM 1920 N N . GLN A 1 250 ? 6.385 6.829 39.117 1.00 84.94 250 GLN A N 1
ATOM 1921 C CA . GLN A 1 250 ? 6.569 8.121 38.453 1.00 84.94 250 GLN A CA 1
ATOM 1922 C C . GLN A 1 250 ? 5.306 8.978 38.475 1.00 84.94 250 GLN A C 1
ATOM 1924 O O . GLN A 1 250 ? 5.370 10.168 38.791 1.00 84.94 250 GLN A O 1
ATOM 1929 N N . THR A 1 251 ? 4.147 8.374 38.214 1.00 87.50 251 THR A N 1
ATOM 1930 C CA . THR A 1 251 ? 2.854 9.063 38.281 1.00 87.50 251 THR A CA 1
ATOM 1931 C C . THR A 1 251 ? 2.607 9.627 39.679 1.00 87.50 251 THR A C 1
ATOM 1933 O O . THR A 1 251 ? 2.145 10.761 39.820 1.00 87.50 251 THR A O 1
ATOM 1936 N N . GLN A 1 252 ? 2.981 8.895 40.735 1.00 92.62 252 GLN A N 1
ATOM 1937 C CA . GLN A 1 252 ? 2.898 9.398 42.108 1.00 92.62 252 GLN A CA 1
ATOM 1938 C C . GLN A 1 252 ? 3.821 10.597 42.355 1.00 92.62 252 GLN A C 1
ATOM 1940 O O . GLN A 1 252 ? 3.409 11.544 43.029 1.00 92.62 252 GLN A O 1
ATOM 1945 N N . VAL A 1 253 ? 5.044 10.588 41.813 1.00 86.44 253 VAL A N 1
ATOM 1946 C CA . VAL A 1 253 ? 5.982 11.720 41.925 1.00 86.44 253 VAL A CA 1
ATOM 1947 C C . VAL A 1 253 ? 5.412 12.962 41.234 1.00 86.44 253 VAL A C 1
ATOM 1949 O O . VAL A 1 253 ? 5.357 14.031 41.846 1.00 86.44 253 VAL A O 1
ATOM 1952 N N . ILE A 1 254 ? 4.900 12.820 40.008 1.00 84.88 254 ILE A N 1
ATOM 1953 C CA . ILE A 1 254 ? 4.306 13.930 39.246 1.00 84.88 254 ILE A CA 1
ATOM 1954 C C . ILE A 1 254 ? 3.044 14.461 39.943 1.00 84.88 254 ILE A C 1
ATOM 1956 O O . ILE A 1 254 ? 2.850 15.676 40.054 1.00 84.88 254 ILE A O 1
ATOM 1960 N N . MET A 1 255 ? 2.207 13.570 40.481 1.00 93.19 255 MET A N 1
ATOM 1961 C CA . MET A 1 255 ? 1.017 13.953 41.242 1.00 93.19 255 MET A CA 1
ATOM 1962 C C . MET A 1 255 ? 1.378 14.761 42.497 1.00 93.19 255 MET A C 1
ATOM 1964 O O . MET A 1 255 ? 0.712 15.754 42.781 1.00 93.19 255 MET A O 1
ATOM 1968 N N . ARG A 1 256 ? 2.438 14.389 43.233 1.00 87.44 256 ARG A N 1
ATOM 1969 C CA . ARG A 1 256 ? 2.913 15.144 44.414 1.00 87.44 256 ARG A CA 1
ATOM 1970 C C . ARG A 1 256 ? 3.495 16.511 44.047 1.00 87.44 256 ARG A C 1
ATOM 1972 O O . ARG A 1 256 ? 3.351 17.447 44.824 1.00 87.44 256 ARG A O 1
ATOM 1979 N N . GLY A 1 257 ? 4.128 16.629 42.878 1.00 80.44 257 GLY A N 1
ATOM 1980 C CA . GLY A 1 257 ? 4.650 17.896 42.354 1.00 80.44 257 GLY A CA 1
ATOM 1981 C C . GLY A 1 257 ? 3.592 18.805 41.714 1.00 80.44 257 GLY A C 1
ATOM 1982 O O . GLY A 1 257 ? 3.894 19.939 41.339 1.00 80.44 257 GLY A O 1
ATOM 1983 N N . SER A 1 258 ? 2.353 18.330 41.568 1.00 86.44 258 SER A N 1
ATOM 1984 C CA . SER A 1 258 ? 1.278 19.074 40.915 1.00 86.44 258 SER A CA 1
ATOM 1985 C C . SER A 1 258 ? 0.662 20.111 41.857 1.00 86.44 258 SER A C 1
ATOM 1987 O O . SER A 1 258 ? 0.119 19.781 42.905 1.00 86.44 258 SER A O 1
ATOM 1989 N N . VAL A 1 259 ? 0.691 21.384 41.453 1.00 81.94 259 VAL A N 1
ATOM 1990 C CA . VAL A 1 259 ? 0.251 22.517 42.296 1.00 81.94 259 VAL A CA 1
ATOM 1991 C C . VAL A 1 259 ? -1.267 22.756 42.226 1.00 81.94 259 VAL A C 1
ATOM 1993 O O . VAL A 1 259 ? -1.833 23.462 43.055 1.00 81.94 259 VAL A O 1
ATOM 1996 N N . THR A 1 260 ? -1.960 22.177 41.239 1.00 81.38 260 THR A N 1
ATOM 1997 C CA . THR A 1 260 ? -3.393 22.430 41.010 1.00 81.38 260 THR A CA 1
ATOM 1998 C C . THR A 1 260 ? -4.255 21.205 41.307 1.00 81.38 260 THR A C 1
ATOM 2000 O O . THR A 1 260 ? -3.903 20.084 40.941 1.00 81.38 260 THR A O 1
ATOM 2003 N N . ASN A 1 261 ? -5.434 21.425 41.899 1.00 81.69 261 ASN A N 1
ATOM 2004 C CA . ASN A 1 261 ? -6.374 20.349 42.247 1.00 81.69 261 ASN A CA 1
ATOM 2005 C C . ASN A 1 261 ? -6.819 19.506 41.046 1.00 81.69 261 ASN A C 1
ATOM 2007 O O . ASN A 1 261 ? -7.048 18.308 41.174 1.00 81.69 261 ASN A O 1
ATOM 2011 N N . ASP A 1 262 ? -6.919 20.122 39.878 1.00 74.62 262 ASP A N 1
ATOM 2012 C CA . ASP A 1 262 ? -7.328 19.442 38.653 1.00 74.62 262 ASP A CA 1
ATOM 2013 C C . ASP A 1 262 ? -6.190 18.623 38.021 1.00 74.62 262 ASP A C 1
ATOM 2015 O O . ASP A 1 262 ? -6.444 17.571 37.446 1.00 74.62 262 ASP A O 1
ATOM 2019 N N . ALA A 1 263 ? -4.929 19.064 38.127 1.00 74.69 263 ALA A N 1
ATOM 2020 C CA . ALA A 1 263 ? -3.795 18.221 37.736 1.00 74.69 263 ALA A CA 1
ATOM 2021 C C . ALA A 1 263 ? -3.682 17.020 38.681 1.00 74.69 263 ALA A C 1
ATOM 2023 O O . ALA A 1 263 ? -3.517 15.888 38.236 1.00 74.69 263 ALA A O 1
ATOM 2024 N N . VAL A 1 264 ? -3.870 17.251 39.984 1.00 86.94 264 VAL A N 1
ATOM 2025 C CA . VAL A 1 264 ? -3.935 16.178 40.981 1.00 86.94 264 VAL A CA 1
ATOM 2026 C C . VAL A 1 264 ? -5.082 15.208 40.674 1.00 86.94 264 VAL A C 1
ATOM 2028 O O . VAL A 1 264 ? -4.886 14.002 40.782 1.00 86.94 264 VAL A O 1
ATOM 2031 N N . SER A 1 265 ? -6.263 15.687 40.261 1.00 84.44 265 SER A N 1
ATOM 2032 C CA . SER A 1 265 ? -7.390 14.808 39.915 1.00 84.44 265 SER A CA 1
ATOM 2033 C C . SER A 1 265 ? -7.153 14.016 38.625 1.00 84.44 265 SER A C 1
ATOM 2035 O O . SER A 1 265 ? -7.495 12.834 38.578 1.00 84.44 265 SER A O 1
ATOM 2037 N N . PHE A 1 266 ? -6.514 14.620 37.618 1.00 90.81 266 PHE A N 1
ATOM 2038 C CA . PHE A 1 266 ? -6.083 13.931 36.401 1.00 90.81 266 PHE A CA 1
ATOM 2039 C C . PHE A 1 266 ? -5.091 12.804 36.714 1.00 90.81 266 PHE A C 1
ATOM 2041 O O . PHE A 1 266 ? -5.342 11.653 36.358 1.00 90.81 266 PHE A O 1
ATOM 2048 N N . TRP A 1 267 ? -4.005 13.113 37.430 1.00 91.31 267 TRP A N 1
ATOM 2049 C CA . TRP A 1 267 ? -2.983 12.122 37.768 1.00 91.31 267 TRP A CA 1
ATOM 2050 C C . TRP A 1 267 ? -3.505 11.044 38.710 1.00 91.31 267 TRP A C 1
ATOM 2052 O O . TRP A 1 267 ? -3.121 9.890 38.569 1.00 91.31 267 TRP A O 1
ATOM 2062 N N . ARG A 1 268 ? -4.438 11.380 39.608 1.00 95.69 268 ARG A N 1
ATOM 2063 C CA . ARG A 1 268 ? -5.141 10.388 40.428 1.00 95.69 268 ARG A CA 1
ATOM 2064 C C . ARG A 1 268 ? -5.933 9.410 39.565 1.00 95.69 268 ARG A C 1
ATOM 2066 O O . ARG A 1 268 ? -5.773 8.211 39.730 1.00 95.69 268 ARG A O 1
ATOM 2073 N N . LYS A 1 269 ? -6.712 9.906 38.597 1.00 91.25 269 LYS A N 1
ATOM 2074 C CA . LYS A 1 269 ? -7.458 9.041 37.672 1.00 91.25 269 LYS A CA 1
ATOM 2075 C C . LYS A 1 269 ? -6.528 8.148 36.843 1.00 91.25 269 LYS A C 1
ATOM 2077 O O . LYS A 1 269 ? -6.848 6.989 36.610 1.00 91.25 269 LYS A O 1
ATOM 2082 N N . HIS A 1 270 ? -5.393 8.679 36.389 1.00 91.75 270 HIS A N 1
ATOM 2083 C CA . HIS A 1 270 ? -4.404 7.891 35.654 1.00 91.75 270 HIS A CA 1
ATOM 2084 C C . HIS A 1 270 ? -3.750 6.818 36.539 1.00 91.75 270 HIS A C 1
ATOM 2086 O O . HIS A 1 270 ? -3.610 5.674 36.118 1.00 91.75 270 HIS A O 1
ATOM 2092 N N . LEU A 1 271 ? -3.430 7.161 37.789 1.00 96.00 271 LEU A N 1
ATOM 2093 C CA . LEU A 1 271 ? -2.919 6.222 38.783 1.00 96.00 271 LEU A CA 1
ATOM 2094 C C . LEU A 1 271 ? -3.921 5.091 39.067 1.00 96.00 271 LEU A C 1
ATOM 2096 O O . LEU A 1 271 ? -3.513 3.941 39.203 1.00 96.00 271 LEU A O 1
ATOM 2100 N N . ASP A 1 272 ? -5.220 5.397 39.119 1.00 94.31 272 ASP A N 1
ATOM 2101 C CA . ASP A 1 272 ? -6.280 4.397 39.287 1.00 94.31 272 ASP A CA 1
ATOM 2102 C C . ASP A 1 272 ? -6.347 3.429 38.088 1.00 94.31 272 ASP A C 1
ATOM 2104 O O . ASP A 1 272 ? -6.436 2.219 38.293 1.00 94.31 272 ASP A O 1
ATOM 2108 N N . ASP A 1 273 ? -6.222 3.929 36.849 1.00 90.38 273 ASP A N 1
ATOM 2109 C CA . ASP A 1 273 ? -6.171 3.099 35.628 1.00 90.38 273 ASP A CA 1
ATOM 2110 C C . ASP A 1 273 ? -4.943 2.170 35.609 1.00 90.38 273 ASP A C 1
ATOM 2112 O O . ASP A 1 273 ? -5.056 0.978 35.309 1.00 90.38 273 ASP A O 1
ATOM 2116 N N . LEU A 1 274 ? -3.770 2.683 35.998 1.00 92.94 274 LEU A N 1
ATOM 2117 C CA . LEU A 1 274 ? -2.553 1.875 36.127 1.00 92.94 274 LEU A CA 1
ATOM 2118 C C . LEU A 1 274 ? -2.699 0.805 37.219 1.00 92.94 274 LEU A C 1
ATOM 2120 O O . LEU A 1 274 ? -2.372 -0.359 36.993 1.00 92.94 274 LEU A O 1
ATOM 2124 N N . ASN A 1 275 ? -3.252 1.150 38.383 1.00 96.38 275 ASN A N 1
ATOM 2125 C CA . ASN A 1 275 ? -3.516 0.168 39.437 1.00 96.38 275 ASN A CA 1
ATOM 2126 C C . ASN A 1 275 ? -4.522 -0.903 38.986 1.00 96.38 275 ASN A C 1
ATOM 2128 O O . ASN A 1 275 ? -4.346 -2.080 39.298 1.00 96.38 275 ASN A O 1
ATOM 2132 N N . GLN A 1 276 ? -5.550 -0.534 38.217 1.00 94.69 276 GLN A N 1
ATOM 2133 C CA . GLN A 1 276 ? -6.508 -1.494 37.669 1.00 94.69 276 GLN A CA 1
ATOM 2134 C C . GLN A 1 276 ? -5.833 -2.470 36.695 1.00 94.69 276 GLN A C 1
ATOM 2136 O O . GLN A 1 276 ? -6.046 -3.680 36.795 1.00 94.69 276 GLN A O 1
ATOM 2141 N N . LYS A 1 277 ? -4.968 -1.975 35.802 1.00 93.38 277 LYS A N 1
ATOM 2142 C CA . LYS A 1 277 ? -4.170 -2.815 34.892 1.00 93.38 277 LYS A CA 1
ATOM 2143 C C . LYS A 1 277 ? -3.261 -3.784 35.649 1.00 93.38 277 LYS A C 1
ATOM 2145 O O . LYS A 1 277 ? -3.178 -4.953 35.281 1.00 93.38 277 LYS A O 1
ATOM 2150 N N . LEU A 1 278 ? -2.643 -3.336 36.741 1.00 95.69 278 LEU A N 1
ATOM 2151 C CA . LEU A 1 278 ? -1.817 -4.189 37.596 1.00 95.69 278 LEU A CA 1
ATOM 2152 C C . LEU A 1 278 ? -2.620 -5.334 38.225 1.00 95.69 278 LEU A C 1
ATOM 2154 O O . LEU A 1 278 ? -2.142 -6.467 38.280 1.00 95.69 278 LEU A O 1
ATOM 2158 N N . VAL A 1 279 ? -3.834 -5.044 38.702 1.00 94.50 279 VAL A N 1
ATOM 2159 C CA . VAL A 1 279 ? -4.730 -6.057 39.277 1.00 94.50 279 VAL A CA 1
ATOM 2160 C C . VAL A 1 279 ? -5.120 -7.090 38.222 1.00 94.50 279 VAL A C 1
ATOM 2162 O O . VAL A 1 279 ? -5.103 -8.283 38.512 1.00 94.50 279 VAL A O 1
ATOM 2165 N N . VAL A 1 280 ? -5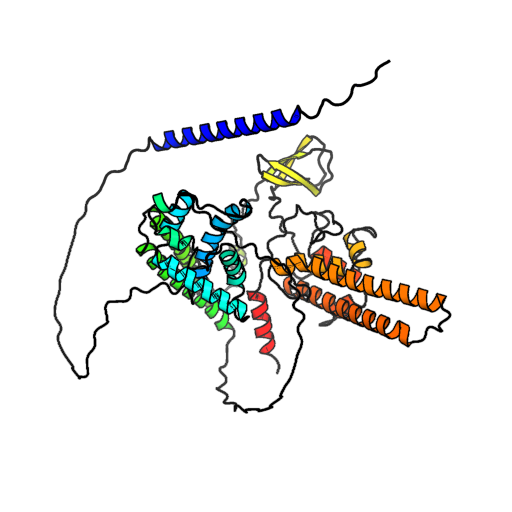.415 -6.661 36.991 1.00 91.94 280 VAL A N 1
ATOM 2166 C CA . VAL A 1 280 ? -5.719 -7.575 35.878 1.00 91.94 280 VAL A CA 1
ATOM 2167 C C . VAL A 1 280 ? -4.533 -8.494 35.577 1.00 91.94 280 VAL A C 1
ATOM 2169 O O . VAL A 1 280 ? -4.729 -9.704 35.501 1.00 91.94 280 VAL A O 1
ATOM 2172 N N . LEU A 1 281 ? -3.314 -7.949 35.486 1.00 92.50 281 LEU A N 1
ATOM 2173 C CA . LEU A 1 281 ? -2.098 -8.744 35.263 1.00 92.50 281 LEU A CA 1
ATOM 2174 C C . LEU A 1 281 ? -1.843 -9.739 36.407 1.00 92.50 281 LEU A C 1
ATOM 2176 O O . LEU A 1 281 ? -1.614 -10.917 36.161 1.00 92.50 281 LEU A O 1
ATOM 2180 N N . THR A 1 282 ? -1.975 -9.293 37.659 1.00 92.94 282 THR A N 1
ATOM 2181 C CA . THR A 1 282 ? -1.762 -10.146 38.844 1.00 92.94 282 THR A CA 1
ATOM 2182 C C . THR A 1 282 ? -2.794 -11.278 38.929 1.00 92.94 282 THR A C 1
ATOM 2184 O O . THR A 1 282 ? -2.465 -12.405 39.294 1.00 92.94 282 THR A O 1
ATOM 2187 N N . ASN A 1 283 ? -4.053 -11.001 38.577 1.00 92.31 283 ASN A N 1
ATOM 2188 C CA . ASN A 1 283 ? -5.109 -12.014 38.549 1.00 92.31 283 ASN A CA 1
ATOM 2189 C C . ASN A 1 283 ? -4.942 -12.995 37.375 1.00 92.31 283 ASN A C 1
ATOM 2191 O O . ASN A 1 283 ? -5.361 -14.147 37.490 1.00 92.31 283 ASN A O 1
ATOM 2195 N N . GLY A 1 284 ? -4.343 -12.551 36.263 1.00 86.69 284 GLY A N 1
ATOM 2196 C CA . GLY A 1 284 ? -3.930 -13.413 35.152 1.00 86.69 284 GLY A CA 1
ATOM 2197 C C . GLY A 1 284 ? -2.891 -14.443 35.597 1.00 86.69 284 GLY A C 1
ATOM 2198 O O . GLY A 1 284 ? -3.147 -15.641 35.486 1.00 86.69 284 GLY A O 1
ATOM 2199 N N . GLU A 1 285 ? -1.810 -13.985 36.240 1.00 85.94 285 GLU A N 1
ATOM 2200 C CA . GLU A 1 285 ? -0.747 -14.842 36.798 1.00 85.94 285 GLU A CA 1
ATOM 2201 C C . GLU A 1 285 ? -1.298 -15.879 37.800 1.00 85.94 285 GLU A C 1
ATOM 2203 O O . GLU A 1 285 ? -0.908 -17.051 37.799 1.00 85.94 285 GLU A O 1
ATOM 2208 N N . GLN A 1 286 ? -2.249 -15.484 38.658 1.00 84.25 286 GLN A N 1
ATOM 2209 C CA . GLN A 1 286 ? -2.885 -16.411 39.604 1.00 84.25 286 GLN A CA 1
ATOM 2210 C C . GLN A 1 286 ? -3.756 -17.470 38.917 1.00 84.25 286 GLN A C 1
ATOM 2212 O O . GLN A 1 286 ? -3.814 -18.606 39.383 1.00 84.25 286 GLN A O 1
ATOM 2217 N N . ARG A 1 287 ? -4.430 -17.133 37.811 1.00 82.94 287 ARG A N 1
ATOM 2218 C CA . ARG A 1 287 ? -5.223 -18.109 37.046 1.00 82.94 287 ARG A CA 1
ATOM 2219 C C . ARG A 1 287 ? -4.339 -19.086 36.284 1.00 82.94 287 ARG A C 1
ATOM 2221 O O . ARG A 1 287 ? -4.664 -20.267 36.248 1.00 82.94 287 ARG A O 1
ATOM 2228 N N . GLU A 1 288 ? -3.228 -18.623 35.725 1.00 79.81 288 GLU A N 1
ATOM 2229 C CA . GLU A 1 288 ? -2.275 -19.479 35.011 1.00 79.81 288 GLU A CA 1
ATOM 2230 C C . GLU A 1 288 ? -1.538 -20.425 35.963 1.00 79.81 288 GLU A C 1
ATOM 2232 O O . GLU A 1 288 ? -1.491 -21.626 35.709 1.00 79.81 288 GLU A O 1
ATOM 2237 N N . SER A 1 289 ? -1.078 -19.931 37.117 1.00 76.94 289 SER A N 1
ATOM 2238 C CA . SER A 1 289 ? -0.464 -20.780 38.151 1.00 76.94 289 SER A CA 1
ATOM 2239 C C . SER A 1 289 ? -1.447 -21.775 38.779 1.00 76.94 289 SER A C 1
ATOM 2241 O O . SER A 1 289 ? -1.076 -22.908 39.074 1.00 76.94 289 SER A O 1
ATOM 2243 N N . HIS A 1 290 ? -2.720 -21.407 38.948 1.00 75.88 290 HIS A N 1
ATOM 2244 C CA . HIS A 1 290 ? -3.740 -22.343 39.427 1.00 75.88 290 HIS A CA 1
ATOM 2245 C C . HIS A 1 290 ? -4.126 -23.384 38.359 1.00 75.88 290 HIS A C 1
ATOM 2247 O O . HIS A 1 290 ? -4.412 -24.531 38.696 1.00 75.88 290 HIS A O 1
ATOM 2253 N N . ASN A 1 291 ? -4.095 -23.020 37.073 1.00 69.88 291 ASN A N 1
ATOM 2254 C CA . ASN A 1 291 ? -4.354 -23.947 35.971 1.00 69.88 291 ASN A CA 1
ATOM 2255 C C . ASN A 1 291 ? -3.179 -24.906 35.718 1.00 69.88 291 ASN A C 1
ATOM 2257 O O . ASN A 1 291 ? -3.437 -26.072 35.428 1.00 69.88 291 ASN A O 1
ATOM 2261 N N . SER A 1 292 ? -1.923 -24.474 35.898 1.00 68.75 292 SER A N 1
ATOM 2262 C CA . SER A 1 292 ? -0.750 -25.352 35.748 1.00 68.75 292 SER A CA 1
ATOM 2263 C C . SER A 1 292 ? -0.641 -26.402 36.863 1.00 68.75 292 SER A C 1
ATOM 2265 O O . SER A 1 292 ? -0.207 -27.526 36.623 1.00 68.75 292 SER A O 1
ATOM 2267 N N . ILE A 1 293 ? -1.116 -26.085 38.074 1.00 66.31 293 ILE A N 1
ATOM 2268 C CA . ILE A 1 293 ? -1.171 -27.039 39.197 1.00 66.31 293 ILE A CA 1
ATOM 2269 C C . ILE A 1 293 ? -2.292 -28.079 39.005 1.00 66.31 293 ILE A C 1
ATOM 2271 O O . ILE A 1 293 ? -2.195 -29.201 39.501 1.00 66.31 293 ILE A O 1
ATOM 2275 N N . ILE A 1 294 ? -3.358 -27.740 38.272 1.00 55.53 294 ILE A N 1
ATOM 2276 C CA . ILE A 1 294 ? -4.497 -28.642 38.035 1.00 55.53 294 ILE A CA 1
ATOM 2277 C C . ILE A 1 294 ? -4.275 -29.548 36.810 1.00 55.53 294 ILE A C 1
ATOM 2279 O O . ILE A 1 294 ? -4.834 -30.646 36.762 1.00 55.53 294 ILE A O 1
ATOM 2283 N N . SER A 1 295 ? -3.401 -29.178 35.866 1.00 49.62 295 SER A N 1
ATOM 2284 C CA . SER A 1 295 ? -3.081 -30.006 34.689 1.00 49.62 295 SER A CA 1
ATOM 2285 C C . SER A 1 295 ? -2.333 -31.316 34.983 1.00 49.62 295 SER A C 1
ATOM 2287 O O . SER A 1 295 ? -2.300 -32.177 34.108 1.00 49.62 295 SER A O 1
ATOM 2289 N N . ASP A 1 296 ? -1.842 -31.534 36.209 1.00 51.25 296 ASP A N 1
ATOM 2290 C CA . ASP A 1 296 ? -1.205 -32.799 36.623 1.00 51.25 296 ASP A CA 1
ATOM 2291 C C . ASP A 1 296 ? -2.144 -33.780 37.353 1.00 51.25 296 ASP A C 1
ATOM 2293 O O . ASP A 1 296 ? -1.750 -34.891 37.716 1.00 51.25 296 ASP A O 1
ATOM 2297 N N . SER A 1 297 ? -3.423 -33.439 37.555 1.00 53.12 297 SER A N 1
ATOM 2298 C CA . SER A 1 297 ? -4.365 -34.364 38.192 1.00 53.12 297 SER A CA 1
ATOM 2299 C C . SER A 1 297 ? -5.813 -34.160 37.741 1.00 53.12 297 SER A C 1
ATOM 2301 O O . SER A 1 297 ? -6.552 -33.361 38.310 1.00 53.12 297 SER A O 1
ATOM 2303 N N . LYS A 1 298 ? -6.242 -35.087 36.875 1.00 44.81 298 LYS A N 1
ATOM 2304 C CA . LYS A 1 298 ? -7.622 -35.556 36.636 1.00 44.81 298 LYS A CA 1
ATOM 2305 C C . LYS A 1 298 ? -8.574 -34.698 35.782 1.00 44.81 298 LYS A C 1
ATOM 2307 O O . LYS A 1 298 ? -8.930 -33.576 36.102 1.00 44.81 298 LYS A O 1
ATOM 2312 N N . ASN A 1 299 ? -9.180 -35.447 34.853 1.00 46.53 299 ASN A N 1
ATOM 2313 C CA . ASN A 1 299 ? -10.554 -35.373 34.339 1.00 46.53 299 ASN A CA 1
ATOM 2314 C C . ASN A 1 299 ? -10.850 -34.507 33.105 1.00 46.53 299 ASN A C 1
ATOM 2316 O O . ASN A 1 299 ? -11.426 -33.427 33.162 1.00 46.53 299 ASN A O 1
ATOM 2320 N N . TYR A 1 300 ? -10.661 -35.171 31.963 1.00 50.75 300 TYR A N 1
ATOM 2321 C CA . TYR A 1 300 ? -11.139 -34.878 30.606 1.00 50.75 300 TYR A CA 1
ATOM 2322 C C . TYR A 1 300 ? -12.683 -34.820 30.440 1.00 50.75 300 TYR A C 1
ATOM 2324 O O . TYR A 1 300 ? -13.176 -34.769 29.320 1.00 50.75 300 TYR A O 1
ATOM 2332 N N . VAL A 1 301 ? -13.474 -34.855 31.522 1.00 55.78 301 VAL A N 1
ATOM 2333 C CA . VAL A 1 301 ? -14.947 -35.004 31.447 1.00 55.78 301 VAL A CA 1
ATOM 2334 C C . VAL A 1 301 ? -15.713 -33.772 31.955 1.00 55.78 301 VAL A C 1
ATOM 2336 O O . VAL A 1 301 ? -16.805 -33.512 31.460 1.00 55.78 301 VAL A O 1
ATOM 2339 N N . ASP A 1 302 ? -15.132 -32.932 32.821 1.00 45.78 302 ASP A N 1
ATOM 2340 C CA . ASP A 1 302 ? -15.814 -31.716 33.321 1.00 45.78 302 ASP A CA 1
ATOM 2341 C C . ASP A 1 302 ? -15.505 -30.441 32.510 1.00 45.78 302 ASP A C 1
ATOM 2343 O O . ASP A 1 302 ? -16.233 -29.449 32.600 1.00 45.78 302 ASP A O 1
ATOM 2347 N N . MET A 1 303 ? -14.476 -30.463 31.654 1.00 52.38 303 MET A N 1
ATOM 2348 C CA . MET A 1 303 ? -14.052 -29.292 30.871 1.00 52.38 303 MET A CA 1
ATOM 2349 C C . MET A 1 303 ? -14.989 -28.967 29.693 1.00 52.38 303 MET A C 1
ATOM 2351 O O . MET A 1 303 ? -15.080 -27.813 29.283 1.00 52.38 303 MET A O 1
ATOM 2355 N N . MET A 1 304 ? -15.747 -29.943 29.177 1.00 52.75 304 MET A N 1
ATOM 2356 C CA . MET A 1 304 ? -16.752 -29.675 28.133 1.00 52.75 304 MET A CA 1
ATOM 2357 C C . MET A 1 304 ? -18.058 -29.080 28.677 1.00 52.75 304 MET A C 1
ATOM 2359 O O . MET A 1 304 ? -18.805 -28.471 27.915 1.00 52.75 304 MET A O 1
ATOM 2363 N N . THR A 1 305 ? -18.325 -29.187 29.981 1.00 48.28 305 THR A N 1
ATOM 2364 C CA . THR A 1 305 ? -19.578 -28.690 30.578 1.00 48.28 305 THR A CA 1
ATOM 2365 C C . THR A 1 305 ? -19.430 -27.263 31.129 1.00 48.28 305 THR A C 1
ATOM 2367 O O . THR A 1 305 ? -20.409 -26.521 31.179 1.00 48.28 305 THR A O 1
ATOM 2370 N N . SER A 1 306 ? -18.212 -26.820 31.475 1.00 41.53 306 SER A N 1
ATOM 2371 C CA . SER A 1 306 ? -17.962 -25.496 32.078 1.00 41.53 306 SER A CA 1
ATOM 2372 C C . SER A 1 306 ? -17.589 -24.379 31.090 1.00 41.53 306 SER A C 1
ATOM 2374 O O . SER A 1 306 ? -17.700 -23.205 31.438 1.00 41.53 306 SER A O 1
ATOM 2376 N N . MET A 1 307 ? -17.247 -24.688 29.832 1.00 44.97 307 MET A N 1
ATOM 2377 C CA . MET A 1 307 ? -16.979 -23.664 28.801 1.00 44.97 307 MET A CA 1
ATOM 2378 C C . MET A 1 307 ? -18.246 -23.049 28.171 1.00 44.97 307 MET A C 1
ATOM 2380 O O . MET A 1 307 ? -18.142 -22.203 27.284 1.00 44.97 307 MET A O 1
ATOM 2384 N N . SER A 1 308 ? -19.445 -23.423 28.636 1.00 42.62 308 SER A N 1
ATOM 2385 C CA . SER A 1 308 ? -20.718 -22.948 28.071 1.00 42.62 308 SER A CA 1
ATOM 2386 C C . SER A 1 308 ? -21.423 -21.845 28.880 1.00 42.62 308 SER A C 1
ATOM 2388 O O . SER A 1 308 ? -22.513 -21.428 28.494 1.00 42.62 308 SER A O 1
ATOM 2390 N N . GLN A 1 309 ? -20.847 -21.350 29.982 1.00 38.62 309 GLN A N 1
ATOM 2391 C CA . GLN A 1 309 ? -21.507 -20.362 30.852 1.00 38.62 309 GLN A CA 1
ATOM 2392 C C . GLN A 1 309 ? -20.528 -19.298 31.375 1.00 38.62 309 GLN A C 1
ATOM 2394 O O . GLN A 1 309 ? -20.146 -19.340 32.536 1.00 38.62 309 GLN A O 1
ATOM 2399 N N . ASN A 1 310 ? -20.075 -18.387 30.504 1.00 40.66 310 ASN A N 1
ATOM 2400 C CA . ASN A 1 310 ? -19.680 -16.992 30.820 1.00 40.66 310 ASN A CA 1
ATOM 2401 C C . ASN A 1 310 ? -18.950 -16.343 29.633 1.00 40.66 310 ASN A C 1
ATOM 2403 O O . ASN A 1 310 ? -17.849 -15.809 29.752 1.00 40.66 310 ASN A O 1
ATOM 2407 N N . LYS A 1 311 ? -19.573 -16.390 28.455 1.00 42.53 311 LYS A N 1
ATOM 2408 C CA . LYS A 1 311 ? -19.262 -15.445 27.388 1.00 42.53 311 LYS A CA 1
ATOM 2409 C C . LYS A 1 311 ? -20.418 -14.458 27.399 1.00 42.53 311 LYS A C 1
ATOM 2411 O O . LYS A 1 311 ? -21.472 -14.760 26.850 1.00 42.53 311 LYS A O 1
ATOM 2416 N N . GLU A 1 312 ? -20.248 -13.346 28.112 1.00 46.62 312 GLU A N 1
ATOM 2417 C CA . GLU A 1 312 ? -21.046 -12.139 27.885 1.00 46.62 312 GLU A CA 1
ATOM 2418 C C . GLU A 1 312 ? -20.841 -11.803 26.403 1.00 46.62 312 GLU A C 1
ATOM 2420 O O . GLU A 1 312 ? -19.817 -11.262 25.992 1.00 46.62 312 GLU A O 1
ATOM 2425 N N . GLN A 1 313 ? -21.730 -12.323 25.558 1.00 45.72 313 GLN A N 1
ATOM 2426 C CA . GLN A 1 313 ? -21.804 -11.935 24.165 1.00 45.72 313 GLN A CA 1
ATOM 2427 C C . GLN A 1 313 ? -22.240 -10.480 24.205 1.00 45.72 313 GLN A C 1
ATOM 2429 O O . GLN A 1 313 ? -23.369 -10.207 24.603 1.00 45.72 313 GLN A O 1
ATOM 2434 N N . ASP A 1 314 ? -21.344 -9.570 23.829 1.00 56.91 314 ASP A N 1
ATOM 2435 C CA . ASP A 1 314 ? -21.727 -8.220 23.434 1.00 56.91 314 ASP A CA 1
ATOM 2436 C C . ASP A 1 314 ? -22.820 -8.364 22.372 1.00 56.91 314 ASP A C 1
ATOM 2438 O O . ASP A 1 314 ? -22.563 -8.705 21.212 1.00 56.91 314 ASP A O 1
ATOM 2442 N N . GLU A 1 315 ? -24.066 -8.229 22.816 1.00 81.62 315 GLU A N 1
ATOM 2443 C CA . GLU A 1 315 ? -25.247 -8.432 22.002 1.00 81.62 315 GLU A CA 1
ATOM 2444 C C . GLU A 1 315 ? -25.224 -7.337 20.935 1.00 81.62 315 GLU A C 1
ATOM 2446 O O . GLU A 1 315 ? -25.374 -6.148 21.226 1.00 81.62 315 GLU A O 1
ATOM 2451 N N . ILE A 1 316 ? -24.908 -7.727 19.697 1.00 81.50 316 ILE A N 1
ATOM 2452 C CA . ILE A 1 316 ? -24.692 -6.783 18.600 1.00 81.50 316 ILE A CA 1
ATOM 2453 C C . ILE A 1 316 ? -25.978 -5.960 18.445 1.00 81.50 316 ILE A C 1
ATOM 2455 O O . ILE A 1 316 ? -27.031 -6.548 18.178 1.00 81.50 316 ILE A O 1
ATOM 2459 N N . PRO A 1 317 ? -25.929 -4.621 18.586 1.00 89.50 317 PRO A N 1
ATOM 2460 C CA . PRO A 1 317 ? -27.131 -3.802 18.596 1.00 89.50 317 PRO A CA 1
ATOM 2461 C C . PRO A 1 317 ? -27.902 -3.989 17.289 1.00 89.50 317 PRO A C 1
ATOM 2463 O O . PRO A 1 317 ? -27.355 -3.834 16.199 1.00 89.50 317 PRO A O 1
ATOM 2466 N N . VAL A 1 318 ? -29.180 -4.337 17.391 1.00 94.69 318 VAL A N 1
ATOM 2467 C CA . VAL A 1 318 ? -30.089 -4.528 16.253 1.00 94.69 318 VAL A CA 1
ATOM 2468 C C . VAL A 1 318 ? -30.951 -3.283 16.071 1.00 94.69 318 VAL A C 1
ATOM 2470 O O . VAL A 1 318 ? -31.377 -2.663 17.043 1.00 94.69 318 VAL A O 1
ATOM 2473 N N . CYS A 1 319 ? -31.221 -2.902 14.825 1.00 95.31 319 CYS A N 1
ATOM 2474 C CA . CYS A 1 319 ? -32.071 -1.760 14.500 1.00 95.31 319 CYS A CA 1
ATOM 2475 C C . CYS A 1 319 ? -33.037 -2.093 13.359 1.00 95.31 319 CYS A C 1
ATOM 2477 O O . CYS A 1 319 ? -32.769 -2.957 12.523 1.00 95.31 319 CYS A O 1
ATOM 2479 N N . GLU A 1 320 ? -34.175 -1.402 13.330 1.00 97.50 320 GLU A N 1
ATOM 2480 C CA . GLU A 1 320 ? -35.147 -1.515 12.246 1.00 97.50 320 GLU A CA 1
ATOM 2481 C C . GLU A 1 320 ? -34.762 -0.552 11.113 1.00 97.50 320 GLU A C 1
ATOM 2483 O O . GLU A 1 320 ? -34.631 0.656 11.320 1.00 97.50 320 GLU A O 1
ATOM 2488 N N . VAL A 1 321 ? -34.568 -1.090 9.912 1.00 97.38 321 VAL A N 1
ATOM 2489 C CA . VAL A 1 321 ? -34.141 -0.361 8.715 1.00 97.38 321 VAL A CA 1
ATOM 2490 C C . VAL A 1 321 ? -35.262 -0.385 7.686 1.00 97.38 321 VAL A C 1
ATOM 2492 O O . VAL A 1 321 ? -35.915 -1.408 7.490 1.00 97.38 321 VAL A O 1
ATOM 2495 N N . VAL A 1 322 ? -35.492 0.746 7.018 1.00 97.88 322 VAL A N 1
ATOM 2496 C CA . VAL A 1 322 ? -36.466 0.864 5.924 1.00 97.88 322 VAL A CA 1
ATOM 2497 C C . VAL A 1 322 ? -35.731 0.736 4.592 1.00 97.88 322 VAL A C 1
ATOM 2499 O O . VAL A 1 322 ? -34.828 1.525 4.313 1.00 97.88 322 VAL A O 1
ATOM 2502 N N . ALA A 1 323 ? -36.110 -0.235 3.762 1.00 97.69 323 ALA A N 1
ATOM 2503 C CA . ALA A 1 323 ? -35.467 -0.460 2.470 1.00 97.69 323 ALA A CA 1
ATOM 2504 C C . ALA A 1 323 ? -35.745 0.698 1.481 1.00 97.69 323 ALA A C 1
ATOM 2506 O O . ALA A 1 323 ? -36.912 1.028 1.243 1.00 97.69 323 ALA A O 1
ATOM 2507 N N . PRO A 1 324 ? -34.720 1.321 0.865 1.00 96.75 324 PRO A N 1
ATOM 2508 C CA . PRO A 1 324 ? -34.916 2.443 -0.063 1.00 96.75 324 PRO A CA 1
ATOM 2509 C C . PRO A 1 324 ? -35.487 2.019 -1.430 1.00 96.75 324 PRO A C 1
ATOM 2511 O O . PRO A 1 324 ? -36.121 2.827 -2.117 1.00 96.75 324 PRO A O 1
ATOM 2514 N N . SER A 1 325 ? -35.287 0.758 -1.813 1.00 97.25 325 SER A N 1
ATOM 2515 C CA . SER A 1 325 ? -35.738 0.124 -3.056 1.00 97.25 325 SER A CA 1
ATOM 2516 C C . SER A 1 325 ? -35.994 -1.367 -2.818 1.00 97.25 325 SER A C 1
ATOM 2518 O O . SER A 1 325 ? -35.755 -1.857 -1.714 1.00 97.25 325 SER A O 1
ATOM 2520 N N . ASP A 1 326 ? -36.457 -2.086 -3.840 1.00 97.19 326 ASP A N 1
ATOM 2521 C CA . ASP A 1 326 ? -36.458 -3.549 -3.812 1.00 97.19 326 ASP A CA 1
ATOM 2522 C C . ASP A 1 326 ? -35.000 -4.029 -3.842 1.00 97.19 326 ASP A C 1
ATOM 2524 O O . ASP A 1 326 ? -34.235 -3.633 -4.726 1.00 97.19 326 ASP A O 1
ATOM 2528 N N . LEU A 1 327 ? -34.587 -4.810 -2.845 1.00 95.94 327 LEU A N 1
ATOM 2529 C CA . LEU A 1 327 ? -33.205 -5.260 -2.675 1.00 95.94 327 LEU A CA 1
ATOM 2530 C C . LEU A 1 327 ? -33.156 -6.784 -2.512 1.00 95.94 327 LEU A C 1
ATOM 2532 O O . LEU A 1 327 ? -33.962 -7.342 -1.761 1.00 95.94 327 LEU A O 1
ATOM 2536 N N . PRO A 1 328 ? -32.214 -7.476 -3.178 1.00 94.81 328 PRO A N 1
ATOM 2537 C CA . PRO A 1 328 ? -32.069 -8.919 -3.040 1.00 94.81 328 PRO A CA 1
ATOM 2538 C C . PRO A 1 328 ? -31.510 -9.292 -1.659 1.00 94.81 328 PRO A C 1
ATOM 2540 O O . PRO A 1 328 ? -30.830 -8.499 -1.005 1.00 94.81 328 PRO A O 1
ATOM 2543 N N . GLY A 1 329 ? -31.792 -10.517 -1.210 1.00 94.50 329 GLY A N 1
ATOM 2544 C CA . GLY A 1 329 ? -31.286 -11.023 0.069 1.00 94.50 329 GLY A CA 1
ATOM 2545 C C . GLY A 1 329 ? -29.758 -11.054 0.114 1.00 94.50 329 GLY A C 1
ATOM 2546 O O . GLY A 1 329 ? -29.119 -11.378 -0.883 1.00 94.50 329 GLY A O 1
ATOM 2547 N N . GLY A 1 330 ? -29.177 -10.700 1.262 1.00 87.62 330 GLY A N 1
ATOM 2548 C CA . GLY A 1 330 ? -27.726 -10.595 1.456 1.00 87.62 330 GLY A CA 1
ATOM 2549 C C . GLY A 1 330 ? -27.109 -9.273 0.990 1.00 87.62 330 GLY A C 1
ATOM 2550 O O . GLY A 1 330 ? -25.964 -8.990 1.334 1.00 87.62 330 GLY A O 1
ATOM 2551 N N . TYR A 1 331 ? -27.850 -8.429 0.265 1.00 88.69 331 TYR A N 1
ATOM 2552 C CA . TYR A 1 331 ? -27.361 -7.110 -0.130 1.00 88.69 331 TYR A CA 1
ATOM 2553 C C . TYR A 1 331 ? -27.087 -6.233 1.096 1.00 88.69 331 TYR A C 1
ATOM 2555 O O . TYR A 1 331 ? -27.854 -6.254 2.060 1.00 88.69 331 TYR A O 1
ATOM 2563 N N . MET A 1 332 ? -26.022 -5.434 1.060 1.00 88.56 332 MET A N 1
ATOM 2564 C CA . MET A 1 332 ? -25.694 -4.507 2.141 1.00 88.56 332 MET A CA 1
ATOM 2565 C C . MET A 1 332 ? -25.729 -3.061 1.661 1.00 88.56 332 MET A C 1
ATOM 2567 O O . MET A 1 332 ? -25.273 -2.757 0.561 1.00 88.56 332 MET A O 1
ATOM 2571 N N . PHE A 1 333 ? -26.250 -2.153 2.483 1.00 90.56 333 PHE A N 1
ATOM 2572 C CA . PHE A 1 333 ? -26.278 -0.724 2.165 1.00 90.56 333 PHE A CA 1
ATOM 2573 C C . PHE A 1 333 ? -26.050 0.149 3.395 1.00 90.56 333 PHE A C 1
ATOM 2575 O O . PHE A 1 333 ? -26.297 -0.262 4.527 1.00 90.56 333 PHE A O 1
ATOM 2582 N N . GLU A 1 334 ? -25.570 1.371 3.170 1.00 91.44 334 GLU A N 1
ATOM 2583 C CA . GLU A 1 334 ? -25.391 2.356 4.234 1.00 91.44 334 GLU A CA 1
ATOM 2584 C C . GLU A 1 334 ? -26.759 2.867 4.709 1.00 91.44 334 GLU A C 1
ATOM 2586 O O . GLU A 1 334 ? -27.538 3.431 3.938 1.00 91.44 334 GLU A O 1
ATOM 2591 N N . ALA A 1 335 ? -27.045 2.675 5.992 1.00 94.75 335 ALA A N 1
ATOM 2592 C CA . ALA A 1 335 ? -28.215 3.193 6.679 1.00 94.75 335 ALA A CA 1
ATOM 2593 C C . ALA A 1 335 ? -27.784 4.177 7.774 1.00 94.75 335 ALA A C 1
ATOM 2595 O O . ALA A 1 335 ? -26.658 4.144 8.276 1.00 94.75 335 ALA A O 1
ATOM 2596 N N . GLN A 1 336 ? -28.687 5.081 8.146 1.00 92.94 336 GLN A N 1
ATOM 2597 C CA . GLN A 1 336 ? -28.417 6.111 9.142 1.00 92.94 336 GLN A CA 1
ATOM 2598 C C . GLN A 1 336 ? -29.446 6.041 10.271 1.00 92.94 336 GLN A C 1
ATOM 2600 O O . GLN A 1 336 ? -30.648 6.116 10.026 1.00 92.94 336 GLN A O 1
ATOM 2605 N N . LEU A 1 337 ? -28.966 5.931 11.513 1.00 93.56 337 LEU A N 1
ATOM 2606 C CA . LEU A 1 337 ? -29.779 6.015 12.726 1.00 93.56 337 LEU A CA 1
ATOM 2607 C C . LEU A 1 337 ? -29.316 7.227 13.541 1.00 93.56 337 LEU A C 1
ATOM 2609 O O . LEU A 1 337 ? -28.268 7.216 14.192 1.00 93.56 337 LEU A O 1
ATOM 2613 N N . GLY A 1 338 ? -30.080 8.317 13.458 1.00 91.69 338 GLY A N 1
ATOM 2614 C CA . GLY A 1 338 ? -29.681 9.605 14.023 1.00 91.69 338 GLY A CA 1
ATOM 2615 C C . GLY A 1 338 ? -28.426 10.158 13.337 1.00 91.69 338 GLY A C 1
ATOM 2616 O O . GLY A 1 338 ? -28.419 10.391 12.131 1.00 91.69 338 GLY A O 1
ATOM 2617 N N . ALA A 1 339 ? -27.352 10.374 14.099 1.00 88.06 339 ALA A N 1
ATOM 2618 C CA . ALA A 1 339 ? -26.065 10.840 13.569 1.00 88.06 339 ALA A CA 1
ATOM 2619 C C . ALA A 1 339 ? -25.106 9.698 13.180 1.00 88.06 339 ALA A C 1
ATOM 2621 O O . ALA A 1 339 ? -24.053 9.960 12.603 1.00 88.06 339 ALA A O 1
ATOM 2622 N N . LYS A 1 340 ? -25.443 8.441 13.501 1.00 85.69 340 LYS A N 1
ATOM 2623 C CA . LYS A 1 340 ? -24.583 7.284 13.236 1.00 85.69 340 LYS A CA 1
ATOM 2624 C C . LYS A 1 340 ? -24.939 6.638 11.900 1.00 85.69 340 LYS A C 1
ATOM 2626 O O . LYS A 1 340 ? -26.103 6.329 11.649 1.00 85.69 340 LYS A O 1
ATOM 2631 N N . LYS A 1 341 ? -23.925 6.407 11.068 1.00 88.69 341 LYS A N 1
ATOM 2632 C CA . LYS A 1 341 ? -24.006 5.620 9.832 1.00 88.69 341 LYS A CA 1
ATOM 2633 C C . LYS A 1 341 ? -23.563 4.185 10.128 1.00 88.69 341 LYS A C 1
ATOM 2635 O O . LYS A 1 341 ? -22.582 3.981 10.843 1.00 88.69 341 LYS A O 1
ATOM 2640 N N . PHE A 1 342 ? -24.279 3.198 9.606 1.00 91.00 342 PHE A N 1
ATOM 2641 C CA . PHE A 1 342 ? -23.982 1.769 9.765 1.00 91.00 342 PHE A CA 1
ATOM 2642 C C . PHE A 1 342 ? -24.310 1.021 8.467 1.00 91.00 342 PHE A C 1
ATOM 2644 O O . PHE A 1 342 ? -25.070 1.521 7.640 1.00 91.00 342 PHE A O 1
ATOM 2651 N N . LEU A 1 343 ? -23.736 -0.165 8.266 1.00 88.56 343 LEU A N 1
ATOM 2652 C CA . LEU A 1 343 ? -24.111 -1.031 7.145 1.00 88.56 343 LEU A CA 1
ATOM 2653 C C . LEU A 1 343 ? -25.280 -1.931 7.570 1.00 88.56 343 LEU A C 1
ATOM 2655 O O . LEU A 1 343 ? -25.153 -2.691 8.530 1.00 88.56 343 LEU A O 1
ATOM 2659 N N . ALA A 1 344 ? -26.403 -1.846 6.861 1.00 94.00 344 ALA A N 1
ATOM 2660 C CA . ALA A 1 344 ? -27.543 -2.738 7.024 1.00 94.00 344 ALA A CA 1
ATOM 2661 C C . ALA A 1 344 ? -27.448 -3.908 6.036 1.00 94.00 344 ALA A C 1
ATOM 2663 O O . ALA A 1 344 ? -27.166 -3.679 4.861 1.00 94.00 344 ALA A O 1
ATOM 2664 N N . THR A 1 345 ? -27.715 -5.137 6.484 1.00 94.31 345 THR A N 1
ATOM 2665 C CA . THR A 1 345 ? -27.721 -6.348 5.645 1.00 94.31 345 THR A CA 1
ATOM 2666 C C . THR A 1 345 ? -29.154 -6.820 5.428 1.00 94.31 345 THR A C 1
ATOM 2668 O O . THR A 1 345 ? -29.886 -7.069 6.384 1.00 94.31 345 THR A O 1
ATOM 2671 N N . VAL A 1 346 ? -29.555 -6.959 4.168 1.00 96.31 346 VAL A N 1
ATOM 2672 C CA . VAL A 1 346 ? -30.890 -7.413 3.774 1.00 96.31 346 VAL A CA 1
ATOM 2673 C C . VAL A 1 346 ? -31.060 -8.901 4.120 1.00 96.31 346 VAL A C 1
ATOM 2675 O O . VAL A 1 346 ? -30.192 -9.704 3.764 1.00 96.31 346 VAL A O 1
ATOM 2678 N N . PRO A 1 347 ? -32.161 -9.307 4.781 1.00 97.06 347 PRO A N 1
ATOM 2679 C CA . PRO A 1 347 ? -32.389 -10.699 5.160 1.00 97.06 347 PRO A CA 1
ATOM 2680 C C . PRO A 1 347 ? -32.500 -11.635 3.943 1.00 97.06 347 PRO A C 1
ATOM 2682 O O . PRO A 1 347 ? -32.829 -11.191 2.836 1.00 97.06 347 PRO A O 1
ATOM 2685 N N . PRO A 1 348 ? -32.267 -12.950 4.127 1.00 95.12 348 PRO A N 1
ATOM 2686 C CA . PRO A 1 348 ? -32.534 -13.945 3.092 1.00 95.12 348 PRO A CA 1
ATOM 2687 C C . PRO A 1 348 ? -33.967 -13.813 2.556 1.00 95.12 348 PRO A C 1
ATOM 2689 O O . PRO A 1 348 ? -34.911 -13.687 3.331 1.00 95.12 348 PRO A O 1
ATOM 2692 N N . GLY A 1 349 ? -34.124 -13.829 1.230 1.00 96.00 349 GLY A N 1
ATOM 2693 C CA . GLY A 1 349 ? -35.411 -13.597 0.554 1.00 96.00 349 GLY A CA 1
ATOM 2694 C C . GLY A 1 349 ? -35.607 -12.177 0.012 1.00 96.00 349 GLY A C 1
ATOM 2695 O O . GLY A 1 349 ? -36.506 -11.966 -0.796 1.00 96.00 349 GLY A O 1
ATOM 2696 N N . GLY A 1 350 ? -34.728 -11.234 0.368 1.00 97.12 350 GLY A N 1
ATOM 2697 C CA . GLY A 1 350 ? -34.818 -9.851 -0.096 1.00 97.12 350 GLY A CA 1
ATOM 2698 C C . GLY A 1 350 ? -35.870 -9.037 0.650 1.00 97.12 350 GLY A C 1
ATOM 2699 O O . GLY A 1 350 ? -36.557 -9.530 1.544 1.00 97.12 350 GLY A O 1
ATOM 2700 N N . VAL A 1 351 ? -35.967 -7.759 0.301 1.00 98.06 351 VAL A N 1
ATOM 2701 C CA . VAL A 1 351 ? -36.932 -6.814 0.877 1.00 98.06 351 VAL A CA 1
ATOM 2702 C C . VAL A 1 351 ? -37.506 -5.928 -0.216 1.00 98.06 351 VAL A C 1
ATOM 2704 O O . VAL A 1 351 ? -36.790 -5.526 -1.132 1.00 98.06 351 VAL A O 1
ATOM 2707 N N . ALA A 1 352 ? -38.795 -5.615 -0.115 1.00 98.25 352 ALA A N 1
ATOM 2708 C CA . ALA A 1 352 ? -39.454 -4.671 -1.007 1.00 98.25 352 ALA A CA 1
ATOM 2709 C C . ALA A 1 352 ? -39.182 -3.220 -0.581 1.00 98.25 352 ALA A C 1
ATOM 2711 O O . ALA A 1 352 ? -38.940 -2.927 0.593 1.00 98.25 352 ALA A O 1
ATOM 2712 N N . ARG A 1 353 ? -39.285 -2.276 -1.515 1.00 97.94 353 ARG A N 1
ATOM 2713 C CA . ARG A 1 353 ? -39.161 -0.841 -1.247 1.00 97.94 353 ARG A CA 1
ATOM 2714 C C . ARG A 1 353 ? -40.121 -0.403 -0.138 1.00 97.94 353 ARG A C 1
ATOM 2716 O O . ARG A 1 353 ? -41.326 -0.621 -0.215 1.00 97.94 353 ARG A O 1
ATOM 2723 N N . GLY A 1 354 ? -39.590 0.274 0.876 1.00 97.56 354 GLY A N 1
ATOM 2724 C CA . GLY A 1 354 ? -40.346 0.743 2.038 1.00 97.56 354 GLY A CA 1
ATOM 2725 C C . GLY A 1 354 ? -40.622 -0.334 3.093 1.00 97.56 354 GLY A C 1
ATOM 2726 O O . GLY A 1 354 ? -41.111 0.004 4.172 1.00 97.56 354 GLY A O 1
ATOM 2727 N N . GLN A 1 355 ? -40.290 -1.603 2.830 1.00 98.19 355 GLN A N 1
ATOM 2728 C CA . GLN A 1 355 ? -40.384 -2.664 3.826 1.00 98.19 355 GLN A CA 1
ATOM 2729 C C . GLN A 1 355 ? -39.398 -2.392 4.960 1.00 98.19 355 GLN A C 1
ATOM 2731 O O . GLN A 1 355 ? -38.238 -2.031 4.740 1.00 98.19 355 GLN A O 1
ATOM 2736 N N . ARG A 1 356 ? -39.883 -2.580 6.186 1.00 98.12 356 ARG A N 1
ATOM 2737 C CA . ARG A 1 356 ? -39.056 -2.539 7.384 1.00 98.12 356 ARG A CA 1
ATOM 2738 C C . ARG A 1 356 ? -38.493 -3.919 7.658 1.00 98.12 356 ARG A C 1
ATOM 2740 O O . ARG A 1 356 ? -39.220 -4.908 7.580 1.00 98.12 356 ARG A O 1
ATOM 2747 N N . PHE A 1 357 ? -37.213 -3.986 7.977 1.00 98.06 357 PHE A N 1
ATOM 2748 C CA . PHE A 1 357 ? -36.563 -5.222 8.382 1.00 98.06 357 PHE A CA 1
ATOM 2749 C C . PHE A 1 357 ? -35.553 -4.940 9.488 1.00 98.06 357 PHE A C 1
ATOM 2751 O O . PHE A 1 357 ? -35.042 -3.830 9.621 1.00 98.06 357 PHE A O 1
ATOM 2758 N N . VAL A 1 358 ? -35.279 -5.949 10.307 1.00 96.88 358 VAL A N 1
ATOM 2759 C CA . VAL A 1 358 ? -34.306 -5.838 11.393 1.00 96.88 358 VAL A CA 1
ATOM 2760 C C . VAL A 1 358 ? -32.922 -6.177 10.846 1.00 96.88 358 VAL A C 1
ATOM 2762 O O . VAL A 1 358 ? -32.743 -7.222 10.226 1.00 96.88 358 VAL A O 1
ATOM 2765 N N . SER A 1 359 ? -31.950 -5.298 11.083 1.00 95.12 359 SER A N 1
ATOM 2766 C CA . SER A 1 359 ? -30.545 -5.507 10.734 1.00 95.12 359 SER A CA 1
ATOM 2767 C C . SER A 1 359 ? -29.655 -5.240 11.938 1.00 95.12 359 SER A C 1
ATOM 2769 O O . SER A 1 359 ? -29.866 -4.287 12.690 1.00 95.12 359 SER A O 1
ATOM 2771 N N . THR A 1 360 ? -28.607 -6.044 12.094 1.00 91.69 360 THR A N 1
ATOM 2772 C CA . THR A 1 360 ? -27.529 -5.764 13.048 1.00 91.69 360 THR A CA 1
ATOM 2773 C C . THR A 1 360 ? -26.806 -4.481 12.635 1.00 91.69 360 THR A C 1
ATOM 2775 O O . THR A 1 360 ? -26.412 -4.359 11.472 1.00 91.69 360 THR A O 1
ATOM 2778 N N . MET A 1 361 ? -26.623 -3.533 13.555 1.00 84.94 361 MET A N 1
ATOM 2779 C CA . MET A 1 361 ? -25.813 -2.337 13.334 1.00 84.94 361 MET A CA 1
ATOM 2780 C C . MET A 1 361 ? -24.337 -2.723 13.350 1.00 84.94 361 MET A C 1
ATOM 2782 O O . MET A 1 361 ? -23.740 -2.904 14.409 1.00 84.94 361 MET A O 1
ATOM 2786 N N . ARG A 1 362 ? -23.729 -2.812 12.168 1.00 78.75 362 ARG A N 1
ATOM 2787 C CA . ARG A 1 362 ? -22.270 -2.816 12.038 1.00 78.75 362 ARG A CA 1
ATOM 2788 C C . ARG A 1 362 ? -21.825 -1.388 11.765 1.00 78.75 362 ARG A C 1
ATOM 2790 O O . ARG A 1 362 ? -22.118 -0.849 10.697 1.00 78.75 362 ARG A O 1
ATOM 2797 N N . GLU A 1 363 ? -21.185 -0.748 12.745 1.00 76.31 363 GLU A N 1
ATOM 2798 C CA . GLU A 1 363 ? -20.628 0.595 12.555 1.00 76.31 363 GLU A CA 1
ATOM 2799 C C . GLU A 1 363 ? -19.679 0.572 11.346 1.00 76.31 363 GLU A C 1
ATOM 2801 O O . GLU A 1 363 ? -18.757 -0.244 11.289 1.00 76.31 363 GLU A O 1
ATOM 2806 N N . VAL A 1 364 ? -19.921 1.455 10.363 1.00 71.62 364 VAL A N 1
ATOM 2807 C CA . VAL A 1 364 ? -19.172 1.482 9.084 1.00 71.62 364 VAL A CA 1
ATOM 2808 C C . VAL A 1 364 ? -17.669 1.638 9.319 1.00 71.62 364 VAL A C 1
ATOM 2810 O O . VAL A 1 364 ? -16.859 1.182 8.517 1.00 71.62 364 VAL A O 1
ATOM 2813 N N . GLU A 1 365 ? -17.288 2.263 10.433 1.00 66.25 365 GLU A N 1
ATOM 2814 C CA . GLU A 1 365 ? -15.896 2.579 10.732 1.00 66.25 365 GLU A CA 1
ATOM 2815 C C . GLU A 1 365 ? -15.047 1.361 11.123 1.00 66.25 365 GLU A C 1
ATOM 2817 O O . GLU A 1 365 ? -13.832 1.426 10.963 1.00 66.25 365 GLU A O 1
ATOM 2822 N N . ASN A 1 366 ? -15.657 0.254 11.571 1.00 61.12 366 ASN A N 1
ATOM 2823 C CA . ASN A 1 366 ? -14.948 -0.929 12.076 1.00 61.12 366 ASN A CA 1
ATOM 2824 C C . ASN A 1 366 ? -15.476 -2.232 11.464 1.00 61.12 366 ASN A C 1
ATOM 2826 O O . ASN A 1 366 ? -15.642 -3.236 12.160 1.00 61.12 366 ASN A O 1
ATOM 2830 N N . ILE A 1 367 ? -15.753 -2.248 10.159 1.00 62.50 367 ILE A N 1
ATOM 2831 C CA . ILE A 1 367 ? -16.043 -3.511 9.475 1.00 62.50 367 ILE A CA 1
ATOM 2832 C C . ILE A 1 367 ? -14.740 -4.315 9.434 1.00 62.50 367 ILE A C 1
ATOM 2834 O O . ILE A 1 367 ? -13.885 -4.126 8.568 1.00 62.50 367 ILE A O 1
ATOM 2838 N N . GLN A 1 368 ? -14.572 -5.202 10.415 1.00 67.56 368 GLN A N 1
ATOM 2839 C CA . GLN A 1 368 ? -13.544 -6.227 10.371 1.00 67.56 368 GLN A CA 1
ATOM 2840 C C . GLN A 1 368 ? -13.880 -7.149 9.206 1.00 67.56 368 GLN A C 1
ATOM 2842 O O . GLN A 1 368 ? -14.824 -7.936 9.257 1.00 67.56 368 GLN A O 1
ATOM 2847 N N . ILE A 1 369 ? -13.106 -7.021 8.134 1.00 77.88 369 ILE A N 1
ATOM 2848 C CA . ILE A 1 369 ? -13.095 -8.005 7.063 1.00 77.88 369 ILE A CA 1
ATOM 2849 C C . ILE A 1 369 ? -12.659 -9.316 7.714 1.00 77.88 369 ILE A C 1
ATOM 2851 O O . ILE A 1 369 ? -11.526 -9.422 8.182 1.00 77.88 369 ILE A O 1
ATOM 2855 N N . SER A 1 370 ? -13.559 -10.298 7.781 1.00 82.88 370 SER A N 1
ATOM 2856 C CA . SER A 1 370 ? -13.218 -11.632 8.264 1.00 82.88 370 SER A CA 1
ATOM 2857 C C . SER A 1 370 ? -12.272 -12.262 7.247 1.00 82.88 370 SER A C 1
ATOM 2859 O O . SER A 1 370 ? -12.695 -12.730 6.186 1.00 82.88 370 SER A O 1
ATOM 2861 N N . VAL A 1 371 ? -10.975 -12.184 7.526 1.00 91.00 371 VAL A N 1
ATOM 2862 C CA . VAL A 1 371 ? -9.944 -12.870 6.753 1.00 91.00 371 VAL A CA 1
ATOM 2863 C C . VAL A 1 371 ? -9.853 -14.298 7.298 1.00 91.00 371 VAL A C 1
ATOM 2865 O O . VAL A 1 371 ? -9.697 -14.449 8.512 1.00 91.00 371 VAL A O 1
ATOM 2868 N N .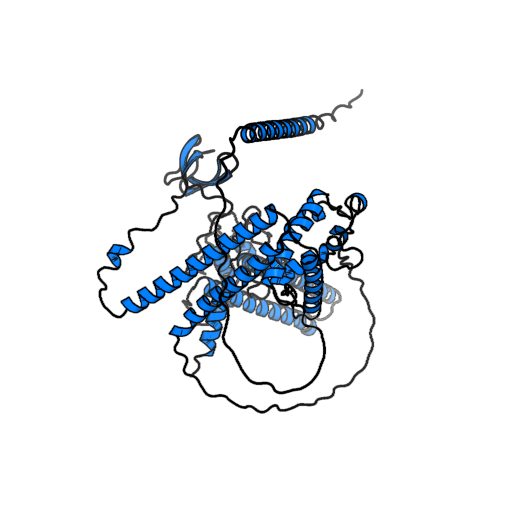 PRO A 1 372 ? -10.011 -15.339 6.460 1.00 93.19 372 PRO A N 1
ATOM 2869 C CA . PRO A 1 372 ? -9.897 -16.712 6.931 1.00 93.19 372 PRO A CA 1
ATOM 2870 C C . PRO A 1 372 ? -8.480 -16.971 7.452 1.00 93.19 372 PRO A C 1
ATOM 2872 O O . PRO A 1 372 ? -7.500 -16.554 6.838 1.00 93.19 372 PRO A O 1
ATOM 2875 N N . PHE A 1 373 ? -8.385 -17.654 8.590 1.00 93.94 373 PHE A N 1
ATOM 2876 C CA . PHE A 1 373 ? -7.123 -18.144 9.140 1.00 93.94 373 PHE A CA 1
ATOM 2877 C C . PHE A 1 373 ? -6.879 -19.574 8.656 1.00 93.94 373 PHE A C 1
ATOM 2879 O O . PHE A 1 373 ? -7.822 -20.351 8.503 1.00 93.94 373 PHE A O 1
ATOM 2886 N N . GLY A 1 374 ? -5.618 -19.923 8.407 1.00 95.81 374 GLY A N 1
ATOM 2887 C CA . GLY A 1 374 ? -5.223 -21.275 8.009 1.00 95.81 374 GLY A CA 1
ATOM 2888 C C . GLY A 1 374 ? -5.464 -21.630 6.540 1.00 95.81 374 GLY A C 1
ATOM 2889 O O . GLY A 1 374 ? -5.125 -22.732 6.129 1.00 95.81 374 GLY A O 1
ATOM 2890 N N . SER A 1 375 ? -6.046 -20.736 5.737 1.00 96.62 375 SER A N 1
ATOM 2891 C CA . SER A 1 375 ? -6.300 -20.973 4.310 1.00 96.62 375 SER A CA 1
ATOM 2892 C C . SER A 1 375 ? -6.392 -19.667 3.522 1.00 96.62 375 SER A C 1
ATOM 2894 O O . SER A 1 375 ? -6.722 -18.606 4.062 1.00 96.62 375 SER A O 1
ATOM 2896 N N . TRP A 1 376 ? -6.103 -19.734 2.221 1.00 97.19 376 TRP A N 1
ATOM 2897 C CA . TRP A 1 376 ? -6.416 -18.637 1.307 1.00 97.19 376 TRP A CA 1
ATOM 2898 C C . TRP A 1 376 ? -7.934 -18.451 1.198 1.00 97.19 376 TRP A C 1
ATOM 2900 O O . TRP A 1 376 ? -8.697 -19.398 1.358 1.00 97.19 376 TRP A O 1
ATOM 2910 N N . ARG A 1 377 ? -8.389 -17.220 0.912 1.00 95.50 377 ARG A N 1
ATOM 2911 C CA . ARG A 1 377 ? -9.834 -16.955 0.735 1.00 95.50 377 ARG A CA 1
ATOM 2912 C C . ARG A 1 377 ? -10.388 -17.714 -0.475 1.00 95.50 377 ARG A C 1
ATOM 2914 O O . ARG A 1 377 ? -11.558 -18.069 -0.505 1.00 95.50 377 ARG A O 1
ATOM 2921 N N . ASP A 1 378 ? -9.539 -17.899 -1.466 1.00 95.12 378 ASP A N 1
ATOM 2922 C CA . ASP A 1 378 ? -9.842 -18.373 -2.798 1.00 95.12 378 ASP A CA 1
ATOM 2923 C C . ASP A 1 378 ? -8.636 -19.132 -3.356 1.00 95.12 378 ASP A C 1
ATOM 2925 O O . ASP A 1 378 ? -7.497 -18.926 -2.921 1.00 95.12 378 ASP A O 1
ATOM 2929 N N . ASN A 1 379 ? -8.869 -19.990 -4.345 1.00 94.44 379 ASN A N 1
ATOM 2930 C CA . ASN A 1 379 ? -7.788 -20.724 -4.998 1.00 94.44 379 ASN A CA 1
ATOM 2931 C C . ASN A 1 379 ? -7.006 -19.815 -5.960 1.00 94.44 379 ASN A C 1
ATOM 2933 O O . ASN A 1 379 ? -7.554 -18.891 -6.563 1.00 94.44 379 ASN A O 1
ATOM 2937 N N . ALA A 1 380 ? -5.723 -20.110 -6.192 1.00 90.94 380 ALA A N 1
ATOM 2938 C CA . ALA A 1 380 ? -4.902 -19.333 -7.129 1.00 90.94 380 ALA A CA 1
ATOM 2939 C C . ALA A 1 380 ? -5.464 -19.352 -8.569 1.00 90.94 380 ALA A C 1
ATOM 2941 O O . ALA A 1 380 ? -5.269 -18.405 -9.330 1.00 90.94 380 ALA A O 1
ATOM 2942 N N . THR A 1 381 ? -6.192 -20.410 -8.938 1.00 91.50 381 THR A N 1
ATOM 2943 C CA . THR A 1 381 ? -6.846 -20.583 -10.245 1.00 91.50 381 THR A CA 1
ATOM 2944 C C . THR A 1 381 ? -8.151 -19.795 -10.387 1.00 91.50 381 THR A C 1
ATOM 2946 O O . THR A 1 381 ? -8.623 -19.584 -11.501 1.00 91.50 381 THR A O 1
ATOM 2949 N N . GLU A 1 382 ? -8.712 -19.277 -9.294 1.00 94.81 382 GLU A N 1
ATOM 2950 C CA . GLU A 1 382 ? -9.963 -18.509 -9.278 1.00 94.81 382 GLU A CA 1
ATOM 2951 C C . GLU A 1 382 ? -9.719 -17.013 -9.540 1.00 94.81 382 GLU A C 1
ATOM 2953 O O . GLU A 1 382 ? -10.486 -16.141 -9.126 1.00 94.81 382 GLU A O 1
ATOM 2958 N N . CYS A 1 383 ? -8.631 -16.653 -10.233 1.00 93.81 383 CYS A N 1
ATOM 2959 C CA . CYS A 1 383 ? -8.291 -15.261 -10.551 1.00 93.81 383 CYS A CA 1
ATOM 2960 C C . CYS A 1 383 ? -9.418 -14.520 -11.300 1.00 93.81 383 CYS A C 1
ATOM 2962 O O . CYS A 1 383 ? -9.586 -13.319 -11.082 1.00 93.81 383 CYS A O 1
ATOM 2964 N N . PHE A 1 384 ? -10.261 -15.247 -12.042 1.00 95.06 384 PHE A N 1
ATOM 2965 C CA . PHE A 1 384 ? -11.397 -14.731 -12.813 1.00 95.06 384 PHE A CA 1
ATOM 2966 C C . PHE A 1 384 ? -12.753 -14.733 -12.091 1.00 95.06 384 PHE A C 1
ATOM 2968 O O . PHE A 1 384 ? -13.750 -14.409 -12.732 1.00 95.06 384 PHE A O 1
ATOM 2975 N N . ASN A 1 385 ? -12.836 -15.065 -10.797 1.00 92.31 385 ASN A N 1
ATOM 2976 C CA . ASN A 1 385 ? -14.136 -15.188 -10.114 1.00 92.31 385 ASN A CA 1
ATOM 2977 C C . ASN A 1 385 ? -14.958 -13.874 -10.126 1.00 92.31 385 ASN A C 1
ATOM 2979 O O . ASN A 1 385 ? -16.179 -13.893 -10.208 1.00 92.31 385 ASN A O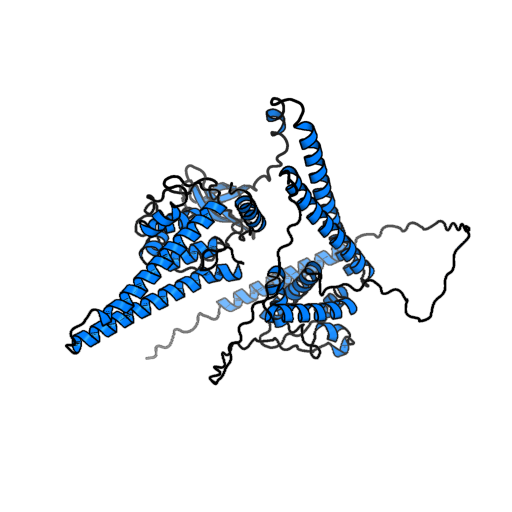 1
ATOM 2983 N N . GLY A 1 386 ? -14.285 -12.715 -10.145 1.00 90.56 386 GLY A N 1
ATOM 2984 C CA . GLY A 1 386 ? -14.925 -11.398 -10.305 1.00 90.56 386 GLY A CA 1
ATOM 2985 C C . GLY A 1 386 ? -15.166 -10.957 -11.760 1.00 90.56 386 GLY A C 1
ATOM 2986 O O . GLY A 1 386 ? -15.617 -9.837 -11.989 1.00 90.56 386 GLY A O 1
ATOM 2987 N N . GLY A 1 387 ? -14.825 -11.796 -12.744 1.00 95.06 387 GLY A N 1
ATOM 2988 C CA . GLY A 1 387 ? -14.830 -11.491 -14.177 1.00 95.06 387 GLY A CA 1
ATOM 2989 C C . GLY A 1 387 ? -13.494 -10.952 -14.714 1.00 95.06 387 GLY A C 1
ATOM 2990 O O . GLY A 1 387 ? -12.673 -10.402 -13.983 1.00 95.06 387 GLY A O 1
ATOM 2991 N N . ILE A 1 388 ? -13.282 -11.073 -16.032 1.00 96.31 388 ILE A N 1
ATOM 2992 C CA . ILE A 1 388 ? -12.048 -10.628 -16.719 1.00 96.31 388 ILE A CA 1
ATOM 2993 C C . ILE A 1 388 ? -11.846 -9.105 -16.694 1.00 96.31 388 ILE A C 1
ATOM 2995 O O . ILE A 1 388 ? -10.731 -8.625 -16.855 1.00 96.31 388 ILE A O 1
ATOM 2999 N N . PHE A 1 389 ? -12.921 -8.344 -16.476 1.00 96.06 389 PHE A N 1
ATOM 3000 C CA . PHE A 1 389 ? -12.886 -6.884 -16.365 1.00 96.06 389 PHE A CA 1
ATOM 3001 C C . PHE A 1 389 ? -12.893 -6.394 -14.914 1.00 96.06 389 PHE A C 1
ATOM 3003 O O . PHE A 1 389 ? -13.038 -5.195 -14.670 1.00 96.06 389 PHE A O 1
ATOM 3010 N N . HIS A 1 390 ? -12.747 -7.298 -13.939 1.00 95.75 390 HIS A N 1
ATOM 3011 C CA . HIS A 1 390 ? -12.676 -6.902 -12.541 1.00 95.75 390 HIS A CA 1
ATOM 3012 C C . HIS A 1 390 ? -11.462 -5.981 -12.319 1.00 95.75 390 HIS A C 1
ATOM 3014 O O . HIS A 1 390 ? -10.350 -6.365 -12.694 1.00 95.75 390 HIS A O 1
ATOM 3020 N N . PRO A 1 391 ? -11.614 -4.810 -11.667 1.00 96.44 391 PRO A N 1
ATOM 3021 C CA . PRO A 1 391 ? -10.529 -3.839 -11.499 1.00 96.44 391 PRO A CA 1
ATOM 3022 C C . PRO A 1 391 ? -9.249 -4.431 -10.906 1.00 96.44 391 PRO A C 1
ATOM 3024 O O . PRO A 1 391 ? -8.155 -4.127 -11.370 1.00 96.44 391 PRO A O 1
ATOM 3027 N N . LEU A 1 392 ? -9.382 -5.329 -9.920 1.00 96.38 392 LEU A N 1
ATOM 3028 C CA . LEU A 1 392 ? -8.235 -6.042 -9.354 1.00 96.38 392 LEU A CA 1
ATOM 3029 C C . LEU A 1 392 ? -7.505 -6.870 -10.417 1.00 96.38 392 LEU A C 1
ATOM 3031 O O . LEU A 1 392 ? -6.295 -6.744 -10.529 1.00 96.38 392 LEU A O 1
ATOM 3035 N N . PHE A 1 393 ? -8.222 -7.694 -11.186 1.00 96.81 393 PHE A N 1
ATOM 3036 C CA . PHE A 1 393 ? -7.616 -8.576 -12.186 1.00 96.81 393 PHE A CA 1
ATOM 3037 C C . PHE A 1 393 ? -6.956 -7.777 -13.313 1.00 96.81 393 PHE A C 1
ATOM 3039 O O . PHE A 1 393 ? -5.820 -8.047 -13.694 1.00 96.81 393 PHE A O 1
ATOM 3046 N N . CYS A 1 394 ? -7.615 -6.726 -13.797 1.00 96.88 394 CYS A N 1
ATOM 3047 C CA . CYS A 1 394 ? -7.004 -5.842 -14.779 1.00 96.88 394 CYS A CA 1
ATOM 3048 C C . CYS A 1 394 ? -5.749 -5.151 -14.224 1.00 96.88 394 CYS A C 1
ATOM 3050 O O . CYS A 1 394 ? -4.735 -5.076 -14.917 1.00 96.88 394 CYS A O 1
ATOM 3052 N N . ASN A 1 395 ? -5.777 -4.688 -12.969 1.00 96.06 395 ASN A N 1
ATOM 3053 C CA . ASN A 1 395 ? -4.596 -4.111 -12.332 1.00 96.06 395 ASN A CA 1
ATOM 3054 C C . ASN A 1 395 ? -3.473 -5.140 -12.174 1.00 96.06 395 ASN A C 1
ATOM 3056 O O . ASN A 1 395 ? -2.325 -4.788 -12.412 1.00 96.06 395 ASN A O 1
ATOM 3060 N N . THR A 1 396 ? -3.749 -6.398 -11.819 1.00 96.00 396 THR A N 1
ATOM 3061 C CA . THR A 1 396 ? -2.685 -7.411 -11.707 1.00 96.00 396 THR A CA 1
ATOM 3062 C C . THR A 1 396 ? -2.088 -7.791 -13.057 1.00 96.00 396 THR A C 1
ATOM 3064 O O . THR A 1 396 ? -0.900 -8.099 -13.123 1.00 96.00 396 THR A O 1
ATOM 3067 N N . LEU A 1 397 ? -2.879 -7.741 -14.131 1.00 96.12 397 LEU A N 1
ATOM 3068 C CA . LEU A 1 397 ? -2.425 -8.064 -15.480 1.00 96.12 397 LEU A CA 1
ATOM 3069 C C . LEU A 1 397 ? -1.613 -6.928 -16.117 1.00 96.12 397 LEU A C 1
ATOM 3071 O O . LEU A 1 397 ? -0.539 -7.171 -16.661 1.00 96.12 397 LEU A O 1
ATOM 3075 N N . PHE A 1 398 ? -2.118 -5.694 -16.055 1.00 96.06 398 PHE A N 1
ATOM 3076 C CA . PHE A 1 398 ? -1.514 -4.550 -16.751 1.00 96.06 398 PHE A CA 1
ATOM 3077 C C . PHE A 1 398 ? -0.579 -3.724 -15.864 1.00 96.06 398 PHE A C 1
ATOM 3079 O O . PHE A 1 398 ? 0.364 -3.112 -16.364 1.00 96.06 398 PHE A O 1
ATOM 3086 N N . PHE A 1 399 ? -0.812 -3.711 -14.550 1.00 96.88 399 PHE A N 1
ATOM 3087 C CA . PHE A 1 399 ? -0.085 -2.881 -13.587 1.00 96.88 399 PHE A CA 1
ATOM 3088 C C . PHE A 1 399 ? 0.283 -3.662 -12.307 1.00 96.88 399 PHE A C 1
ATOM 3090 O O . PHE A 1 399 ? -0.019 -3.200 -11.198 1.00 96.88 399 PHE A O 1
ATOM 3097 N N . PRO A 1 400 ? 0.951 -4.832 -12.412 1.00 97.00 400 PRO A N 1
ATOM 3098 C CA . PRO A 1 400 ? 1.215 -5.712 -11.268 1.00 97.00 400 PRO A CA 1
ATOM 3099 C C . PRO A 1 400 ? 1.950 -5.003 -10.124 1.00 97.00 400 PRO A C 1
ATOM 3101 O O . PRO A 1 400 ? 1.646 -5.247 -8.959 1.00 97.00 400 PRO A O 1
ATOM 3104 N N . CYS A 1 401 ? 2.857 -4.069 -10.436 1.00 97.12 401 CYS A N 1
ATOM 3105 C CA . CYS A 1 401 ? 3.541 -3.233 -9.446 1.00 97.12 401 CYS A CA 1
ATOM 3106 C C . CYS A 1 401 ? 2.561 -2.436 -8.574 1.00 97.12 401 CYS A C 1
ATOM 3108 O O . CYS A 1 401 ? 2.704 -2.407 -7.354 1.00 97.12 401 CYS A O 1
ATOM 3110 N N . VAL A 1 402 ? 1.558 -1.805 -9.192 1.00 97.31 402 VAL A N 1
ATOM 3111 C CA . VAL A 1 402 ? 0.564 -0.980 -8.490 1.00 97.31 402 VAL A CA 1
ATOM 3112 C C . VAL A 1 402 ? -0.345 -1.867 -7.650 1.00 97.31 402 VAL A C 1
ATOM 3114 O O . VAL A 1 402 ? -0.533 -1.585 -6.471 1.00 97.31 402 VAL A O 1
ATOM 3117 N N . ALA A 1 403 ? -0.841 -2.973 -8.212 1.00 97.75 403 ALA A N 1
ATOM 3118 C CA . ALA A 1 403 ? -1.675 -3.925 -7.478 1.00 97.75 403 ALA A CA 1
ATOM 3119 C C . ALA A 1 403 ? -0.947 -4.506 -6.253 1.00 97.75 403 ALA A C 1
ATOM 3121 O O . ALA A 1 403 ? -1.506 -4.570 -5.158 1.00 97.75 403 ALA A O 1
ATOM 3122 N N . LEU A 1 404 ? 0.329 -4.869 -6.406 1.00 98.06 404 LEU A N 1
ATOM 3123 C CA . LEU A 1 404 ? 1.153 -5.341 -5.297 1.00 98.06 404 LEU A CA 1
ATOM 3124 C C . LEU A 1 404 ? 1.405 -4.228 -4.268 1.00 98.06 404 LEU A C 1
ATOM 3126 O O . LEU A 1 404 ? 1.320 -4.471 -3.068 1.00 98.06 404 LEU A O 1
ATOM 3130 N N . GLY A 1 405 ? 1.641 -2.995 -4.726 1.00 97.75 405 GLY A N 1
ATOM 3131 C CA . GLY A 1 405 ? 1.741 -1.804 -3.883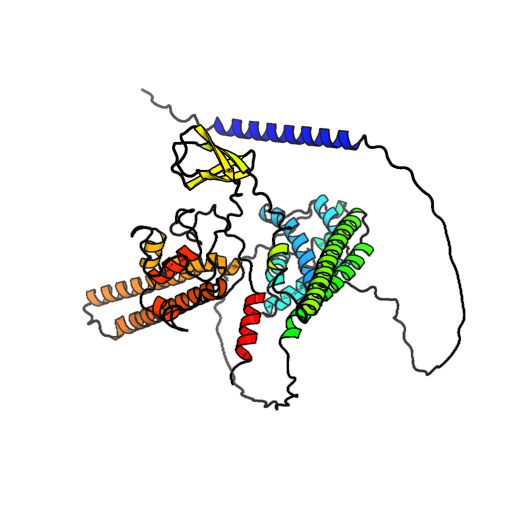 1.00 97.75 405 GLY A CA 1
ATOM 3132 C C . GLY A 1 405 ? 0.497 -1.562 -3.027 1.00 97.75 405 GLY A C 1
ATOM 3133 O O . GLY A 1 405 ? 0.625 -1.308 -1.831 1.00 97.75 405 GLY A O 1
ATOM 3134 N N . GLN A 1 406 ? -0.695 -1.716 -3.609 1.00 97.50 406 GLN A N 1
ATOM 3135 C CA . GLN A 1 406 ? -1.974 -1.620 -2.900 1.00 97.50 406 GLN A CA 1
ATOM 3136 C C . GLN A 1 406 ? -2.099 -2.683 -1.807 1.00 97.50 406 GLN A C 1
ATOM 3138 O O . GLN A 1 406 ? -2.491 -2.374 -0.681 1.00 97.50 406 GLN A O 1
ATOM 3143 N N . ILE A 1 407 ? -1.729 -3.930 -2.114 1.00 97.50 407 ILE A N 1
ATOM 3144 C CA . ILE A 1 407 ? -1.731 -5.030 -1.142 1.00 97.50 407 ILE A CA 1
ATOM 3145 C C . ILE A 1 407 ? -0.776 -4.716 0.010 1.00 97.50 407 ILE A C 1
ATOM 3147 O O . ILE A 1 407 ? -1.205 -4.762 1.159 1.00 97.50 407 ILE A O 1
ATOM 3151 N N . MET A 1 408 ? 0.463 -4.312 -0.289 1.00 97.44 408 MET A N 1
ATOM 3152 C CA . MET A 1 408 ? 1.463 -3.945 0.722 1.00 97.44 408 MET A CA 1
ATOM 3153 C C . MET A 1 408 ? 0.977 -2.810 1.631 1.00 97.44 408 MET A C 1
ATOM 3155 O O . MET A 1 408 ? 1.110 -2.895 2.852 1.00 97.44 408 MET A O 1
ATOM 3159 N N . THR A 1 409 ? 0.344 -1.778 1.066 1.00 96.12 409 THR A N 1
ATOM 3160 C CA . THR A 1 409 ? -0.236 -0.681 1.850 1.00 96.12 409 THR A CA 1
ATOM 3161 C C . THR A 1 409 ? -1.349 -1.163 2.786 1.00 96.12 409 THR A C 1
ATOM 3163 O O . THR A 1 409 ? -1.416 -0.712 3.929 1.00 96.12 409 THR A O 1
ATOM 3166 N N . ARG A 1 410 ? -2.192 -2.113 2.359 1.00 95.31 410 ARG A N 1
ATOM 3167 C CA . ARG A 1 410 ? -3.240 -2.693 3.220 1.00 95.31 410 ARG A CA 1
ATOM 3168 C C . ARG A 1 410 ? -2.687 -3.605 4.308 1.00 95.31 410 ARG A C 1
ATOM 3170 O O . ARG A 1 410 ? -3.218 -3.626 5.415 1.00 95.31 410 ARG A O 1
ATOM 3177 N N . THR A 1 411 ? -1.640 -4.365 4.010 1.00 94.88 411 THR A N 1
ATOM 3178 C CA . THR A 1 411 ? -1.073 -5.341 4.948 1.00 94.88 411 THR A CA 1
ATOM 3179 C C . THR A 1 411 ? -0.060 -4.742 5.917 1.00 94.88 411 THR A C 1
ATOM 3181 O O . THR A 1 411 ? 0.324 -5.431 6.862 1.00 94.88 411 THR A O 1
ATOM 3184 N N . GLY A 1 412 ? 0.337 -3.480 5.725 1.00 94.75 412 GLY A N 1
ATOM 3185 C CA . GLY A 1 412 ? 1.340 -2.800 6.548 1.00 94.75 412 GLY A CA 1
ATOM 3186 C C . GLY A 1 412 ? 2.777 -3.166 6.177 1.00 94.75 412 GLY A C 1
ATOM 3187 O O . GLY A 1 412 ? 3.644 -3.210 7.048 1.00 94.75 412 GLY A O 1
ATOM 3188 N N . LEU A 1 413 ? 3.023 -3.459 4.898 1.00 96.38 413 LEU A N 1
ATOM 3189 C CA . LEU A 1 413 ? 4.345 -3.776 4.365 1.00 96.38 413 LEU A CA 1
ATOM 3190 C C . LEU A 1 413 ? 4.944 -2.562 3.641 1.00 96.38 413 LEU A C 1
ATOM 3192 O O . LEU A 1 413 ? 4.227 -1.799 2.986 1.00 96.38 413 LEU A O 1
ATOM 3196 N N . ASP A 1 414 ? 6.259 -2.387 3.742 1.00 96.94 414 ASP A N 1
ATOM 3197 C CA . ASP A 1 414 ? 7.025 -1.458 2.913 1.00 96.94 414 ASP A CA 1
ATOM 3198 C C . ASP A 1 414 ? 7.167 -1.967 1.467 1.00 96.94 414 ASP A C 1
ATOM 3200 O O . ASP A 1 414 ? 6.798 -3.090 1.126 1.00 96.94 414 ASP A O 1
ATOM 3204 N N . TRP A 1 415 ? 7.765 -1.149 0.601 1.00 96.38 415 TRP A N 1
ATOM 3205 C CA . TRP A 1 415 ? 8.048 -1.486 -0.800 1.00 96.38 415 TRP A CA 1
ATOM 3206 C C . TRP A 1 415 ? 9.069 -2.631 -0.986 1.00 96.38 415 TRP A C 1
ATOM 3208 O O . TRP A 1 415 ? 9.352 -3.035 -2.114 1.00 96.38 415 TRP A O 1
ATOM 3218 N N . ARG A 1 416 ? 9.650 -3.154 0.102 1.00 96.81 416 ARG A N 1
ATOM 3219 C CA . ARG A 1 416 ? 10.545 -4.321 0.117 1.00 96.81 416 ARG A CA 1
ATOM 3220 C C . ARG A 1 416 ? 9.838 -5.585 0.620 1.00 96.81 416 ARG A C 1
ATOM 3222 O O . ARG A 1 416 ? 10.485 -6.633 0.701 1.00 96.81 416 ARG A O 1
ATOM 3229 N N . GLY A 1 417 ? 8.547 -5.495 0.948 1.00 96.56 417 GLY A N 1
ATOM 3230 C CA . GLY A 1 417 ? 7.751 -6.591 1.493 1.00 96.56 417 GLY A CA 1
ATOM 3231 C C . GLY A 1 417 ? 8.034 -6.883 2.969 1.00 96.56 417 GLY A C 1
ATOM 3232 O O . GLY A 1 417 ? 7.767 -7.995 3.415 1.00 96.56 417 GLY A O 1
ATOM 3233 N N . LYS A 1 418 ? 8.606 -5.935 3.724 1.00 96.00 418 LYS A N 1
ATOM 3234 C CA . LYS A 1 418 ? 8.852 -6.063 5.168 1.00 96.00 418 LYS A CA 1
ATOM 3235 C C . LYS A 1 418 ? 7.787 -5.316 5.974 1.00 96.00 418 LYS A C 1
ATOM 3237 O O . LYS A 1 418 ? 7.327 -4.271 5.516 1.00 96.00 418 LYS A O 1
ATOM 3242 N N . PRO A 1 419 ? 7.421 -5.786 7.179 1.00 94.25 419 PRO A N 1
ATOM 3243 C CA . PRO A 1 419 ? 6.554 -5.029 8.080 1.00 94.25 419 PRO A CA 1
ATOM 3244 C C . PRO A 1 419 ? 7.129 -3.632 8.354 1.00 94.25 419 PRO A C 1
ATOM 3246 O O . PRO A 1 419 ? 8.309 -3.505 8.681 1.00 94.25 419 PRO A O 1
ATOM 3249 N N . ALA A 1 420 ? 6.316 -2.585 8.206 1.00 93.62 420 ALA A N 1
ATOM 3250 C CA . ALA A 1 420 ? 6.765 -1.204 8.389 1.00 93.62 420 ALA A CA 1
ATOM 3251 C C . ALA A 1 420 ? 5.640 -0.277 8.850 1.00 93.62 420 ALA A C 1
ATOM 3253 O O . ALA A 1 420 ? 4.512 -0.383 8.369 1.00 93.62 420 ALA A O 1
ATOM 3254 N N . ASN A 1 421 ? 5.967 0.690 9.716 1.00 91.00 421 ASN A N 1
ATOM 3255 C CA . ASN A 1 421 ? 5.023 1.665 10.278 1.00 91.00 421 ASN A CA 1
ATOM 3256 C C . ASN A 1 421 ? 4.039 2.207 9.218 1.00 91.00 421 ASN A C 1
ATOM 3258 O O . ASN A 1 421 ? 4.401 2.402 8.056 1.00 91.00 421 ASN A O 1
ATOM 3262 N N . ARG A 1 422 ? 2.796 2.484 9.628 1.00 87.12 422 ARG A N 1
ATOM 3263 C CA . ARG A 1 422 ? 1.682 2.972 8.801 1.00 87.12 422 ARG A CA 1
ATOM 3264 C C . ARG A 1 422 ? 2.069 4.091 7.833 1.00 87.12 422 ARG A C 1
ATOM 3266 O O . ARG A 1 422 ? 1.563 4.131 6.718 1.00 87.12 422 ARG A O 1
ATOM 3273 N N . TYR A 1 423 ? 2.962 4.991 8.243 1.00 90.38 423 TYR A N 1
ATOM 3274 C CA . TYR A 1 423 ? 3.468 6.053 7.370 1.00 90.38 423 TYR A CA 1
ATOM 3275 C C . TYR A 1 423 ? 4.275 5.507 6.182 1.00 90.38 423 TYR A C 1
ATOM 3277 O O . TYR A 1 423 ? 4.051 5.908 5.043 1.00 90.38 423 TYR A O 1
ATOM 3285 N N . VAL A 1 424 ? 5.183 4.563 6.438 1.00 92.44 424 VAL A N 1
ATOM 3286 C CA . VAL A 1 424 ? 6.050 3.954 5.420 1.00 92.44 424 VAL A CA 1
ATOM 3287 C C . VAL A 1 424 ? 5.247 3.015 4.521 1.00 92.44 424 VAL A C 1
ATOM 3289 O O . VAL A 1 424 ? 5.366 3.089 3.300 1.00 92.44 424 VAL A O 1
ATOM 3292 N N . SER A 1 425 ? 4.382 2.179 5.102 1.00 92.94 425 SER A N 1
ATOM 3293 C CA . SER A 1 425 ? 3.504 1.286 4.332 1.00 92.94 425 SER A CA 1
ATOM 3294 C C . SER A 1 425 ? 2.444 2.047 3.527 1.00 92.94 425 SER A C 1
ATOM 3296 O O . SER A 1 425 ? 2.095 1.642 2.416 1.00 92.94 425 SER A O 1
ATOM 3298 N N . GLY A 1 426 ? 1.999 3.210 4.015 1.00 91.62 426 GLY A N 1
ATOM 3299 C CA . GLY A 1 426 ? 1.154 4.152 3.275 1.00 91.62 426 GLY A CA 1
ATOM 3300 C C . GLY A 1 426 ? 1.785 4.654 1.972 1.00 91.62 426 GLY A C 1
ATOM 3301 O O . GLY A 1 426 ? 1.067 4.952 1.018 1.00 91.62 426 GLY A O 1
ATOM 3302 N N . LEU A 1 427 ? 3.120 4.691 1.902 1.00 94.88 427 LEU A N 1
ATOM 3303 C CA . LEU A 1 427 ? 3.872 5.112 0.719 1.00 94.88 427 LEU A CA 1
ATOM 3304 C C . LEU A 1 427 ? 4.179 3.954 -0.251 1.00 94.88 427 LEU A C 1
ATOM 3306 O O . LEU A 1 427 ? 4.620 4.203 -1.371 1.00 94.88 427 LEU A O 1
ATOM 3310 N N . SER A 1 428 ? 3.926 2.693 0.119 1.00 95.88 428 SER A N 1
ATOM 3311 C CA . SER A 1 428 ? 4.270 1.522 -0.706 1.00 95.88 428 SER A CA 1
ATOM 3312 C C . SER A 1 428 ? 3.635 1.564 -2.100 1.00 95.88 428 SER A C 1
ATOM 3314 O O . SER A 1 428 ? 4.341 1.383 -3.091 1.00 95.88 428 SER A O 1
ATOM 3316 N N . CYS A 1 429 ? 2.340 1.885 -2.212 1.00 96.38 429 CYS A N 1
ATOM 3317 C CA . CYS A 1 429 ? 1.678 2.042 -3.513 1.00 96.38 429 CYS A CA 1
ATOM 3318 C C . CYS A 1 429 ? 2.302 3.156 -4.372 1.00 96.38 429 CYS A C 1
ATOM 3320 O O . CYS A 1 429 ? 2.495 2.973 -5.577 1.00 96.38 429 CYS A O 1
ATOM 3322 N N . ALA A 1 430 ? 2.653 4.297 -3.771 1.00 96.44 430 ALA A N 1
ATOM 3323 C CA . ALA A 1 430 ? 3.292 5.403 -4.483 1.00 96.44 430 ALA A CA 1
ATOM 3324 C C . ALA A 1 430 ? 4.702 5.022 -4.965 1.00 96.44 430 ALA A C 1
ATOM 3326 O O . ALA A 1 430 ? 5.024 5.224 -6.134 1.00 96.44 430 ALA A O 1
ATOM 3327 N N . ASN A 1 431 ? 5.505 4.382 -4.110 1.00 96.50 431 ASN A N 1
ATOM 3328 C CA . ASN A 1 431 ? 6.847 3.910 -4.462 1.00 96.50 431 ASN A CA 1
ATOM 3329 C C . ASN A 1 431 ? 6.807 2.897 -5.613 1.00 96.50 431 ASN A C 1
ATOM 3331 O O . ASN A 1 431 ? 7.552 3.033 -6.582 1.00 96.50 431 ASN A O 1
ATOM 3335 N N . MET A 1 432 ? 5.891 1.925 -5.558 1.00 97.19 432 MET A N 1
ATOM 3336 C CA . MET A 1 432 ? 5.714 0.953 -6.642 1.00 97.19 432 MET A CA 1
ATOM 3337 C C . MET A 1 432 ? 5.243 1.604 -7.946 1.00 97.19 432 MET A C 1
ATOM 3339 O O . MET A 1 432 ? 5.662 1.193 -9.029 1.00 97.19 432 MET A O 1
ATOM 3343 N N . THR A 1 433 ? 4.414 2.646 -7.854 1.00 96.69 433 THR A N 1
ATOM 3344 C CA . THR A 1 433 ? 4.003 3.447 -9.016 1.00 96.69 433 THR A CA 1
ATOM 3345 C C . THR A 1 433 ? 5.192 4.207 -9.613 1.00 96.69 433 THR A C 1
ATOM 3347 O O . THR A 1 433 ? 5.334 4.259 -10.835 1.00 96.69 433 THR A O 1
ATOM 3350 N N . GLY A 1 434 ? 6.088 4.736 -8.774 1.00 97.44 434 GLY A N 1
ATOM 3351 C CA . GLY A 1 434 ? 7.345 5.356 -9.200 1.00 97.44 434 GLY A CA 1
ATOM 3352 C C . GLY A 1 434 ? 8.264 4.377 -9.933 1.00 97.44 434 GLY A C 1
ATOM 3353 O O . GLY A 1 434 ? 8.723 4.676 -11.034 1.00 97.44 434 GLY A O 1
ATOM 3354 N N . ILE A 1 435 ? 8.460 3.174 -9.381 1.00 96.62 435 ILE A N 1
ATOM 3355 C CA . ILE A 1 435 ? 9.247 2.101 -10.016 1.00 96.62 435 ILE A CA 1
ATOM 3356 C C . ILE A 1 435 ? 8.665 1.742 -11.389 1.00 96.62 435 ILE A C 1
ATOM 3358 O O . ILE A 1 435 ? 9.399 1.689 -12.378 1.00 96.62 435 ILE A O 1
ATOM 3362 N N . LEU A 1 436 ? 7.345 1.549 -11.472 1.00 96.44 436 LEU A N 1
ATOM 3363 C CA . LEU A 1 436 ? 6.663 1.264 -12.736 1.00 96.44 436 LEU A CA 1
ATOM 3364 C C . LEU A 1 436 ? 6.843 2.400 -13.755 1.00 96.44 436 LEU A C 1
ATOM 3366 O O . LEU A 1 436 ? 7.126 2.139 -14.922 1.00 96.44 436 LEU A O 1
ATOM 3370 N N . SER A 1 437 ? 6.714 3.653 -13.318 1.00 97.12 437 SER A N 1
ATOM 3371 C CA . SER A 1 437 ? 6.862 4.828 -14.184 1.00 97.12 437 SER A CA 1
ATOM 3372 C C . SER A 1 437 ? 8.278 4.941 -14.752 1.00 97.12 437 SER A C 1
ATOM 3374 O O . SER A 1 437 ? 8.440 5.174 -15.949 1.00 97.12 437 SER A O 1
ATOM 3376 N N . ILE A 1 438 ? 9.305 4.711 -13.926 1.00 97.50 438 ILE A N 1
ATOM 3377 C CA . ILE A 1 438 ? 10.710 4.689 -14.361 1.00 97.50 438 ILE A CA 1
ATOM 3378 C C . ILE A 1 438 ? 10.933 3.577 -15.390 1.00 97.50 438 ILE A C 1
ATOM 3380 O O . ILE A 1 438 ? 11.548 3.810 -16.432 1.00 97.50 438 ILE A O 1
ATOM 3384 N N . TRP A 1 439 ? 10.401 2.379 -15.140 1.00 97.56 439 TRP A N 1
ATOM 3385 C CA . TRP A 1 439 ? 10.516 1.262 -16.074 1.00 97.56 439 TRP A CA 1
ATOM 3386 C C . TRP A 1 439 ? 9.850 1.549 -17.425 1.00 97.56 439 TRP A C 1
ATOM 3388 O O . TRP A 1 439 ? 10.460 1.311 -18.471 1.00 97.56 439 TRP A O 1
ATOM 3398 N N . LEU A 1 440 ? 8.633 2.103 -17.419 1.00 97.06 440 LEU A N 1
ATOM 3399 C CA . LEU A 1 440 ? 7.932 2.508 -18.640 1.00 97.06 440 LEU A CA 1
ATOM 3400 C C . LEU A 1 440 ? 8.714 3.584 -19.401 1.00 97.06 440 LEU A C 1
ATOM 3402 O O . LEU A 1 440 ? 8.854 3.484 -20.618 1.00 97.06 440 LEU A O 1
ATOM 3406 N N . ALA A 1 441 ? 9.269 4.575 -18.698 1.00 97.81 441 ALA A N 1
ATOM 3407 C CA . ALA A 1 441 ? 10.068 5.636 -19.306 1.00 97.81 441 ALA A CA 1
ATOM 3408 C C . ALA A 1 441 ? 11.344 5.098 -19.977 1.00 97.81 441 ALA A C 1
ATOM 3410 O O . ALA A 1 441 ? 11.653 5.497 -21.100 1.00 97.81 441 ALA A O 1
ATOM 3411 N N . ILE A 1 442 ? 12.054 4.162 -19.335 1.00 96.94 442 ILE A N 1
ATOM 3412 C CA . ILE A 1 442 ? 13.255 3.519 -19.896 1.00 96.94 442 ILE A CA 1
ATOM 3413 C C . ILE A 1 442 ? 12.912 2.664 -21.126 1.00 96.94 442 ILE A C 1
ATOM 3415 O O . ILE A 1 442 ? 13.630 2.696 -22.123 1.00 96.94 442 ILE A O 1
ATOM 3419 N N . ASN A 1 443 ? 11.800 1.924 -21.107 1.00 96.75 443 ASN A N 1
ATOM 3420 C CA . ASN A 1 443 ? 11.383 1.145 -22.277 1.00 96.75 443 ASN A CA 1
ATOM 3421 C C . ASN A 1 443 ? 10.915 2.042 -23.430 1.00 96.75 443 ASN A C 1
ATOM 3423 O O . ASN A 1 443 ? 11.262 1.793 -24.585 1.00 96.75 443 ASN A O 1
ATOM 3427 N N . ALA A 1 444 ? 10.176 3.113 -23.133 1.00 97.31 444 ALA A N 1
ATOM 3428 C CA . ALA A 1 444 ? 9.756 4.088 -24.132 1.00 97.31 444 ALA A CA 1
ATOM 3429 C C . ALA A 1 444 ? 10.958 4.806 -24.766 1.00 97.31 444 ALA A C 1
ATOM 3431 O O . ALA A 1 444 ? 10.999 4.973 -25.987 1.00 97.31 444 ALA A O 1
ATOM 3432 N N . SER A 1 445 ? 11.960 5.185 -23.965 1.00 96.69 445 SER A N 1
ATOM 3433 C CA . SER A 1 445 ? 13.187 5.802 -24.474 1.00 96.69 445 SER A CA 1
ATOM 3434 C C . SER A 1 445 ? 14.018 4.819 -25.304 1.00 96.69 445 SER A C 1
ATOM 3436 O O . SER A 1 445 ? 14.482 5.188 -26.382 1.00 96.69 445 SER A O 1
ATOM 3438 N N . GLY A 1 446 ? 14.120 3.553 -24.883 1.00 95.69 446 GLY A N 1
ATOM 3439 C CA . GLY A 1 446 ? 14.739 2.481 -25.663 1.00 95.69 446 GLY A CA 1
ATOM 3440 C C . GLY A 1 446 ? 14.057 2.276 -27.019 1.00 95.69 446 GLY A C 1
ATOM 3441 O O . GLY A 1 446 ? 14.728 2.232 -28.050 1.00 95.69 446 GLY A O 1
ATOM 3442 N N . LEU A 1 447 ? 12.721 2.247 -27.051 1.00 96.06 447 LEU A N 1
ATOM 3443 C CA . LEU A 1 447 ? 11.947 2.143 -28.292 1.00 96.06 447 LEU A CA 1
ATOM 3444 C C . LEU A 1 447 ? 12.152 3.360 -29.208 1.00 96.06 447 LEU A C 1
ATOM 3446 O O . LEU A 1 447 ? 12.315 3.206 -30.420 1.00 96.06 447 LEU A O 1
ATOM 3450 N N . ALA A 1 448 ? 12.177 4.569 -28.643 1.00 96.69 448 ALA A N 1
ATOM 3451 C CA . ALA A 1 448 ? 12.458 5.789 -29.393 1.00 96.69 448 ALA A CA 1
ATOM 3452 C C . ALA A 1 448 ? 13.877 5.775 -29.985 1.00 96.69 448 ALA A C 1
ATOM 3454 O O . ALA A 1 448 ? 14.057 6.100 -31.160 1.00 96.69 448 ALA A O 1
ATOM 3455 N N . MET A 1 449 ? 14.872 5.334 -29.209 1.00 95.56 449 MET A N 1
ATOM 3456 C CA . MET A 1 449 ? 16.254 5.183 -29.665 1.00 95.56 449 MET A CA 1
ATOM 3457 C C . MET A 1 449 ? 16.359 4.175 -30.816 1.00 95.56 449 MET A C 1
ATOM 3459 O O . MET A 1 449 ? 16.978 4.480 -31.836 1.00 95.56 449 MET A O 1
ATOM 3463 N N . LEU A 1 450 ? 15.704 3.014 -30.700 1.00 94.38 450 LEU A N 1
ATOM 3464 C CA . LEU A 1 450 ? 15.656 2.002 -31.761 1.00 94.38 450 LEU A CA 1
ATOM 3465 C C . LEU A 1 450 ? 15.004 2.548 -33.035 1.00 94.38 450 LEU A C 1
ATOM 3467 O O . LEU A 1 450 ? 15.517 2.334 -34.133 1.00 94.38 450 LEU A O 1
ATOM 3471 N N . ARG A 1 451 ? 13.916 3.316 -32.901 1.00 95.62 451 ARG A N 1
ATOM 3472 C CA . ARG A 1 451 ? 13.256 3.974 -34.036 1.00 95.62 451 ARG A CA 1
ATOM 3473 C C . ARG A 1 451 ? 14.183 4.965 -34.743 1.00 95.62 451 ARG A C 1
ATOM 3475 O O . ARG A 1 451 ? 14.212 4.990 -35.972 1.00 95.62 451 ARG A O 1
ATOM 3482 N N . VAL A 1 452 ? 14.943 5.765 -33.995 1.00 96.50 452 VAL A N 1
ATOM 3483 C CA . VAL A 1 452 ? 15.909 6.721 -34.564 1.00 96.50 452 VAL A CA 1
ATOM 3484 C C . VAL A 1 452 ? 17.071 5.996 -35.248 1.00 96.50 452 VAL A C 1
ATOM 3486 O O . VAL A 1 452 ? 17.457 6.380 -36.352 1.00 96.50 452 VAL A O 1
ATOM 3489 N N . ALA A 1 453 ? 17.614 4.941 -34.634 1.00 95.56 453 ALA A N 1
ATOM 3490 C CA . ALA A 1 453 ? 18.683 4.134 -35.223 1.00 95.56 453 ALA A CA 1
ATOM 3491 C C . ALA A 1 453 ? 18.237 3.487 -36.545 1.00 95.56 453 ALA A C 1
ATOM 3493 O O . ALA A 1 453 ? 18.947 3.587 -37.547 1.00 95.56 453 ALA A O 1
ATOM 3494 N N . TRP A 1 454 ? 17.018 2.934 -36.563 1.00 96.06 454 TRP A N 1
ATOM 3495 C CA . TRP A 1 454 ? 16.387 2.377 -37.759 1.00 96.06 454 TRP A CA 1
ATOM 3496 C C . TRP A 1 454 ? 16.262 3.413 -38.881 1.00 96.06 454 TRP A C 1
ATOM 3498 O O . TRP A 1 454 ? 16.672 3.164 -40.011 1.00 96.06 454 TRP A O 1
ATOM 3508 N N . GLN A 1 455 ? 15.750 4.610 -38.572 1.00 97.50 455 GLN A N 1
ATOM 3509 C CA . GLN A 1 455 ? 15.589 5.685 -39.560 1.00 97.50 455 GLN A CA 1
ATOM 3510 C C . GLN A 1 455 ? 16.918 6.179 -40.145 1.00 97.50 455 GLN A C 1
ATOM 3512 O O . GLN A 1 455 ? 16.942 6.669 -41.271 1.00 97.50 455 GLN A O 1
ATOM 3517 N N . ARG A 1 456 ? 18.019 6.054 -39.401 1.00 97.00 456 ARG A N 1
ATOM 3518 C CA . ARG A 1 456 ? 19.363 6.437 -39.855 1.00 97.00 456 ARG A CA 1
ATOM 3519 C C . ARG A 1 456 ? 20.084 5.335 -40.638 1.00 97.00 456 ARG A C 1
ATOM 3521 O O . ARG A 1 456 ? 21.200 5.568 -41.089 1.00 97.00 456 ARG A O 1
ATOM 3528 N N . GLY A 1 457 ? 19.473 4.160 -40.803 1.00 97.00 457 GLY A N 1
ATOM 3529 C CA . GLY A 1 457 ? 20.081 3.036 -41.515 1.00 97.00 457 GLY A CA 1
ATOM 3530 C C . GLY A 1 457 ? 21.231 2.371 -40.756 1.00 97.00 457 GLY A C 1
ATOM 3531 O O . GLY A 1 457 ? 22.046 1.687 -41.371 1.00 97.00 457 GLY A O 1
ATOM 3532 N N . PHE A 1 458 ? 21.320 2.563 -39.434 1.00 96.94 458 PHE A N 1
ATOM 3533 C CA . PHE A 1 458 ? 22.261 1.795 -38.623 1.00 96.94 458 PHE A CA 1
ATOM 3534 C C . PHE A 1 458 ? 21.796 0.340 -38.538 1.00 96.94 458 PHE A C 1
ATOM 3536 O O . PHE A 1 458 ? 20.621 0.067 -38.280 1.00 96.94 458 PHE A O 1
ATOM 3543 N N . LEU A 1 459 ? 22.727 -0.597 -38.723 1.00 95.94 459 LEU A N 1
ATOM 3544 C CA . LEU A 1 459 ? 22.482 -2.006 -38.442 1.00 95.94 459 LEU A CA 1
ATOM 3545 C C . LEU A 1 459 ? 22.333 -2.151 -36.923 1.00 95.94 459 LEU A C 1
ATOM 3547 O O . LEU A 1 459 ? 23.294 -1.937 -36.187 1.00 95.94 459 LEU A O 1
ATOM 3551 N N . ILE A 1 460 ? 21.125 -2.447 -36.446 1.00 95.94 460 ILE A N 1
ATOM 3552 C CA . ILE A 1 460 ? 20.888 -2.609 -35.012 1.00 95.94 460 ILE A CA 1
ATOM 3553 C C . ILE A 1 460 ? 21.545 -3.929 -34.587 1.00 95.94 460 ILE A C 1
ATOM 3555 O O . ILE A 1 460 ? 21.130 -4.995 -35.034 1.00 95.94 460 ILE A O 1
ATOM 3559 N N . GLY A 1 461 ? 22.618 -3.845 -33.800 1.00 95.00 461 GLY A N 1
ATOM 3560 C CA . GLY A 1 461 ? 23.320 -4.988 -33.218 1.00 95.00 461 GLY A CA 1
ATOM 3561 C C . GLY A 1 461 ? 22.893 -5.293 -31.778 1.00 95.00 461 GLY A C 1
ATOM 3562 O O . GLY A 1 461 ? 22.098 -4.570 -31.168 1.00 95.00 461 GLY A O 1
ATOM 3563 N N . ALA A 1 462 ? 23.435 -6.382 -31.223 1.00 95.62 462 ALA A N 1
ATOM 3564 C CA . ALA A 1 462 ? 23.162 -6.861 -29.861 1.00 95.62 462 ALA A CA 1
ATOM 3565 C C . ALA A 1 462 ? 23.432 -5.812 -28.774 1.00 95.62 462 ALA A C 1
ATOM 3567 O O . ALA A 1 462 ? 22.739 -5.772 -27.756 1.00 95.62 462 ALA A O 1
ATOM 3568 N N . GLU A 1 463 ? 24.398 -4.935 -29.011 1.00 93.12 463 GLU A N 1
ATOM 3569 C CA . GLU A 1 463 ? 24.801 -3.846 -28.133 1.00 93.12 463 GLU A CA 1
ATOM 3570 C C . GLU A 1 463 ? 23.678 -2.839 -27.835 1.00 93.12 463 GLU A C 1
ATOM 3572 O O . GLU A 1 463 ? 23.669 -2.255 -26.753 1.00 93.12 463 GLU A O 1
ATOM 3577 N N . TYR A 1 464 ? 22.694 -2.677 -28.729 1.00 91.75 464 TYR A N 1
ATOM 3578 C CA . TYR A 1 464 ? 21.588 -1.734 -28.526 1.00 91.75 464 TYR A CA 1
ATOM 3579 C C . TYR A 1 464 ? 20.492 -2.286 -27.610 1.00 91.75 464 TYR A C 1
ATOM 3581 O O . TYR A 1 464 ? 19.954 -1.550 -26.783 1.00 91.75 464 TYR A O 1
ATOM 3589 N N . TYR A 1 465 ? 20.145 -3.571 -27.742 1.00 94.12 465 TYR A N 1
ATOM 3590 C CA . TYR A 1 465 ? 19.075 -4.189 -26.946 1.00 94.12 465 TYR A CA 1
ATOM 3591 C C . TYR A 1 465 ? 19.577 -4.881 -25.680 1.00 94.12 465 TYR A C 1
ATOM 3593 O O . TYR A 1 465 ? 18.796 -5.033 -24.744 1.00 94.12 465 TYR A O 1
ATOM 3601 N N . SER A 1 466 ? 20.852 -5.277 -25.610 1.00 95.00 466 SER A N 1
ATOM 3602 C CA . SER A 1 466 ? 21.397 -6.003 -24.455 1.00 95.00 466 SER A CA 1
ATOM 3603 C C . SER A 1 466 ? 21.171 -5.276 -23.115 1.00 95.00 466 SER A C 1
ATOM 3605 O O . SER A 1 466 ? 20.592 -5.891 -22.215 1.00 95.00 466 SER A O 1
ATOM 3607 N N . PRO A 1 467 ? 21.474 -3.967 -22.963 1.00 94.94 467 PRO A N 1
ATOM 3608 C CA . PRO A 1 467 ? 21.213 -3.257 -21.707 1.00 94.94 467 PRO A CA 1
ATOM 3609 C C . PRO A 1 467 ? 19.725 -3.206 -21.344 1.00 94.94 467 PRO A C 1
ATOM 3611 O O . PRO A 1 467 ? 19.362 -3.355 -20.178 1.00 94.94 467 PRO A O 1
ATOM 3614 N N . LEU A 1 468 ? 18.854 -3.035 -22.345 1.00 95.88 468 LEU A N 1
ATOM 3615 C CA . LEU A 1 468 ? 17.407 -2.991 -22.146 1.00 95.88 468 LEU A CA 1
ATOM 3616 C C . LEU A 1 468 ? 16.861 -4.360 -21.715 1.00 95.88 468 LEU A C 1
ATOM 3618 O O . LEU A 1 468 ? 16.030 -4.429 -20.811 1.00 95.88 468 LEU A O 1
ATOM 3622 N N . ILE A 1 469 ? 17.342 -5.450 -22.319 1.00 97.06 469 ILE A N 1
ATOM 3623 C CA . ILE A 1 469 ? 16.983 -6.822 -21.936 1.00 97.06 469 ILE A CA 1
ATOM 3624 C C . ILE A 1 469 ? 17.459 -7.110 -20.510 1.00 97.06 469 ILE A C 1
ATOM 3626 O O . ILE A 1 469 ? 16.660 -7.561 -19.693 1.00 97.06 469 ILE A O 1
ATOM 3630 N N . LEU A 1 470 ? 18.717 -6.801 -20.180 1.00 97.19 470 LEU A N 1
ATOM 3631 C CA . LEU A 1 470 ? 19.267 -6.999 -18.834 1.00 97.19 470 LEU A CA 1
ATOM 3632 C C . LEU A 1 470 ? 18.475 -6.227 -17.772 1.00 97.19 470 LEU A C 1
ATOM 3634 O O . LEU A 1 470 ? 18.147 -6.787 -16.727 1.00 97.19 470 LEU A O 1
ATOM 3638 N N . PHE A 1 471 ? 18.110 -4.973 -18.051 1.00 96.81 471 PHE A N 1
ATOM 3639 C CA . PHE A 1 471 ? 17.280 -4.167 -17.156 1.00 96.81 471 PHE A CA 1
ATOM 3640 C C . PHE A 1 471 ? 15.877 -4.765 -16.959 1.00 96.81 471 PHE A C 1
ATOM 3642 O O . PHE A 1 471 ? 15.390 -4.841 -15.830 1.00 96.81 471 PHE A O 1
ATOM 3649 N N . ASN A 1 472 ? 15.240 -5.244 -18.033 1.00 97.38 472 ASN A N 1
ATOM 3650 C CA . ASN A 1 472 ? 13.936 -5.908 -17.959 1.00 97.38 472 ASN A CA 1
ATOM 3651 C C . ASN A 1 472 ? 13.995 -7.221 -17.166 1.00 97.38 472 ASN A C 1
ATOM 3653 O O . ASN A 1 472 ? 13.132 -7.461 -16.325 1.00 97.38 472 ASN A O 1
ATOM 3657 N N . VAL A 1 473 ? 15.028 -8.043 -17.378 1.00 97.88 473 VAL A N 1
ATOM 3658 C CA . VAL A 1 473 ? 15.251 -9.280 -16.611 1.00 97.88 473 VAL A CA 1
ATOM 3659 C C . VAL A 1 473 ? 15.484 -8.966 -15.134 1.00 97.88 473 VAL A C 1
ATOM 3661 O O . VAL A 1 473 ? 14.897 -9.619 -14.273 1.00 97.88 473 VAL A O 1
ATOM 3664 N N . PHE A 1 474 ? 16.285 -7.943 -14.823 1.00 97.81 474 PHE A N 1
ATOM 3665 C CA . PHE A 1 474 ? 16.507 -7.496 -13.448 1.00 97.81 474 PHE A CA 1
ATOM 3666 C C . PHE A 1 474 ? 15.200 -7.071 -12.769 1.00 97.81 474 PHE A C 1
ATOM 3668 O O . PHE A 1 474 ? 14.909 -7.525 -11.661 1.00 97.81 474 PHE A O 1
ATOM 3675 N N . LEU A 1 475 ? 14.383 -6.247 -13.435 1.00 97.19 475 LEU A N 1
ATOM 3676 C CA . LEU A 1 475 ? 13.109 -5.816 -12.864 1.00 97.19 475 LEU A CA 1
ATOM 3677 C C . LEU A 1 475 ? 12.123 -6.982 -12.717 1.00 97.19 475 LEU A C 1
ATOM 3679 O O . LEU A 1 475 ? 11.419 -7.063 -11.713 1.00 97.19 475 LEU A O 1
ATOM 3683 N N . TRP A 1 476 ? 12.097 -7.911 -13.674 1.00 97.56 476 TRP A N 1
ATOM 3684 C CA . TRP A 1 476 ? 11.290 -9.124 -13.577 1.00 97.56 476 TRP A CA 1
ATOM 3685 C C . TRP A 1 476 ? 11.697 -9.981 -12.367 1.00 97.56 476 TRP A C 1
ATOM 3687 O O . TRP A 1 476 ? 10.840 -10.331 -11.557 1.00 97.56 476 TRP A O 1
ATOM 3697 N N . MET A 1 477 ? 12.997 -10.229 -12.168 1.00 98.06 477 MET A N 1
ATOM 3698 C CA . MET A 1 477 ? 13.518 -10.946 -10.993 1.00 98.06 477 MET A CA 1
ATOM 3699 C C . MET A 1 477 ? 13.182 -10.234 -9.678 1.00 98.06 477 MET A C 1
ATOM 3701 O O . MET A 1 477 ? 12.824 -10.882 -8.688 1.00 98.06 477 MET A O 1
ATOM 3705 N N . TYR A 1 478 ? 13.270 -8.900 -9.661 1.00 97.69 478 TYR A N 1
ATOM 3706 C CA . TYR A 1 478 ? 12.847 -8.083 -8.526 1.00 97.69 478 TYR A CA 1
ATOM 3707 C C . TYR A 1 478 ? 11.353 -8.272 -8.228 1.00 97.69 478 TYR A C 1
ATOM 3709 O O . TYR A 1 478 ? 10.997 -8.517 -7.076 1.00 97.69 478 TYR A O 1
ATOM 3717 N N . MET A 1 479 ? 10.490 -8.240 -9.247 1.00 98.06 479 MET A N 1
ATOM 3718 C CA . MET A 1 479 ? 9.044 -8.426 -9.088 1.00 98.06 479 MET A CA 1
ATOM 3719 C C . MET A 1 479 ? 8.672 -9.830 -8.609 1.00 98.06 479 MET A C 1
ATOM 3721 O O . MET A 1 479 ? 7.821 -9.956 -7.728 1.00 98.06 479 MET A O 1
ATOM 3725 N N . VAL A 1 480 ? 9.326 -10.876 -9.122 1.00 98.19 480 VAL A N 1
ATOM 3726 C CA . VAL A 1 480 ? 9.163 -12.254 -8.623 1.00 98.19 480 VAL A CA 1
ATOM 3727 C C . VAL A 1 480 ? 9.554 -12.327 -7.147 1.00 98.19 480 VAL A C 1
ATOM 3729 O O . VAL A 1 480 ? 8.767 -12.779 -6.317 1.00 98.19 480 VAL A O 1
ATOM 3732 N N . SER A 1 481 ? 10.733 -11.805 -6.801 1.00 98.06 481 SER A N 1
ATOM 3733 C CA . SER A 1 481 ? 11.247 -11.822 -5.427 1.00 98.06 481 SER A CA 1
ATOM 3734 C C . SER A 1 481 ? 10.352 -11.049 -4.458 1.00 98.06 481 SER A C 1
ATOM 3736 O O . SER A 1 481 ? 10.119 -11.490 -3.333 1.00 98.06 481 SER A O 1
ATOM 3738 N N . LEU A 1 482 ? 9.849 -9.887 -4.878 1.00 98.19 482 LEU A N 1
ATOM 3739 C CA . LEU A 1 482 ? 8.961 -9.059 -4.071 1.00 98.19 482 LEU A CA 1
ATOM 3740 C C . LEU A 1 482 ? 7.597 -9.729 -3.888 1.00 98.19 482 LEU A C 1
ATOM 3742 O O . LEU A 1 482 ? 7.109 -9.806 -2.765 1.00 98.19 482 LEU A O 1
ATOM 3746 N N . THR A 1 483 ? 7.009 -10.259 -4.963 1.00 98.44 483 THR A N 1
ATOM 3747 C CA . THR A 1 483 ? 5.717 -10.960 -4.911 1.00 98.44 483 THR A CA 1
ATOM 3748 C C . THR A 1 483 ? 5.792 -12.167 -3.980 1.00 98.44 483 THR A C 1
ATOM 3750 O O . THR A 1 483 ? 4.922 -12.322 -3.126 1.00 98.44 483 THR A O 1
ATOM 3753 N N . ALA A 1 484 ? 6.860 -12.968 -4.076 1.00 98.12 484 ALA A N 1
ATOM 3754 C CA . ALA A 1 484 ? 7.084 -14.107 -3.191 1.00 98.12 484 ALA A CA 1
ATOM 3755 C C . ALA A 1 484 ? 7.189 -13.678 -1.716 1.00 98.12 484 ALA A C 1
ATOM 3757 O O . ALA A 1 484 ? 6.551 -14.276 -0.857 1.00 98.12 484 ALA A O 1
ATOM 3758 N N . LYS A 1 485 ? 7.922 -12.596 -1.414 1.00 97.88 485 LYS A N 1
ATOM 3759 C CA . LYS A 1 485 ? 8.045 -12.063 -0.043 1.00 97.88 485 LYS A CA 1
ATOM 3760 C C . LYS A 1 485 ? 6.725 -11.551 0.523 1.00 97.88 485 LYS A C 1
ATOM 3762 O O . LYS A 1 485 ? 6.408 -11.835 1.674 1.00 97.88 485 LYS A O 1
ATOM 3767 N N . VAL A 1 486 ? 5.958 -10.801 -0.269 1.00 98.19 486 VAL A N 1
ATOM 3768 C CA . VAL A 1 486 ? 4.645 -10.289 0.156 1.00 98.19 486 VAL A CA 1
ATOM 3769 C C . VAL A 1 486 ? 3.694 -11.451 0.429 1.00 98.19 486 VAL A C 1
ATOM 3771 O O . VAL A 1 486 ? 3.019 -11.459 1.458 1.00 98.19 486 VAL A O 1
ATOM 3774 N N . ARG A 1 487 ? 3.694 -12.464 -0.441 1.00 97.75 487 ARG A N 1
ATOM 3775 C CA . ARG A 1 487 ? 2.885 -13.670 -0.270 1.00 97.75 487 ARG A CA 1
ATOM 3776 C C . ARG A 1 487 ? 3.278 -14.446 0.985 1.00 97.75 487 ARG A C 1
ATOM 3778 O O . ARG A 1 487 ? 2.402 -14.708 1.804 1.00 97.75 487 ARG A O 1
ATOM 3785 N N . ALA A 1 488 ? 4.571 -14.693 1.193 1.00 97.00 488 ALA A N 1
ATOM 3786 C CA . ALA A 1 488 ? 5.097 -15.333 2.398 1.00 97.00 488 ALA A CA 1
ATOM 3787 C C . ALA A 1 488 ? 4.705 -14.572 3.669 1.00 97.00 488 ALA A C 1
ATOM 3789 O O . ALA A 1 488 ? 4.259 -15.168 4.646 1.00 97.00 488 ALA A O 1
ATOM 3790 N N . SER A 1 489 ? 4.807 -13.239 3.651 1.00 96.44 489 SER A N 1
ATOM 3791 C CA . SER A 1 489 ? 4.405 -12.412 4.789 1.00 96.44 489 SER A CA 1
ATOM 3792 C C . SER A 1 489 ? 2.913 -12.541 5.096 1.00 96.44 489 SER A C 1
ATOM 3794 O O . SER A 1 489 ? 2.557 -12.656 6.266 1.00 96.44 489 SER A O 1
ATOM 3796 N N . ILE A 1 490 ? 2.048 -12.559 4.077 1.00 96.75 490 ILE A N 1
ATOM 3797 C CA . ILE A 1 490 ? 0.606 -12.767 4.258 1.00 96.75 490 ILE A CA 1
ATOM 3798 C C . ILE A 1 490 ? 0.335 -14.169 4.812 1.00 96.75 490 ILE A C 1
ATOM 3800 O O . ILE A 1 490 ? -0.394 -14.293 5.790 1.00 96.75 490 ILE A O 1
ATOM 3804 N N . ARG A 1 491 ? 0.957 -15.215 4.260 1.00 96.69 491 ARG A N 1
ATOM 3805 C CA . ARG A 1 491 ? 0.778 -16.585 4.763 1.00 96.69 491 ARG A CA 1
ATOM 3806 C C . ARG A 1 491 ? 1.192 -16.731 6.213 1.00 96.69 491 ARG A C 1
ATOM 3808 O O . ARG A 1 491 ? 0.401 -17.223 7.006 1.00 96.69 491 ARG A O 1
ATOM 3815 N N . ASN A 1 492 ? 2.367 -16.220 6.572 1.00 95.12 492 ASN A N 1
ATOM 3816 C CA . ASN A 1 492 ? 2.843 -16.233 7.952 1.00 95.12 492 ASN A CA 1
ATOM 3817 C C . ASN A 1 492 ? 1.875 -15.480 8.875 1.00 95.12 492 ASN A C 1
ATOM 3819 O O . ASN A 1 492 ? 1.540 -15.970 9.949 1.00 95.12 492 ASN A O 1
ATOM 3823 N N . LYS A 1 493 ? 1.362 -14.323 8.433 1.00 92.88 493 LYS A N 1
ATOM 3824 C CA . LYS A 1 493 ? 0.405 -13.513 9.200 1.00 92.88 493 LYS A CA 1
ATOM 3825 C C . LYS A 1 493 ? -0.926 -14.229 9.457 1.00 92.88 493 LYS A C 1
ATOM 3827 O O . LYS A 1 493 ? -1.504 -14.047 10.523 1.00 92.88 493 LYS A O 1
ATOM 3832 N N . TYR A 1 494 ? -1.415 -15.011 8.498 1.00 94.56 494 TYR A N 1
ATOM 3833 C CA . TYR A 1 494 ? -2.707 -15.706 8.590 1.00 94.56 494 TYR A CA 1
ATOM 3834 C C . TYR A 1 494 ? -2.568 -17.221 8.811 1.00 94.56 494 TYR A C 1
ATOM 3836 O O . TYR A 1 494 ? -3.553 -17.947 8.688 1.00 94.56 494 TYR A O 1
ATOM 3844 N N . GLN A 1 495 ? -1.363 -17.691 9.154 1.00 96.06 495 GLN A N 1
ATOM 3845 C CA . GLN A 1 495 ? -1.021 -19.100 9.386 1.00 96.06 495 GLN A CA 1
ATOM 3846 C C . GLN A 1 495 ? -1.424 -20.036 8.232 1.00 96.06 495 GLN A C 1
ATOM 3848 O O . GLN A 1 495 ? -1.867 -21.157 8.459 1.00 96.06 495 GLN A O 1
ATOM 3853 N N . ILE A 1 496 ? -1.304 -19.575 6.986 1.00 97.06 496 ILE A N 1
ATOM 3854 C CA . ILE A 1 496 ? -1.669 -20.356 5.797 1.00 97.06 496 ILE A CA 1
ATOM 3855 C C . ILE A 1 496 ? -0.527 -21.339 5.479 1.00 97.06 496 ILE A C 1
ATOM 3857 O O . ILE A 1 496 ? 0.583 -20.873 5.201 1.00 97.06 496 ILE A O 1
ATOM 3861 N N . PRO A 1 497 ? -0.759 -22.665 5.506 1.00 96.62 497 PRO A N 1
ATOM 3862 C CA . PRO A 1 497 ? 0.277 -23.656 5.224 1.00 96.62 497 PRO A CA 1
ATOM 3863 C C . PRO A 1 497 ? 0.662 -23.690 3.733 1.00 96.62 497 PRO A C 1
ATOM 3865 O O . PRO A 1 497 ? -0.105 -23.268 2.869 1.00 96.62 497 PRO A O 1
ATOM 3868 N N . ASP A 1 498 ? 1.856 -24.213 3.429 1.00 95.19 498 ASP A N 1
ATOM 3869 C CA . ASP A 1 498 ? 2.213 -24.640 2.067 1.00 95.19 498 ASP A CA 1
ATOM 3870 C C . ASP A 1 498 ? 1.364 -25.870 1.689 1.00 95.19 498 ASP A C 1
ATOM 3872 O O . ASP A 1 498 ? 1.344 -26.852 2.431 1.00 95.19 498 ASP A O 1
ATOM 3876 N N . GLU A 1 499 ? 0.713 -25.860 0.525 1.00 92.81 499 GLU A N 1
ATOM 3877 C CA . GLU A 1 499 ? -0.116 -26.983 0.058 1.00 92.81 499 GLU A CA 1
ATOM 3878 C C . GLU A 1 499 ? 0.590 -27.815 -1.016 1.00 92.81 499 GLU A C 1
ATOM 3880 O O . GLU A 1 499 ? 0.534 -29.043 -1.001 1.00 92.81 499 GLU A O 1
ATOM 3885 N N . SER A 1 500 ? 1.247 -27.151 -1.973 1.00 90.56 500 SER A N 1
ATOM 3886 C CA . SER A 1 500 ? 1.735 -27.811 -3.197 1.00 90.56 500 SER A CA 1
ATOM 3887 C C . SER A 1 500 ? 3.253 -27.969 -3.258 1.00 90.56 500 SER A C 1
ATOM 3889 O O . SER A 1 500 ? 3.749 -28.923 -3.857 1.00 90.56 500 SER A O 1
ATOM 3891 N N . CYS A 1 501 ? 4.013 -27.028 -2.688 1.00 90.12 501 CYS A N 1
ATOM 3892 C CA . CYS A 1 501 ? 5.472 -27.029 -2.785 1.00 90.12 501 CYS A CA 1
ATOM 3893 C C . CYS A 1 501 ? 6.115 -26.461 -1.515 1.00 90.12 501 CYS A C 1
ATOM 3895 O O . CYS A 1 501 ? 6.361 -25.258 -1.413 1.00 90.12 501 CYS A O 1
ATOM 3897 N N . THR A 1 502 ? 6.387 -27.336 -0.545 1.00 92.88 502 THR A N 1
ATOM 3898 C CA . THR A 1 502 ? 6.929 -26.968 0.771 1.00 92.88 502 THR A CA 1
ATOM 3899 C C . THR A 1 502 ? 8.153 -26.058 0.640 1.00 92.88 502 THR A C 1
ATOM 3901 O O . THR A 1 502 ? 9.138 -26.411 -0.011 1.00 92.88 502 THR A O 1
ATOM 3904 N N . GLY A 1 503 ? 8.076 -24.862 1.224 1.00 91.50 503 GLY A N 1
ATOM 3905 C CA . GLY A 1 503 ? 9.155 -23.873 1.252 1.00 91.50 503 GLY A CA 1
ATOM 3906 C C . GLY A 1 503 ? 9.419 -23.102 -0.048 1.00 91.50 503 GLY A C 1
ATOM 3907 O O . GLY A 1 503 ? 10.229 -22.177 -0.034 1.00 91.50 503 GLY A O 1
ATOM 3908 N N . SER A 1 504 ? 8.764 -23.425 -1.170 1.00 95.81 504 SER A N 1
ATOM 3909 C CA . SER A 1 504 ? 8.978 -22.705 -2.441 1.00 95.81 504 SER A CA 1
ATOM 3910 C C . SER A 1 504 ? 7.710 -22.354 -3.220 1.00 95.81 504 SER A C 1
ATOM 3912 O O . SER A 1 504 ? 7.805 -21.694 -4.257 1.00 95.81 504 SER A O 1
ATOM 3914 N N . GLU A 1 505 ? 6.528 -22.699 -2.698 1.00 96.12 505 GLU A N 1
ATOM 3915 C CA . GLU A 1 505 ? 5.232 -22.388 -3.308 1.00 96.12 505 GLU A CA 1
ATOM 3916 C C . GLU A 1 505 ? 5.115 -20.904 -3.682 1.00 96.12 505 GLU A C 1
ATOM 3918 O O . GLU A 1 505 ? 4.754 -20.581 -4.811 1.00 96.12 505 GLU A O 1
ATOM 3923 N N . ASP A 1 506 ? 5.514 -19.994 -2.790 1.00 97.06 506 ASP A N 1
ATOM 3924 C CA . ASP A 1 506 ? 5.435 -18.554 -3.051 1.00 97.06 506 ASP A CA 1
ATOM 3925 C C . ASP A 1 506 ? 6.292 -18.104 -4.237 1.00 97.06 506 ASP A C 1
ATOM 3927 O O . ASP A 1 506 ? 5.874 -17.241 -5.012 1.00 97.06 506 ASP A O 1
ATOM 3931 N N . CYS A 1 507 ? 7.479 -18.696 -4.393 1.00 97.50 507 CYS A N 1
ATOM 3932 C CA . CYS A 1 507 ? 8.382 -18.410 -5.502 1.00 97.50 507 CYS A CA 1
ATOM 3933 C C . CYS A 1 507 ? 7.799 -18.948 -6.815 1.00 97.50 507 CYS A C 1
ATOM 3935 O O . CYS A 1 507 ? 7.695 -18.209 -7.792 1.00 97.50 507 CYS A O 1
ATOM 3937 N N . VAL A 1 508 ? 7.324 -20.199 -6.814 1.00 97.06 508 VAL A N 1
ATOM 3938 C CA . VAL A 1 508 ? 6.703 -20.845 -7.981 1.00 97.06 508 VAL A CA 1
ATOM 3939 C C . VAL A 1 508 ? 5.459 -20.070 -8.431 1.00 97.06 508 VAL A C 1
ATOM 3941 O O . VAL A 1 508 ? 5.340 -19.717 -9.607 1.00 97.06 508 VAL A O 1
ATOM 3944 N N . CYS A 1 509 ? 4.562 -19.715 -7.509 1.00 96.44 509 CYS A N 1
ATOM 3945 C CA . CYS A 1 509 ? 3.381 -18.909 -7.817 1.00 96.44 509 CYS A CA 1
ATOM 3946 C C . CYS A 1 509 ? 3.758 -17.524 -8.366 1.00 96.44 509 CYS A C 1
ATOM 3948 O O . CYS A 1 509 ? 3.163 -17.076 -9.349 1.00 96.44 509 CYS A O 1
ATOM 3950 N N . ALA A 1 510 ? 4.763 -16.864 -7.779 1.00 97.31 510 ALA A N 1
ATOM 3951 C CA . ALA A 1 510 ? 5.248 -15.566 -8.242 1.00 97.31 510 ALA A CA 1
ATOM 3952 C C . ALA A 1 510 ? 5.916 -15.624 -9.627 1.00 97.31 510 ALA A C 1
ATOM 3954 O O . ALA A 1 510 ? 5.813 -14.660 -10.380 1.00 97.31 510 ALA A O 1
ATOM 3955 N N . THR A 1 511 ? 6.586 -16.724 -9.984 1.00 96.94 511 THR A N 1
ATOM 3956 C CA . THR A 1 511 ? 7.248 -16.888 -11.288 1.00 96.94 511 THR A CA 1
ATOM 3957 C C . THR A 1 511 ? 6.267 -17.267 -12.397 1.00 96.94 511 THR A C 1
ATOM 3959 O O . THR A 1 511 ? 6.300 -16.658 -13.465 1.00 96.94 511 THR A O 1
ATOM 3962 N N . PHE A 1 512 ? 5.396 -18.255 -12.168 1.00 96.81 512 PHE A N 1
ATOM 3963 C CA . PHE A 1 512 ? 4.598 -18.868 -13.240 1.00 96.81 512 PHE A CA 1
ATOM 3964 C C . PHE A 1 512 ? 3.177 -18.306 -13.378 1.00 96.81 512 PHE A C 1
ATOM 3966 O O . PHE A 1 512 ? 2.604 -18.377 -14.461 1.00 96.81 512 PHE A O 1
ATOM 3973 N N . CYS A 1 513 ? 2.600 -17.727 -12.319 1.00 96.06 513 CYS A N 1
ATOM 3974 C CA . CYS A 1 513 ? 1.241 -17.163 -12.340 1.00 96.06 513 CYS A CA 1
ATOM 3975 C C . CYS A 1 513 ? 1.180 -15.873 -11.508 1.00 96.06 513 CYS A C 1
ATOM 3977 O O . CYS A 1 513 ? 0.296 -15.709 -10.666 1.00 96.06 513 CYS A O 1
ATOM 3979 N N . MET A 1 514 ? 2.123 -14.945 -11.729 1.00 97.44 514 MET A N 1
ATOM 3980 C CA . MET A 1 514 ? 2.220 -13.698 -10.954 1.00 97.44 514 MET A CA 1
ATOM 3981 C C . MET A 1 514 ? 0.878 -12.948 -10.833 1.00 97.44 514 MET A C 1
ATOM 3983 O O . MET A 1 514 ? 0.501 -12.621 -9.706 1.00 97.44 514 MET A O 1
ATOM 3987 N N . PRO A 1 515 ? 0.094 -12.725 -11.913 1.00 97.50 515 PRO A N 1
ATOM 3988 C CA . PRO A 1 515 ? -1.184 -12.019 -11.792 1.00 97.50 515 PRO A CA 1
ATOM 3989 C C . PRO A 1 515 ? -2.186 -12.754 -10.893 1.00 97.50 515 PRO A C 1
ATOM 3991 O O . PRO A 1 515 ? -2.918 -12.124 -10.135 1.00 97.50 515 PRO A O 1
ATOM 3994 N N . CYS A 1 516 ? -2.179 -14.087 -10.938 1.00 97.62 516 CYS A N 1
ATOM 3995 C CA . CYS A 1 516 ? -3.041 -14.967 -10.153 1.00 97.62 516 CYS A CA 1
ATOM 3996 C C . CYS A 1 516 ? -2.680 -14.890 -8.666 1.00 97.62 516 CYS A C 1
ATOM 3998 O O . CYS A 1 516 ? -3.553 -14.692 -7.825 1.00 97.62 516 CYS A O 1
ATOM 4000 N N . ALA A 1 517 ? -1.381 -14.955 -8.354 1.00 97.75 517 ALA A N 1
ATOM 4001 C CA . ALA A 1 517 ? -0.868 -14.814 -6.995 1.00 97.75 517 ALA A CA 1
ATOM 4002 C C . ALA A 1 517 ? -1.205 -13.435 -6.403 1.00 97.75 517 ALA A C 1
ATOM 4004 O O . ALA A 1 517 ? -1.655 -13.346 -5.261 1.00 97.75 517 ALA A O 1
ATOM 4005 N N . ILE A 1 518 ? -1.048 -12.359 -7.186 1.00 98.12 518 ILE A N 1
ATOM 4006 C CA . ILE A 1 518 ? -1.423 -11.001 -6.765 1.00 98.12 518 ILE A CA 1
ATOM 4007 C C . ILE A 1 518 ? -2.946 -10.893 -6.585 1.00 98.12 518 ILE A C 1
ATOM 4009 O O . ILE A 1 518 ? -3.391 -10.303 -5.603 1.00 98.12 518 ILE A O 1
ATOM 4013 N N . CYS A 1 519 ? -3.761 -11.494 -7.460 1.00 97.62 519 CYS A N 1
ATOM 4014 C CA . CYS A 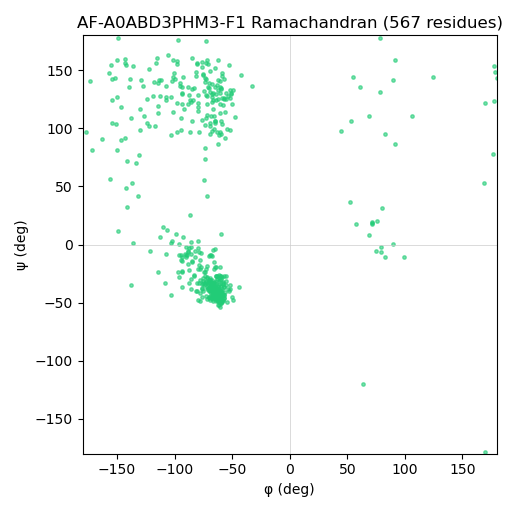1 519 ? -5.220 -11.525 -7.301 1.00 97.62 519 CYS A CA 1
ATOM 4015 C C . CYS A 1 519 ? -5.650 -12.245 -6.020 1.00 97.62 519 CYS A C 1
ATOM 4017 O O . CYS A 1 519 ? -6.471 -11.702 -5.283 1.00 97.62 519 CYS A O 1
ATOM 4019 N N . GLN A 1 520 ? -5.078 -13.420 -5.745 1.00 97.50 520 GLN A N 1
ATOM 4020 C CA . GLN A 1 520 ? -5.366 -14.214 -4.549 1.00 97.50 520 GLN A CA 1
ATOM 4021 C C . GLN A 1 520 ? -5.026 -13.420 -3.279 1.00 97.50 520 GLN A C 1
ATOM 4023 O O . GLN A 1 520 ? -5.872 -13.227 -2.410 1.00 97.50 520 GLN A O 1
ATOM 4028 N N . MET A 1 521 ? -3.824 -12.832 -3.204 1.00 97.94 521 MET A N 1
ATOM 4029 C CA . MET A 1 521 ? -3.449 -11.940 -2.096 1.00 97.94 521 MET A CA 1
ATOM 4030 C C . MET A 1 521 ? -4.374 -10.719 -1.997 1.00 97.94 521 MET A C 1
ATOM 4032 O O . MET A 1 521 ? -4.758 -10.298 -0.903 1.00 97.94 521 MET A O 1
ATOM 4036 N N . GLY A 1 522 ? -4.751 -10.150 -3.143 1.00 96.88 522 GLY A N 1
ATOM 4037 C CA . GLY A 1 522 ? -5.662 -9.020 -3.247 1.00 96.88 522 GLY A CA 1
ATOM 4038 C C . GLY A 1 522 ? -7.031 -9.318 -2.645 1.00 96.88 522 GLY A C 1
ATOM 4039 O O . GLY A 1 522 ? -7.509 -8.530 -1.836 1.00 96.88 522 GLY A O 1
ATOM 4040 N N . ARG A 1 523 ? -7.646 -10.453 -2.986 1.00 96.56 523 ARG A N 1
ATOM 4041 C CA . ARG A 1 523 ? -8.949 -10.872 -2.444 1.00 96.56 523 ARG A CA 1
ATOM 4042 C C . ARG A 1 523 ? -8.858 -11.386 -1.014 1.00 96.56 523 ARG A C 1
ATOM 4044 O O . ARG A 1 523 ? -9.771 -11.183 -0.225 1.00 96.56 523 ARG A O 1
ATOM 4051 N N . HIS A 1 524 ? -7.744 -11.991 -0.626 1.00 96.88 524 HIS A N 1
ATOM 4052 C CA . HIS A 1 524 ? -7.548 -12.393 0.760 1.00 96.88 524 HIS A CA 1
ATOM 4053 C C . HIS A 1 524 ? -7.492 -11.175 1.699 1.00 96.88 524 HIS A C 1
ATOM 4055 O O . HIS A 1 524 ? -8.125 -11.167 2.752 1.00 96.88 524 HIS A O 1
ATOM 4061 N N . THR A 1 525 ? -6.806 -10.109 1.274 1.00 95.62 525 THR A N 1
ATOM 4062 C CA . THR A 1 525 ? -6.606 -8.883 2.069 1.00 95.62 525 THR A CA 1
ATOM 4063 C C . THR A 1 525 ? -7.721 -7.845 1.930 1.00 95.62 525 THR A C 1
ATOM 4065 O O . THR A 1 525 ? -7.675 -6.809 2.593 1.00 95.62 525 THR A O 1
ATOM 4068 N N . SER A 1 526 ? -8.729 -8.091 1.090 1.00 94.25 526 SER A N 1
ATOM 4069 C CA . SER A 1 526 ? -9.915 -7.241 1.015 1.00 94.25 526 SER A CA 1
ATOM 4070 C C . SER A 1 526 ? -11.147 -7.970 0.510 1.00 94.25 526 SER A C 1
ATOM 4072 O O . SER A 1 526 ? -11.074 -8.730 -0.449 1.00 94.25 526 SER A O 1
ATOM 4074 N N . ASP A 1 527 ? -12.295 -7.634 1.083 1.00 92.75 527 ASP A N 1
ATOM 4075 C CA . ASP A 1 527 ? -13.582 -8.174 0.672 1.00 92.75 527 ASP A CA 1
ATOM 4076 C C . ASP A 1 527 ? -14.193 -7.363 -0.482 1.00 92.75 527 ASP A C 1
ATOM 4078 O O . ASP A 1 527 ? -14.811 -6.318 -0.271 1.00 92.75 527 ASP A O 1
ATOM 4082 N N . PHE A 1 528 ? -13.995 -7.844 -1.710 1.00 92.62 528 PHE A N 1
ATOM 4083 C CA . PHE A 1 528 ? -14.556 -7.210 -2.905 1.00 92.62 528 PHE A CA 1
ATOM 4084 C C . PHE A 1 528 ? -16.020 -7.582 -3.182 1.00 92.62 528 PHE A C 1
ATOM 4086 O O . PHE A 1 528 ? -16.621 -7.013 -4.091 1.00 92.62 528 PHE A O 1
ATOM 4093 N N . GLU A 1 529 ? -16.601 -8.509 -2.414 1.00 89.38 529 GLU A N 1
ATOM 4094 C CA . GLU A 1 529 ? -18.046 -8.762 -2.452 1.00 89.38 529 GLU A CA 1
ATOM 4095 C C . GLU A 1 529 ? -18.780 -7.647 -1.704 1.00 89.38 529 GLU A C 1
ATOM 4097 O O . GLU A 1 529 ? -19.809 -7.151 -2.161 1.00 89.38 529 GLU A O 1
ATOM 4102 N N . THR A 1 530 ? -18.192 -7.192 -0.594 1.00 87.00 530 THR A N 1
ATOM 4103 C CA . THR A 1 530 ? -18.696 -6.053 0.178 1.00 87.00 530 THR A CA 1
ATOM 4104 C C . THR A 1 530 ? -18.342 -4.705 -0.456 1.00 87.00 530 THR A C 1
ATOM 4106 O O . THR A 1 530 ? -19.169 -3.791 -0.466 1.00 87.00 530 THR A O 1
ATOM 4109 N N . TYR A 1 531 ? -17.118 -4.543 -0.972 1.00 89.75 531 TYR A N 1
ATOM 4110 C CA . TYR A 1 531 ? -16.631 -3.260 -1.488 1.00 89.75 531 TYR A CA 1
ATOM 4111 C C . TYR A 1 531 ? -16.277 -3.329 -2.967 1.00 89.75 531 TYR A C 1
ATOM 4113 O O . TYR A 1 531 ? -15.444 -4.126 -3.389 1.00 89.75 531 TYR A O 1
ATOM 4121 N N . THR A 1 532 ? -16.816 -2.408 -3.764 1.00 90.62 532 THR A N 1
ATOM 4122 C CA . THR A 1 532 ? -16.419 -2.296 -5.169 1.00 90.62 532 THR A CA 1
ATOM 4123 C C . THR A 1 532 ? -14.938 -1.940 -5.276 1.00 90.62 532 THR A C 1
ATOM 4125 O O . THR A 1 532 ? -14.487 -0.932 -4.727 1.00 90.62 532 THR A O 1
ATOM 4128 N N . ALA A 1 533 ? -14.183 -2.759 -6.009 1.00 93.94 533 ALA A N 1
ATOM 4129 C CA . ALA A 1 533 ? -12.787 -2.481 -6.305 1.00 93.94 533 ALA A CA 1
ATOM 4130 C C . ALA A 1 533 ? -12.654 -1.152 -7.063 1.00 93.94 533 ALA A C 1
ATOM 4132 O O . ALA A 1 533 ? -13.380 -0.897 -8.026 1.00 93.94 533 ALA A O 1
ATOM 4133 N N . THR A 1 534 ? -11.702 -0.316 -6.662 1.00 93.50 534 THR A N 1
ATOM 4134 C CA . THR A 1 534 ? -11.414 0.953 -7.338 1.00 93.50 534 THR A CA 1
ATOM 4135 C C . THR A 1 534 ? -10.038 0.931 -7.981 1.00 93.50 534 THR A C 1
ATOM 4137 O O . THR A 1 534 ? -9.063 0.391 -7.456 1.00 93.50 534 THR A O 1
ATOM 4140 N N . TRP A 1 535 ? -9.959 1.542 -9.157 1.00 92.56 535 TRP A N 1
ATOM 4141 C CA . TRP A 1 535 ? -8.703 1.720 -9.868 1.00 92.56 535 TRP A CA 1
ATOM 4142 C C . TRP A 1 535 ? -7.875 2.822 -9.211 1.00 92.56 535 TRP A C 1
ATOM 4144 O O . TRP A 1 535 ? -8.424 3.814 -8.733 1.00 92.56 535 TRP A O 1
ATOM 4154 N N . CYS A 1 536 ? -6.552 2.659 -9.229 1.00 83.94 536 CYS A N 1
ATOM 4155 C CA . CYS A 1 536 ? -5.589 3.720 -8.923 1.00 83.94 536 CYS A CA 1
ATOM 4156 C C . CYS A 1 536 ? -5.716 4.389 -7.537 1.00 83.94 536 CYS A C 1
ATOM 4158 O O . CYS A 1 536 ? -5.161 5.466 -7.334 1.00 83.94 536 CYS A O 1
ATOM 4160 N N . THR A 1 537 ? -6.406 3.782 -6.567 1.00 94.94 537 THR A N 1
ATOM 4161 C CA . THR A 1 537 ? -6.333 4.229 -5.166 1.00 94.94 537 THR A CA 1
ATOM 4162 C C . THR A 1 537 ? -5.122 3.599 -4.480 1.00 94.94 537 THR A C 1
ATOM 4164 O O . THR A 1 537 ? -4.600 2.584 -4.941 1.00 94.94 537 THR A O 1
ATOM 4167 N N . SER A 1 538 ? -4.669 4.169 -3.362 1.00 94.25 538 SER A N 1
ATOM 4168 C CA . SER A 1 538 ? -3.515 3.638 -2.618 1.00 94.25 538 SER A CA 1
ATOM 4169 C C . SER A 1 538 ? -3.747 2.240 -2.034 1.00 94.25 538 SER A C 1
ATOM 4171 O O . SER A 1 538 ? -2.788 1.543 -1.726 1.00 94.25 538 SER A O 1
ATOM 4173 N N . THR A 1 539 ? -5.005 1.816 -1.893 1.00 95.44 539 THR A N 1
ATOM 4174 C CA . THR A 1 539 ? -5.403 0.546 -1.261 1.00 95.44 539 THR A CA 1
ATOM 4175 C C . THR A 1 539 ? -6.211 -0.369 -2.187 1.00 95.44 539 THR A C 1
ATOM 4177 O O . THR A 1 539 ? -6.554 -1.485 -1.802 1.00 95.44 539 THR A O 1
ATOM 4180 N N . GLY A 1 540 ? -6.574 0.093 -3.388 1.00 94.69 540 GLY A N 1
ATOM 4181 C CA . GLY A 1 540 ? -7.527 -0.593 -4.270 1.00 94.69 540 GLY A CA 1
ATOM 4182 C C . GLY A 1 540 ? -8.974 -0.605 -3.750 1.00 94.69 540 GLY A C 1
ATOM 4183 O O . GLY A 1 540 ? -9.817 -1.305 -4.312 1.00 94.69 540 GLY A O 1
ATOM 4184 N N . LEU A 1 541 ? -9.259 0.137 -2.671 1.00 94.94 541 LEU A N 1
ATOM 4185 C CA . LEU A 1 541 ? -10.582 0.285 -2.057 1.00 94.94 541 LEU A CA 1
ATOM 4186 C C . LEU A 1 541 ? -11.085 1.736 -2.164 1.00 94.94 541 LEU A C 1
ATOM 4188 O O . LEU A 1 541 ? -10.282 2.656 -2.381 1.00 94.94 541 LEU A O 1
ATOM 4192 N N . PRO A 1 542 ? -12.403 1.977 -2.029 1.00 92.44 542 PRO A N 1
ATOM 4193 C CA . PRO A 1 542 ? -12.954 3.326 -1.939 1.00 92.44 542 PRO A CA 1
ATOM 4194 C C . PRO A 1 542 ? -12.362 4.100 -0.752 1.00 92.44 542 PRO A C 1
ATOM 4196 O O . PRO A 1 542 ? -12.141 3.537 0.317 1.00 92.44 542 PRO A O 1
ATOM 4199 N N . THR A 1 543 ? -12.161 5.412 -0.904 1.00 88.62 543 THR A N 1
ATOM 4200 C CA . THR A 1 543 ? -11.526 6.282 0.113 1.00 88.62 543 THR A CA 1
ATOM 4201 C C . THR A 1 543 ? -12.272 6.344 1.448 1.00 88.62 543 THR A C 1
ATOM 4203 O O . THR A 1 543 ? -11.696 6.730 2.461 1.00 88.62 543 THR A O 1
ATOM 4206 N N . GLN A 1 544 ? -13.549 5.966 1.450 1.00 84.56 544 GLN A N 1
ATOM 4207 C CA . GLN A 1 544 ? -14.408 5.930 2.632 1.00 84.56 544 GLN A CA 1
ATOM 4208 C C . GLN A 1 544 ? -14.134 4.707 3.518 1.00 84.56 544 GLN A C 1
ATOM 4210 O O . GLN A 1 544 ? -14.450 4.728 4.706 1.00 84.56 544 GLN A O 1
ATOM 4215 N N . VAL A 1 545 ? -13.534 3.651 2.959 1.00 86.25 545 VAL A N 1
ATOM 4216 C CA . VAL A 1 545 ? -13.195 2.437 3.701 1.00 86.25 545 VAL A CA 1
ATOM 4217 C C . VAL A 1 545 ? -11.923 2.708 4.494 1.00 86.25 545 VAL A C 1
ATOM 4219 O O . VAL A 1 545 ? -10.806 2.632 3.976 1.00 86.25 545 VAL A O 1
ATOM 4222 N N . LYS A 1 546 ? -12.093 3.057 5.772 1.00 81.62 546 LYS A N 1
ATOM 4223 C CA . LYS A 1 546 ? -10.979 3.122 6.716 1.00 81.62 546 LYS A CA 1
ATOM 4224 C C . LYS A 1 546 ? -10.469 1.698 6.917 1.00 81.62 546 LYS A C 1
ATOM 4226 O O . LYS A 1 546 ? -11.190 0.836 7.407 1.00 81.62 546 LYS A O 1
ATOM 4231 N N . LEU A 1 547 ? -9.225 1.451 6.520 1.00 80.50 547 LEU A N 1
ATOM 4232 C CA . LEU A 1 547 ? -8.557 0.201 6.856 1.00 80.50 547 LEU A CA 1
ATOM 4233 C C . LEU A 1 547 ? -8.493 0.082 8.375 1.00 80.50 547 LEU A C 1
ATOM 4235 O O . LEU A 1 547 ? -8.099 1.045 9.047 1.00 80.50 547 LEU A O 1
ATOM 4239 N N . ALA A 1 548 ? -8.843 -1.099 8.889 1.00 75.69 548 ALA A N 1
ATOM 4240 C CA . ALA A 1 548 ? -8.565 -1.435 10.273 1.00 75.69 548 ALA A CA 1
ATOM 4241 C C . ALA A 1 548 ? -7.087 -1.112 10.547 1.00 75.69 548 ALA A C 1
ATOM 4243 O O . ALA A 1 548 ? -6.236 -1.417 9.698 1.00 75.69 548 ALA A O 1
ATOM 4244 N N . PRO A 1 549 ? -6.771 -0.433 11.664 1.00 68.06 549 PRO A N 1
ATOM 4245 C CA . PRO A 1 549 ? -5.389 -0.149 11.999 1.00 68.06 549 PRO A CA 1
ATOM 4246 C C . PRO A 1 549 ? -4.628 -1.467 11.951 1.00 68.06 549 PRO A C 1
ATOM 4248 O O . PRO A 1 549 ? -5.058 -2.453 12.548 1.00 68.06 549 PRO A O 1
ATOM 4251 N N . VAL A 1 550 ? -3.541 -1.497 11.177 1.00 65.25 550 VAL A N 1
ATOM 4252 C CA . VAL A 1 550 ? -2.665 -2.661 11.133 1.00 65.25 550 VAL A CA 1
ATOM 4253 C C . VAL A 1 550 ? -2.098 -2.791 12.537 1.00 65.25 550 VAL A C 1
ATOM 4255 O O . VAL A 1 550 ? -1.174 -2.068 12.906 1.00 65.25 550 VAL A O 1
ATOM 4258 N N . THR A 1 551 ? -2.702 -3.653 13.348 1.00 58.97 551 THR A N 1
ATOM 4259 C CA . THR A 1 551 ? -2.134 -4.049 14.624 1.00 58.97 551 THR A CA 1
ATOM 4260 C C . THR A 1 551 ? -0.857 -4.783 14.263 1.00 58.97 551 THR A C 1
ATOM 4262 O O . THR A 1 551 ? -0.885 -5.877 13.692 1.00 58.97 551 THR A O 1
ATOM 4265 N N . PHE A 1 552 ? 0.273 -4.109 14.464 1.00 54.47 552 PHE A N 1
ATOM 4266 C CA . PHE A 1 552 ? 1.573 -4.734 14.338 1.00 54.47 552 PHE A CA 1
ATOM 4267 C C . PHE A 1 552 ? 1.603 -5.876 15.346 1.00 54.47 552 PHE A C 1
ATOM 4269 O O . PHE A 1 552 ? 1.738 -5.639 16.538 1.00 54.47 552 PHE A O 1
ATOM 4276 N N . TYR A 1 553 ? 1.503 -7.113 14.864 1.00 54.50 553 TYR A N 1
ATOM 4277 C CA . TYR A 1 553 ? 1.868 -8.309 15.623 1.00 54.50 553 TYR A CA 1
ATOM 4278 C C . TYR A 1 553 ? 3.401 -8.393 15.751 1.00 54.50 553 TYR A C 1
ATOM 4280 O O . TYR A 1 553 ? 3.990 -9.449 15.535 1.00 54.50 553 TYR A O 1
ATOM 4288 N N . GLY A 1 554 ? 4.065 -7.256 16.010 1.00 51.00 554 GLY A N 1
ATOM 4289 C CA . GLY A 1 554 ? 5.524 -7.150 16.081 1.00 51.00 554 GLY A CA 1
ATOM 4290 C C . GLY A 1 554 ? 6.101 -8.161 17.066 1.00 51.00 554 GLY A C 1
ATOM 4291 O O . GLY A 1 554 ? 7.075 -8.836 16.743 1.00 51.00 554 GLY A O 1
ATOM 4292 N N . ASP A 1 555 ? 5.391 -8.370 18.172 1.00 48.34 555 ASP A N 1
ATOM 4293 C CA . ASP A 1 555 ? 5.800 -9.285 19.235 1.00 48.34 555 ASP A CA 1
ATOM 4294 C C . ASP A 1 555 ? 5.725 -10.762 18.805 1.00 48.34 555 ASP A C 1
ATOM 4296 O O . ASP A 1 555 ? 6.546 -11.573 19.221 1.00 48.34 555 ASP A O 1
ATOM 4300 N N . GLN A 1 556 ? 4.809 -11.133 17.900 1.00 50.22 556 GLN A N 1
ATOM 4301 C CA . GLN A 1 556 ? 4.713 -12.516 17.405 1.00 50.22 556 GLN A CA 1
ATOM 4302 C C . GLN A 1 556 ? 5.782 -12.852 16.354 1.00 50.22 556 GLN A C 1
ATOM 4304 O O . GLN A 1 556 ? 6.218 -13.998 16.269 1.00 50.22 556 GLN A O 1
ATOM 4309 N N . TYR A 1 557 ? 6.231 -11.870 15.563 1.00 51.34 557 TYR A N 1
ATOM 4310 C CA . TYR A 1 557 ? 7.265 -12.089 14.542 1.00 51.34 557 TYR A CA 1
ATOM 4311 C C . TYR A 1 557 ? 8.674 -12.226 15.125 1.00 51.34 557 TYR A C 1
ATOM 4313 O O . TYR A 1 557 ? 9.485 -12.962 14.562 1.00 51.34 557 TYR A O 1
ATOM 4321 N N . GLN A 1 558 ? 8.980 -11.528 16.224 1.00 51.53 558 GLN A N 1
ATOM 4322 C CA . GLN A 1 558 ? 10.273 -11.670 16.902 1.00 51.53 558 GLN A CA 1
ATOM 4323 C C . GLN A 1 558 ? 10.427 -13.062 17.524 1.00 51.53 558 GLN A C 1
ATOM 4325 O O . GLN A 1 558 ? 11.464 -13.693 17.334 1.00 51.53 558 GLN A O 1
ATOM 4330 N N . ASN A 1 559 ? 9.362 -13.596 18.124 1.00 52.06 559 ASN A N 1
ATOM 4331 C CA . ASN A 1 559 ? 9.412 -14.904 18.778 1.00 52.06 559 ASN A CA 1
ATOM 4332 C C . ASN A 1 559 ? 9.624 -16.073 17.793 1.00 52.06 559 ASN A C 1
ATOM 4334 O O . ASN A 1 559 ? 10.385 -16.987 18.096 1.00 52.06 559 ASN A O 1
ATOM 4338 N N . MET A 1 560 ? 9.046 -16.034 16.581 1.00 50.91 560 MET A N 1
ATOM 4339 C CA . MET A 1 560 ? 9.251 -17.117 15.596 1.00 50.91 560 MET A CA 1
ATOM 4340 C C . MET A 1 560 ? 10.680 -17.171 15.035 1.00 50.91 560 MET A C 1
ATOM 4342 O O . MET A 1 560 ? 11.166 -18.244 14.670 1.00 50.91 560 MET A O 1
ATOM 4346 N N . HIS A 1 561 ? 11.366 -16.028 14.930 1.00 52.59 561 HIS A N 1
ATOM 4347 C CA . HIS A 1 561 ? 12.744 -16.017 14.437 1.00 52.59 561 HIS A CA 1
ATOM 4348 C C . HIS A 1 561 ? 13.740 -16.513 15.491 1.00 52.59 561 HIS A C 1
ATOM 4350 O O . HIS A 1 561 ? 14.677 -17.222 15.110 1.00 52.59 561 HIS A O 1
ATOM 4356 N N . ASP A 1 562 ? 13.499 -16.235 16.775 1.00 52.09 562 ASP A N 1
ATOM 4357 C CA . ASP A 1 562 ? 14.321 -16.751 17.875 1.00 52.09 562 ASP A CA 1
ATOM 4358 C C . ASP A 1 562 ? 14.169 -18.275 18.054 1.00 52.09 562 ASP A C 1
ATOM 4360 O O . ASP A 1 562 ? 15.164 -18.963 18.284 1.00 52.09 562 ASP A O 1
ATOM 4364 N N . GLU A 1 563 ? 12.981 -18.848 17.825 1.00 51.91 563 GLU A N 1
ATOM 4365 C CA . GLU A 1 563 ? 12.799 -20.311 17.841 1.00 51.91 563 GLU A CA 1
ATOM 4366 C C . GLU A 1 563 ? 13.496 -21.012 16.661 1.00 51.91 563 GLU A C 1
ATOM 4368 O O . GLU A 1 563 ? 14.076 -22.089 16.820 1.00 51.91 563 GLU A O 1
ATOM 4373 N N . SER A 1 564 ? 13.517 -20.387 15.478 1.00 50.84 564 SER A N 1
ATOM 4374 C CA . SER A 1 564 ? 14.138 -20.976 14.280 1.00 50.84 564 SER A CA 1
ATOM 4375 C C . SER A 1 564 ? 15.674 -21.012 14.310 1.00 50.84 564 SER A C 1
ATOM 4377 O O . SER A 1 564 ? 16.279 -21.784 13.567 1.00 50.84 564 SER A O 1
ATOM 4379 N N . GLN A 1 565 ? 16.323 -20.211 15.166 1.00 47.94 565 GLN A N 1
ATOM 4380 C CA . GLN A 1 565 ? 17.786 -20.211 15.316 1.00 47.94 565 GLN A CA 1
ATOM 4381 C C . GLN A 1 565 ? 18.294 -21.192 16.391 1.00 47.94 565 GLN A C 1
ATOM 4383 O O . GLN A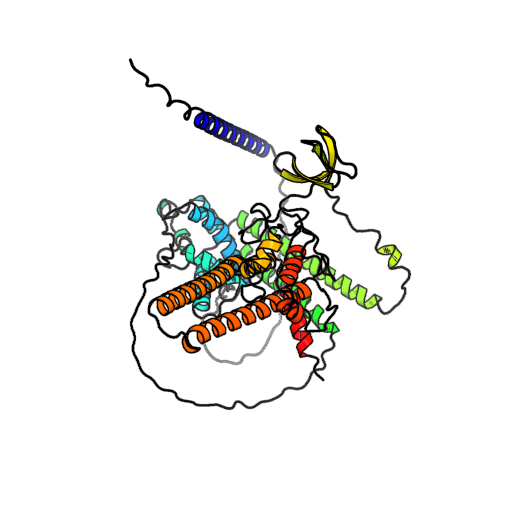 1 565 ? 19.496 -21.444 16.452 1.00 47.94 565 GLN A O 1
ATOM 4388 N N . GLY A 1 566 ? 17.405 -21.790 17.197 1.00 46.53 566 GLY A N 1
ATOM 4389 C CA . GLY A 1 566 ? 17.761 -22.741 18.261 1.00 46.53 566 GLY A CA 1
ATOM 4390 C C . GLY A 1 566 ? 17.813 -24.220 17.852 1.00 46.53 566 GLY A C 1
ATOM 4391 O O . GLY A 1 566 ? 18.311 -25.044 18.618 1.00 46.53 566 GLY A O 1
ATOM 4392 N N . HIS A 1 567 ? 17.340 -24.578 16.655 1.00 45.88 567 HIS A N 1
ATOM 4393 C CA . HIS A 1 567 ? 17.273 -25.968 16.194 1.00 45.88 567 HIS A CA 1
ATOM 4394 C C . HIS A 1 567 ? 17.858 -26.145 14.789 1.00 45.88 567 HIS A C 1
ATOM 4396 O O . HIS A 1 567 ? 17.150 -26.336 13.805 1.00 45.88 567 HIS A O 1
ATOM 4402 N N . VAL A 1 568 ? 19.187 -26.151 14.713 1.00 37.94 568 VAL A N 1
ATOM 4403 C CA . VAL A 1 568 ? 19.910 -26.886 13.670 1.00 37.94 568 VAL A CA 1
ATOM 4404 C C . VAL A 1 568 ? 20.840 -27.852 14.396 1.00 37.94 568 VAL A C 1
ATOM 4406 O O . VAL A 1 568 ? 21.850 -27.433 14.960 1.00 37.94 568 VAL A O 1
ATOM 4409 N N . VAL A 1 569 ? 20.434 -29.123 14.451 1.00 39.47 569 VAL A N 1
ATOM 4410 C CA . VAL A 1 569 ? 21.300 -30.259 14.807 1.00 39.47 569 VAL A CA 1
ATOM 4411 C C . VAL A 1 569 ? 21.901 -30.811 13.528 1.00 39.47 569 VAL A C 1
ATOM 4413 O O . VAL A 1 569 ? 21.122 -30.982 12.562 1.00 39.47 569 VAL A O 1
#

Foldseek 3Di:
DDDDDDDDDDPPPVVVVVVVVVVVVVVVVVVVVVVVVVVVPDDDDDDDDDDDDDDDDDDDDDDDDDDDDDDDDDPPDDPQDQLQPDLVVLQVVLVVVLVVVVVQVVVPDWWGAQDPVNLVVCVQQAPLSNLVNSLVNLVSQVVCVVVVNHDPSCVVSSVSCVQVVCNDDVQHPSNCSVDPPVSRPPDIGTGPPPPPPPPDDDDDDDDDDDDDDDDDDDDDDDDDDDDDVPCPVVVVLVVVLVVLVVVLVVLVSSLVVRPDPVSVVVSVVVSVVSVVVNVVSVVVVVVVVVVVVPVVDDDPPCVVVPVPPDDPPPPQDKDKFFAQAWFAAQDWDWDDDPPFIFIFGAHHPTDHHRDIDIGGGDRLQDPDPPQAFQAFPDDLVCLQVVHCPAQLLVCCVPPVLLLLLLLQLLQCHALQLHRHPNVRSLCSNVVSVVVVVVLVVVVVVLVVVVVVCVVVVHDDDPVSCVVVVVVVVVVLVSQLNSQLSNLVVVCVVRVHADDPDHPCPSSCCSNPPVSSSSSSSLCSSDPCVNFRQDHPDSNSGPPSRDRDPNPPPVVVVVVVVVVVVPDDD

Radius of gyration: 33.33 Å; Cα contacts (8 Å, |Δi|>4): 499; chains: 1; bounding box: 85×80×114 Å

InterPro domains:
  IPR006461 PLAC8 motif-containing protein [PF04749] (376-524)
  IPR006461 PLAC8 motif-containing protein [PTHR15907] (375-525)
  IPR006461 PLAC8 motif-containing protein [TIGR01571] (375-524)

Mean predicted aligned error: 18.55 Å

Solvent-accessible surface area (backbone atoms only — not comparable to full-atom values): 34454 Å² total; per-residue (Å²): 142,85,89,88,88,89,89,86,80,79,78,67,66,62,54,55,56,54,52,52,55,52,54,53,51,53,52,52,51,54,54,56,52,56,56,53,60,62,65,75,68,69,84,84,84,84,88,81,87,88,85,90,83,92,82,89,86,87,91,85,82,89,85,89,89,81,91,84,85,92,80,93,84,84,75,84,76,70,86,72,75,61,34,70,80,31,63,68,65,37,45,54,53,41,46,58,52,42,71,64,48,46,66,53,41,76,73,28,93,59,49,38,65,72,47,72,68,54,46,52,49,45,56,52,73,42,48,76,66,56,46,52,37,46,35,53,22,50,46,52,49,55,53,29,46,77,70,73,67,51,58,77,86,50,46,65,49,50,52,49,43,48,40,67,31,51,66,42,84,94,67,18,70,74,64,54,63,72,54,58,71,84,78,43,70,84,54,66,44,69,54,53,72,78,75,84,68,83,78,82,78,87,83,88,89,78,90,81,82,91,79,92,79,91,76,92,78,83,89,77,86,79,83,90,76,89,80,66,83,82,58,58,65,63,52,52,57,52,48,55,51,51,53,51,51,53,52,48,54,49,45,50,52,53,33,72,70,39,91,41,74,66,42,32,50,49,39,48,54,50,46,50,53,53,52,50,52,50,50,53,53,54,53,48,54,53,51,51,56,54,49,61,66,46,73,80,59,86,68,97,71,60,64,78,68,62,78,77,75,83,75,85,67,80,73,71,55,68,44,83,44,67,33,92,44,71,41,60,44,67,44,70,46,85,41,71,62,87,92,46,59,22,41,34,51,36,53,86,86,31,45,50,54,68,40,74,43,78,22,54,58,41,51,61,76,68,70,75,72,86,58,61,68,54,43,72,74,57,57,56,86,52,47,52,78,75,38,82,80,23,52,62,43,44,31,21,71,79,36,42,52,40,46,48,12,10,44,25,29,67,71,25,14,25,82,78,39,41,84,36,62,66,74,54,1,62,41,9,18,57,53,27,42,49,54,49,50,54,52,52,50,54,52,52,49,50,51,51,51,52,52,52,39,53,75,70,68,50,83,85,54,68,81,74,50,46,65,57,50,53,51,51,52,51,51,49,54,49,50,26,54,39,46,16,39,40,48,48,50,51,26,65,74,36,56,34,71,75,86,88,36,82,97,44,42,44,49,53,36,23,68,77,38,40,42,26,44,47,35,34,54,44,52,42,75,39,61,60,89,84,38,69,61,36,75,94,41,62,56,36,46,52,91,83,64,61,72,74,78,73,75,76,60,58,74,61,58,54,55,57,54,59,58,63,72,73,69,83,131

Nearest PDB structures (foldseek):
  3k6c-assembly1_A  TM=7.033E-01  e=8.323E+00  Nitrosomonas europaea
  5l8g-assembly2_S  TM=6.480E-01  e=8.768E+00  Rhodospirillum rubrum

pLDDT: mean 77.47, std 21.99, range [26.67, 98.44]

Organism: NCBI:txid2934178

Sequence (569 aa):
MNDDSSLTSSMGQSSAAVAMANDALDNARRAAASSRLKRAKSPSPPASPSSYYFVNNPNLVQSTAKHIDSNNDVIGSGRDLDLKHNDSAFHAIATLLTERLLPKIENARTHYTITTEDAELFQKMLPSSVRQDFVIALRYRLKLMKMGLGSQSCELVTMQCQKLGLERDNLNVLFDLNLPLAARAGKSYPINQSNHDETRDDEATSYGHRVDNGVNFGLHSPATFSNNPENSELTVQSLARQQLMAEIEQTQVIMRGSVTNDAVSFWRKHLDDLNQKLVVLTNGEQRESHNSIISDSKNYVDMMTSMSQNKEQDEIPVCEVVAPSDLPGGYMFEAQLGAKKFLATVPPGGVARGQRFVSTMREVENIQISVPFGSWRDNATECFNGGIFHPLFCNTLFFPCVALGQIMTRTGLDWRGKPANRYVSGLSCANMTGILSIWLAINASGLAMLRVAWQRGFLIGAEYYSPLILFNVFLWMYMVSLTAKVRASIRNKYQIPDESCTGSEDCVCATFCMPCAICQMGRHTSDFETYTATWCTSTGLPTQVKLAPVTFYGDQYQNMHDESQGHVV

Secondary structure (DSSP, 8-state):
---------SSSHHHHHHHHHHHHHHHHHHHHHHHHHHHTTPPPPPP---------------------------S-------TTT-HHHHHHHHHHHHHHHHHHHHH-SSEEEPPHHHHHHHHHHS-HHHHHHHHHHHHHHHHHHHTT---HHHHHHHHHHHHTTTT-STT-HHHHTTS-HHHHTT-EEE------------------------------PPP-----GGGHHHHHHHHHHHHHHHHHHHHHHHHHH--SHHHHHHHHHHHHHHHHHHHHHHHHHHHHHHHHHHTTS--TTTHHHHTTS------PPEEEEE-SS-B-TT-EEEEEETTEEEEEEPPTT-B-TT-EEEEE-EEGGG----PPSSS-SS-TTGGGTT-TT-HHHHHHHH-HHHHHHHHHHHHTB-TTSSB--HHHHHTHHHHHHHHHHHHHHHHHHHHHHHHHHHHTT----HHHHHHHHHHHHHHHHHHHHHHHHHHHHHHHHHTPPPSSSTTTHHHHHHHH-HHHHHHHHHHHSS-TTTS---TT-SSSS-TT-PPPP----HHHHHHHHHHHTS---